Protein 8J44 (pdb70)

Sequence (585 aa):
TNAAQAPVSVIGLGLMGQALAAAFLKAGHPTTVWNRTAAKADQLVSEGATRAGSVADAIAASPLVVLCVTDYGAVRELLDPLAGSLKGKVVVNLTTGTSTQARETAEWAAGVETTYLDGAIMAIPPDIATDAAVLLYSGPKAAFEEHEATLRALGAAGTTYLDTDHGLSALYDMSLLGIMWGVLNGFLQGAALLGTAKVKATTFAPLANTMINVITEYVTAYAPQIDEGKYPAGDATMTVHQDAMEHLAEESETLGISAEMPRFFKALADRAVADGHADSGYAAMIEQFRKPSNAAQAPVSVIGLGLMGQALAAAFLKAGHPTTVWNRTAAKADQLVSEGATRAGSVADAIAASPLVVLCVTDYGAVRELLDPLAGSLKGKVVVNLTTGTSTQARETAEWAAGVETTYLDGAIMAIPPDIATDAAVLLYSGPKAAFEEHEATLRALGAAGTTYLDTDHGLSALYDMSLLGIMWGVLNGFLQGAALLGTAKVKATTFAPLANTMINVITEYVTAYAPQIDEGKYPAGDATMTVHQDAMEHLAEESETLGISAEMPRFFKALADRAVADGHADSGYAAMIEQFRKPS

Secondary structure (DSSP, 8-state):
--GGG--EEEE--SHHHHHHHHHHHHTT--EEEE-SSGGGGHHHHHTT-EE-SSHHHHHHH-SEEEE--S-HHHHHHHHGGGGGGGTT-EEEE-----HHHHHHHHHHHHHTT-EEEEEEEES-GGGTTSTT-EEEEES-HHHHHHTHHHHGGG-TTEEEE--S-TTHHHHHHHHHHHHHHHHHHHHHHHHHHHHTTT--HHHHHHHHHHHHHHHHHHHHHHHHHHHHT--B-TT--HHHHHHHHHHHHHHHHHTTS--HHHHHHHHHHHHHIIIIITTB-GGGGHHHHHS--/-GGG--EEEE--SHHHHHHHHHHHHTT--EEEE-SSGGGGHHHHHTT-EE-SSHHHHHHH-SEEEE--S-HHHHHHHHGGGGGGGTT-EEEE-----HHHHHHHHHHHHHTT-EEEEEEEES-GGGTTSTT-EEEEES-HHHHHHTHHHHGGG-TTTEEE--S-TTHHHHHHHHHHHHHHHHHHHHHHHHHHHHTTT--HHHHHHHHHHHHHHHHHHHHHHHHHHHHT----TT--HHHHHHHHHHHHHHHHHTTS--HHHHHHHHHHHHHIIIIITTS-GGGGHHHHHS--

Nearest PDB structures (foldseek):
  8j44-assembly1_B  TM=1.001E+00  e=6.170E-58  Streptomyces viridochromogenes DSM 40736
  8whg-assembly2_D  TM=9.013E-01  e=7.594E-51  Streptomyces viridochromogenes
  7osn-assembly2_D  TM=9.150E-01  e=5.410E-47  Micr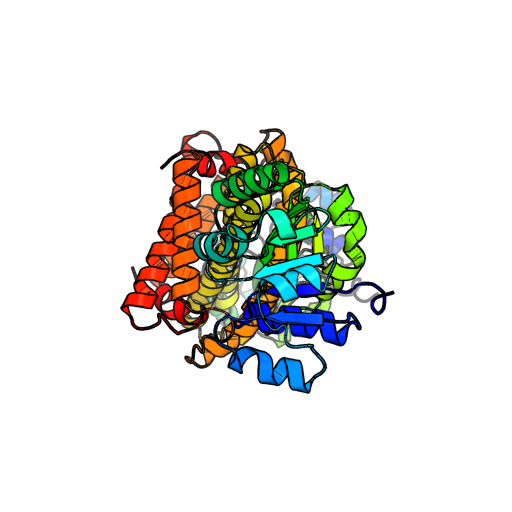omonospora sp. Rc5
  7xe8-assembly2_B-2  TM=9.669E-01  e=1.813E-45  Streptomyces albidoflavus
  6eoi-assembly1_B  TM=8.711E-01  e=7.825E-31  Aspergillus terreus

Structure (mmCIF, N/CA/C/O backbone):
data_8J44
#
_entry.id   8J44
#
_cell.length_a   69.732
_cell.length_b   55.772
_cell.length_c   86.053
_cell.angle_alpha   90.00
_cell.angle_beta   106.05
_cell.angle_gamma   90.00
#
_symmetry.space_group_name_H-M   'P 1 21 1'
#
loop_
_entity.id
_entity.type
_entity.pdbx_description
1 polymer '6-phosphogluconate dehydrogenase NAD-binding protein'
2 non-polymer 'NADP NICOTINAMIDE-ADENINE-DINUCLEOTIDE PHOSPHATE'
3 water water
#
loop_
_atom_site.group_PDB
_atom_site.id
_atom_site.type_symbol
_atom_site.label_atom_id
_atom_site.label_alt_id
_atom_site.label_comp_id
_atom_site.label_asym_id
_atom_site.label_entity_id
_atom_site.label_seq_id
_atom_site.pdbx_PDB_ins_code
_atom_site.Cartn_x
_atom_site.Cartn_y
_atom_site.Cartn_z
_atom_site.occupancy
_atom_site.B_iso_or_equiv
_atom_site.auth_seq_id
_atom_site.auth_comp_id
_atom_site.auth_asym_id
_atom_site.auth_atom_id
_atom_site.pdbx_PDB_model_num
ATOM 1 N N . THR A 1 4 ? 13.969 -24.990 20.044 1.00 95.60 4 THR A N 1
ATOM 2 C CA . THR A 1 4 ? 13.436 -25.881 18.956 1.00 95.58 4 THR A CA 1
ATOM 3 C C . THR A 1 4 ? 12.253 -25.227 18.207 1.00 84.17 4 THR A C 1
ATOM 4 O O . THR A 1 4 ? 12.102 -25.423 16.992 1.00 68.70 4 THR A O 1
ATOM 8 N N . ASN A 1 5 ? 11.436 -24.467 18.952 1.00 77.96 5 ASN A N 1
ATOM 9 C CA . ASN A 1 5 ? 10.298 -23.693 18.406 1.00 73.55 5 ASN A CA 1
ATOM 10 C C . ASN A 1 5 ? 10.787 -22.508 17.563 1.00 67.59 5 ASN A C 1
ATOM 11 O O . ASN A 1 5 ? 10.283 -22.280 16.467 1.00 55.50 5 ASN A O 1
ATOM 16 N N . ALA A 1 6 ? 11.769 -21.772 18.091 1.00 63.87 6 ALA A N 1
ATOM 17 C CA . ALA A 1 6 ? 12.260 -20.537 17.477 1.00 57.67 6 ALA A CA 1
ATOM 18 C C . ALA A 1 6 ? 12.945 -20.788 16.154 1.00 53.93 6 ALA A C 1
ATOM 19 O O . ALA A 1 6 ? 12.847 -19.974 15.237 1.00 50.55 6 ALA A O 1
ATOM 21 N N . ALA A 1 7 ? 13.630 -21.922 16.048 1.00 53.62 7 ALA A N 1
ATOM 22 C CA . ALA A 1 7 ? 14.285 -22.308 14.803 1.00 50.64 7 ALA A CA 1
ATOM 23 C C . ALA A 1 7 ? 13.254 -22.476 13.686 1.00 49.77 7 ALA A C 1
ATOM 24 O O . ALA A 1 7 ? 13.564 -22.249 12.521 1.00 47.38 7 ALA A O 1
ATOM 26 N N . GLN A 1 8 ? 12.029 -22.851 14.055 1.00 54.14 8 GLN A N 1
ATOM 27 C CA . GLN A 1 8 ? 10.908 -23.008 13.109 1.00 60.48 8 GLN A CA 1
ATOM 28 C C . GLN A 1 8 ? 10.049 -21.740 12.893 1.00 57.02 8 GLN A C 1
ATOM 29 O O . GLN A 1 8 ? 9.010 -21.809 12.227 1.00 53.82 8 GLN A O 1
ATOM 35 N N . ALA A 1 9 ? 10.467 -20.600 13.448 1.00 49.19 9 ALA A N 1
ATOM 36 C CA . ALA A 1 9 ? 9.682 -19.364 13.364 1.00 43.00 9 ALA A CA 1
ATOM 37 C C . ALA A 1 9 ? 10.575 -18.227 12.858 1.00 41.39 9 ALA A C 1
ATOM 38 O O . ALA A 1 9 ? 11.204 -17.533 13.652 1.00 39.86 9 ALA A O 1
ATOM 40 N N . PRO A 1 10 ? 10.671 -18.077 11.521 1.00 41.41 10 PRO A N 1
ATOM 41 C CA . PRO A 1 10 ? 11.426 -16.988 10.940 1.00 37.27 10 PRO A CA 1
ATOM 42 C C . PRO A 1 10 ? 10.733 -15.646 11.089 1.00 34.55 10 PRO A C 1
ATOM 43 O O . PRO A 1 10 ? 9.495 -15.573 11.127 1.00 31.05 10 PRO A O 1
ATOM 47 N N . VAL A 1 11 ? 11.535 -14.589 11.118 1.00 30.80 11 VAL A N 1
ATOM 48 C CA . VAL A 1 11 ? 10.996 -13.255 11.234 1.00 29.00 11 VAL A CA 1
ATOM 49 C C . VAL A 1 11 ? 11.906 -12.332 10.490 1.00 24.89 11 VAL A C 1
ATOM 50 O O . VAL A 1 11 ? 13.115 -12.527 10.480 1.00 25.01 11 VAL A O 1
ATOM 54 N N . SER A 1 12 ? 11.297 -11.354 9.826 1.00 21.99 12 SER A N 1
ATOM 55 C CA . SER A 1 12 ? 12.031 -10.318 9.123 1.00 21.47 12 SER A CA 1
ATOM 56 C C . SER A 1 12 ? 11.864 -9.035 9.899 1.00 20.44 12 SER A C 1
ATOM 57 O O . SER A 1 12 ? 10.823 -8.797 10.485 1.00 19.27 12 SER A O 1
ATOM 60 N N . VAL A 1 13 ? 12.913 -8.229 9.926 1.00 20.89 13 VAL A N 1
ATOM 61 C CA . VAL A 1 13 ? 12.888 -6.927 10.541 1.00 20.71 13 VAL A CA 1
ATOM 62 C C . VAL A 1 13 ? 13.287 -5.928 9.482 1.00 20.94 13 VAL A C 1
ATOM 63 O O . VAL A 1 13 ? 14.360 -6.004 8.919 1.00 23.53 13 VAL A O 1
ATOM 67 N N . ILE A 1 14 ? 12.406 -4.979 9.232 1.00 22.27 14 ILE A N 1
ATOM 68 C CA . ILE A 1 14 ? 12.613 -3.912 8.269 1.00 21.35 14 ILE A CA 1
ATOM 69 C C . ILE A 1 14 ? 12.759 -2.614 9.037 1.00 19.95 14 ILE A C 1
ATOM 70 O O . ILE A 1 14 ? 11.826 -2.188 9.680 1.00 18.41 14 ILE A O 1
ATOM 75 N N . GLY A 1 15 ? 13.943 -2.009 8.973 1.00 20.25 15 GLY A N 1
ATOM 76 C CA . GLY A 1 15 ? 14.319 -0.838 9.765 1.00 20.97 15 GLY A CA 1
ATOM 77 C C . GLY A 1 15 ? 15.317 -1.207 10.868 1.00 22.72 15 GLY A C 1
ATOM 78 O O . GLY A 1 15 ? 14.947 -1.791 11.902 1.00 23.69 15 GLY A O 1
ATOM 79 N N . LEU A 1 16 ? 16.576 -0.830 10.679 1.00 23.32 16 LEU A N 1
ATOM 80 C CA . LEU A 1 16 ? 17.612 -1.134 11.661 1.00 23.94 16 LEU A CA 1
ATOM 81 C C . LEU A 1 16 ? 18.238 0.100 12.283 1.00 23.78 16 LEU A C 1
ATOM 82 O O . LEU A 1 16 ? 19.462 0.212 12.324 1.00 26.56 16 LEU A O 1
ATOM 87 N N . GLY A 1 17 ? 17.413 1.018 12.773 1.00 23.80 17 GLY A N 1
ATOM 88 C CA . GLY A 1 17 ? 17.906 2.164 13.544 1.00 24.10 17 GLY A CA 1
ATOM 89 C C . GLY A 1 17 ? 18.286 1.708 14.928 1.00 25.88 17 GLY A C 1
ATOM 90 O O . GLY A 1 17 ? 18.393 0.495 15.193 1.00 27.80 17 GLY A O 1
ATOM 91 N N . LEU A 1 18 ? 18.448 2.641 15.845 1.00 25.27 18 LEU A N 1
ATOM 92 C CA . LEU A 1 18 ? 18.807 2.251 17.208 1.00 27.51 18 LEU A CA 1
ATOM 93 C C . LEU A 1 18 ? 17.842 1.212 17.804 1.00 26.08 18 LEU A C 1
ATOM 94 O O . LEU A 1 18 ? 18.276 0.245 18.427 1.00 26.94 18 LEU A O 1
ATOM 99 N N . MET A 1 19 ? 16.548 1.401 17.598 1.00 24.31 19 MET A N 1
ATOM 100 C CA . MET A 1 19 ? 15.563 0.484 18.164 1.00 24.42 19 MET A CA 1
ATOM 101 C C . MET A 1 19 ? 15.450 -0.806 17.327 1.00 23.57 19 MET A C 1
ATOM 102 O O . MET A 1 19 ? 15.482 -1.903 17.873 1.00 22.78 19 MET A O 1
ATOM 107 N N . GLY A 1 20 ? 15.346 -0.661 16.009 1.00 24.09 20 GLY A N 1
ATOM 108 C CA . GLY A 1 20 ? 15.286 -1.808 15.103 1.00 25.93 20 GLY A CA 1
ATOM 109 C C . GLY A 1 20 ? 16.436 -2.796 15.299 1.00 26.76 20 GLY A C 1
ATOM 110 O O . GLY A 1 20 ? 16.232 -4.026 15.237 1.00 22.24 20 GLY A O 1
ATOM 111 N N . GLN A 1 21 ? 17.644 -2.260 15.506 1.00 27.57 21 GLN A N 1
ATOM 112 C CA . GLN A 1 21 ? 18.827 -3.118 15.724 1.00 29.67 21 GLN A CA 1
ATOM 113 C C . GLN A 1 21 ? 18.642 -3.979 16.969 1.00 25.93 21 GLN A C 1
ATOM 114 O O . GLN A 1 21 ? 18.958 -5.151 16.942 1.00 24.58 21 GLN A O 1
ATOM 120 N N . ALA A 1 22 ? 18.122 -3.396 18.043 1.00 24.16 22 ALA A N 1
ATOM 121 C CA . ALA A 1 22 ? 17.892 -4.145 19.288 1.00 23.21 22 ALA A CA 1
ATOM 122 C C . ALA A 1 22 ? 16.798 -5.191 19.139 1.00 22.56 22 ALA A C 1
ATOM 123 O O . ALA A 1 22 ? 16.886 -6.240 19.772 1.00 25.18 22 ALA A O 1
ATOM 125 N N . LEU A 1 23 ? 15.787 -4.926 18.301 1.00 21.91 23 LEU A N 1
ATOM 126 C CA . LEU A 1 23 ? 14.727 -5.910 18.048 1.00 21.14 23 LEU A CA 1
ATOM 127 C C . LEU A 1 23 ? 15.280 -7.108 17.281 1.00 20.95 23 LEU A C 1
ATOM 128 O O . LEU A 1 23 ? 15.021 -8.243 17.652 1.00 20.72 23 LEU A O 1
ATOM 133 N N . ALA A 1 24 ? 16.014 -6.844 16.201 1.00 20.07 24 ALA A N 1
ATOM 134 C CA . ALA A 1 24 ? 16.621 -7.899 15.409 1.00 21.15 24 ALA A CA 1
ATOM 135 C C . ALA A 1 24 ? 17.588 -8.701 16.273 1.00 22.70 24 ALA A C 1
ATOM 136 O O . ALA A 1 24 ? 17.582 -9.931 16.231 1.00 23.22 24 ALA A O 1
ATOM 138 N N . ALA A 1 25 ? 18.381 -8.010 17.094 1.00 23.71 25 ALA A N 1
ATOM 139 C CA . ALA A 1 25 ? 19.314 -8.689 18.021 1.00 24.70 25 ALA A CA 1
ATOM 140 C C . ALA A 1 25 ? 18.562 -9.622 18.945 1.00 25.16 25 ALA A C 1
ATOM 141 O O . ALA A 1 25 ? 19.011 -10.743 19.159 1.00 25.92 25 ALA A O 1
ATOM 143 N N . ALA A 1 26 ? 17.423 -9.168 19.479 1.00 24.88 26 ALA A N 1
ATOM 144 C CA . ALA A 1 26 ? 16.628 -10.012 20.375 1.00 26.12 26 ALA A CA 1
ATOM 145 C C . ALA A 1 26 ? 16.062 -11.242 19.654 1.00 25.50 26 ALA A C 1
ATOM 146 O O . ALA A 1 26 ? 16.128 -12.336 20.197 1.00 24.72 26 ALA A O 1
ATOM 148 N N . PHE A 1 27 ? 15.522 -11.061 18.441 1.00 24.95 27 PHE A N 1
ATOM 149 C CA . PHE A 1 27 ? 15.027 -12.196 17.656 1.00 24.70 27 PHE A CA 1
ATOM 150 C C . PHE A 1 27 ? 16.135 -13.221 17.403 1.00 26.23 27 PHE A C 1
ATOM 151 O O . PHE A 1 27 ? 15.920 -14.420 17.602 1.00 25.02 27 PHE A O 1
ATOM 159 N N . LEU A 1 28 ? 17.300 -12.729 16.990 1.00 28.82 28 LEU A N 1
ATOM 160 C CA . LEU A 1 28 ? 18.463 -13.573 16.665 1.00 32.92 28 LEU A CA 1
ATOM 161 C C . LEU A 1 28 ? 18.943 -14.403 17.879 1.00 37.53 28 LEU A C 1
ATOM 162 O O . LEU A 1 28 ? 19.103 -15.624 17.781 1.00 37.25 28 LEU A O 1
ATOM 167 N N . LYS A 1 29 ? 19.117 -13.746 19.018 1.00 40.12 29 LYS A N 1
ATOM 168 C CA . LYS A 1 29 ? 19.648 -14.417 20.207 1.00 45.81 29 LYS A CA 1
ATOM 169 C C . LYS A 1 29 ? 18.648 -15.396 20.820 1.00 43.50 29 LYS A C 1
ATOM 170 O O . LYS A 1 29 ? 19.043 -16.310 21.534 1.00 40.97 29 LYS A O 1
ATOM 176 N N . ALA A 1 30 ? 17.363 -15.232 20.521 1.00 42.54 30 ALA A N 1
ATOM 177 C CA . ALA A 1 30 ? 16.350 -16.217 20.930 1.00 40.25 30 ALA A CA 1
ATOM 178 C C . ALA A 1 30 ? 16.212 -17.386 19.938 1.00 37.67 30 ALA A C 1
ATOM 179 O O . ALA A 1 30 ? 15.315 -18.197 20.074 1.00 40.06 30 ALA A O 1
ATOM 181 N N . GLY A 1 31 ? 17.077 -17.454 18.937 1.00 38.43 31 GLY A N 1
ATOM 182 C CA . GLY A 1 31 ? 17.119 -18.588 18.006 1.00 41.00 31 GLY A CA 1
ATOM 183 C C . GLY A 1 31 ? 16.222 -18.538 16.773 1.00 41.58 31 GLY A C 1
ATOM 184 O O . GLY A 1 31 ? 16.076 -19.553 16.084 1.00 44.91 31 GLY A O 1
ATOM 185 N N . HIS A 1 32 ? 15.616 -17.384 16.471 1.00 39.08 32 HIS A N 1
ATOM 186 C CA . HIS A 1 32 ? 14.851 -17.237 15.230 1.00 34.77 32 HIS A CA 1
ATOM 187 C C . HIS A 1 32 ? 15.792 -16.963 14.073 1.00 35.87 32 HIS A C 1
ATOM 188 O O . HIS A 1 32 ? 16.753 -16.198 14.223 1.00 37.52 32 HIS A O 1
ATOM 195 N N . PRO A 1 33 ? 15.551 -17.603 12.919 1.00 35.51 33 PRO A N 1
ATOM 196 C CA . PRO A 1 33 ? 16.259 -17.150 11.734 1.00 35.38 33 PRO A CA 1
ATOM 197 C C . PRO A 1 33 ? 15.719 -15.794 11.324 1.00 33.96 33 PRO A C 1
ATOM 198 O O . PRO A 1 33 ? 14.559 -15.655 10.956 1.00 35.71 33 PRO A O 1
ATOM 202 N N . THR A 1 34 ? 16.597 -14.811 11.347 1.00 31.60 34 THR A N 1
ATOM 203 C CA . THR A 1 34 ? 16.213 -13.428 11.380 1.00 29.00 34 THR A CA 1
ATOM 204 C C . THR A 1 34 ? 16.770 -12.769 10.139 1.00 27.85 34 THR A C 1
ATOM 205 O O . THR A 1 34 ? 17.982 -12.678 9.968 1.00 28.43 34 THR A O 1
ATOM 209 N N . THR A 1 35 ? 15.875 -12.338 9.256 1.00 25.77 35 THR A N 1
ATOM 210 C CA . THR A 1 35 ? 16.270 -11.649 8.030 1.00 26.18 35 THR A CA 1
ATOM 211 C C . THR A 1 35 ? 16.092 -10.170 8.251 1.00 25.44 35 THR A C 1
ATOM 212 O O . THR A 1 35 ? 15.082 -9.741 8.800 1.00 25.93 35 THR A O 1
ATOM 216 N N . VAL A 1 36 ? 17.071 -9.385 7.834 1.00 25.97 36 VAL A N 1
ATOM 217 C CA . VAL A 1 36 ? 17.056 -7.956 8.111 1.00 27.03 36 VAL A CA 1
ATOM 218 C C . VAL A 1 36 ? 17.250 -7.132 6.862 1.00 27.82 36 VAL A C 1
ATOM 219 O O . VAL A 1 36 ? 17.873 -7.568 5.895 1.00 31.19 36 VAL A O 1
ATOM 223 N N . TRP A 1 37 ? 16.723 -5.918 6.893 1.00 29.11 37 TRP A N 1
ATOM 224 C CA . TRP A 1 37 ? 16.864 -4.984 5.785 1.00 28.36 37 TRP A CA 1
ATOM 225 C C . TRP A 1 37 ? 16.845 -3.587 6.351 1.00 27.21 37 TRP A C 1
ATOM 226 O O . TRP A 1 37 ? 16.052 -3.268 7.222 1.00 25.95 37 TRP A O 1
ATOM 237 N N . ASN A 1 38 ? 17.761 -2.767 5.866 1.00 28.37 38 ASN A N 1
ATOM 238 C CA . ASN A 1 38 ? 17.776 -1.344 6.154 1.00 30.13 38 ASN A CA 1
ATOM 239 C C . ASN A 1 38 ? 18.081 -0.550 4.874 1.00 33.04 38 ASN A C 1
ATOM 240 O O . ASN A 1 38 ? 18.813 -1.038 4.006 1.00 34.10 38 ASN A O 1
ATOM 245 N N . ARG A 1 39 ? 17.523 0.653 4.768 1.00 32.67 39 ARG A N 1
ATOM 246 C CA . ARG A 1 39 ? 17.797 1.519 3.630 1.00 34.61 39 ARG A CA 1
ATOM 247 C C . ARG A 1 39 ? 19.325 1.786 3.505 1.00 35.96 39 ARG A C 1
ATOM 248 O O . ARG A 1 39 ? 19.910 1.527 2.466 1.00 32.35 39 ARG A O 1
ATOM 256 N N . THR A 1 40 ? 19.951 2.261 4.584 1.00 38.44 40 THR A N 1
ATOM 257 C CA . THR A 1 40 ? 21.407 2.382 4.646 1.00 39.74 40 THR A CA 1
ATOM 258 C C . THR A 1 40 ? 21.986 0.998 4.984 1.00 44.01 40 THR A C 1
ATOM 259 O O . THR A 1 40 ? 21.918 0.549 6.136 1.00 45.38 40 THR A O 1
ATOM 263 N N . ALA A 1 41 ? 22.534 0.325 3.975 1.00 42.83 41 ALA A N 1
ATOM 264 C CA . ALA A 1 41 ? 22.855 -1.102 4.054 1.00 43.14 41 ALA A CA 1
ATOM 265 C C . ALA A 1 41 ? 23.898 -1.481 5.143 1.00 40.51 41 ALA A C 1
ATOM 266 O O . ALA A 1 41 ? 23.868 -2.581 5.682 1.00 37.70 41 ALA A O 1
ATOM 268 N N . ALA A 1 42 ? 24.810 -0.563 5.446 1.00 37.26 42 ALA A N 1
ATOM 269 C CA . ALA A 1 42 ? 25.895 -0.800 6.388 1.00 37.54 42 ALA A CA 1
ATOM 270 C C . ALA A 1 42 ? 25.426 -0.940 7.845 1.00 36.93 42 ALA A C 1
ATOM 271 O O . ALA A 1 42 ? 26.141 -1.493 8.675 1.00 33.07 42 ALA A O 1
ATOM 273 N N . LYS A 1 43 ? 24.228 -0.458 8.164 1.00 35.92 43 LYS A N 1
ATOM 274 C CA . LYS A 1 43 ? 23.703 -0.606 9.535 1.00 33.09 43 LYS A CA 1
ATOM 275 C C . LYS A 1 43 ? 23.342 -2.058 9.877 1.00 29.32 43 LYS A C 1
ATOM 276 O O . LYS A 1 43 ? 23.240 -2.408 11.047 1.00 27.69 43 LYS A O 1
ATOM 282 N N . ALA A 1 44 ? 23.185 -2.890 8.842 1.00 27.13 44 ALA A N 1
ATOM 283 C CA . ALA A 1 44 ? 22.983 -4.328 8.999 1.00 27.34 44 ALA A CA 1
ATOM 284 C C . ALA A 1 44 ? 24.261 -5.193 9.233 1.00 28.18 44 ALA A C 1
ATOM 285 O O . ALA A 1 44 ? 24.135 -6.396 9.547 1.00 27.22 44 ALA A O 1
ATOM 287 N N . ASP A 1 45 ? 25.452 -4.605 9.050 1.00 28.87 45 ASP A N 1
ATOM 288 C CA . ASP A 1 45 ? 26.714 -5.356 9.121 1.00 30.21 45 ASP A CA 1
ATOM 289 C C . ASP A 1 45 ? 26.878 -6.099 10.440 1.00 29.59 45 ASP A C 1
ATOM 290 O O . ASP A 1 45 ? 27.072 -7.330 10.425 1.00 28.58 45 ASP A O 1
ATOM 295 N N . GLN A 1 46 ? 26.773 -5.380 11.560 1.00 29.78 46 GLN A N 1
ATOM 296 C CA . GLN A 1 46 ? 26.941 -6.013 12.871 1.00 31.76 46 GLN A CA 1
ATOM 297 C C . GLN A 1 46 ? 26.008 -7.218 13.013 1.00 28.50 46 GLN A C 1
ATOM 298 O O . GLN A 1 46 ? 26.447 -8.296 13.429 1.00 27.71 46 GLN A O 1
ATOM 304 N N . LEU A 1 47 ? 24.738 -7.063 12.632 1.00 26.56 47 LEU A N 1
ATOM 305 C CA . LEU A 1 47 ? 23.774 -8.164 12.771 1.00 26.64 47 LEU A CA 1
ATOM 306 C C . LEU A 1 47 ? 24.063 -9.319 11.820 1.00 26.10 47 LEU A C 1
ATOM 307 O O . LEU A 1 47 ? 23.954 -10.490 12.200 1.00 23.05 47 LEU A O 1
ATOM 312 N N . VAL A 1 48 ? 24.412 -8.987 10.578 1.00 27.29 48 VAL A N 1
ATOM 313 C CA . VAL A 1 48 ? 24.820 -10.024 9.612 1.00 28.30 48 VAL A CA 1
ATOM 314 C C . VAL A 1 48 ? 26.050 -10.834 10.113 1.00 26.74 48 VAL A C 1
ATOM 315 O O . VAL A 1 48 ? 26.033 -12.065 10.103 1.00 24.66 48 VAL A O 1
ATOM 319 N N . SER A 1 49 ? 27.075 -10.146 10.605 1.00 26.96 49 SER A N 1
ATOM 320 C CA . SER A 1 49 ? 28.239 -10.839 11.200 1.00 28.09 49 SER A CA 1
ATOM 321 C C . SER A 1 49 ? 27.877 -11.809 12.323 1.00 30.79 49 SER A C 1
ATOM 322 O O . SER A 1 49 ? 28.609 -12.787 12.563 1.00 30.89 49 SER A O 1
ATOM 325 N N . GLU A 1 50 ? 26.735 -11.580 12.986 1.00 29.57 50 GLU A N 1
ATOM 326 C CA . GLU A 1 50 ? 26.326 -12.413 14.105 1.00 28.21 50 GLU A CA 1
ATOM 327 C C . GLU A 1 50 ? 25.409 -13.526 13.710 1.00 28.37 50 GLU A C 1
ATOM 328 O O . GLU A 1 50 ? 25.029 -14.352 14.546 1.00 28.60 50 GLU A O 1
ATOM 334 N N . GLY A 1 51 ? 25.061 -13.596 12.429 1.00 29.61 51 GLY A N 1
ATOM 335 C CA . GLY A 1 51 ? 24.258 -14.719 11.910 1.00 29.26 51 GLY A CA 1
ATOM 336 C C . GLY A 1 51 ? 22.892 -14.338 11.323 1.00 31.90 51 GLY A C 1
ATOM 337 O O . GLY A 1 51 ? 22.127 -15.223 10.934 1.00 31.05 51 GLY A O 1
ATOM 338 N N . ALA A 1 52 ? 22.567 -13.045 11.236 1.00 31.48 52 ALA A N 1
ATOM 339 C CA . ALA A 1 52 ? 21.339 -12.632 10.557 1.00 32.86 52 ALA A CA 1
ATOM 340 C C . ALA A 1 52 ? 21.536 -12.730 9.044 1.00 31.07 52 ALA A C 1
ATOM 341 O O . ALA A 1 52 ? 22.631 -12.530 8.553 1.00 32.41 52 ALA A O 1
ATOM 343 N N . THR A 1 53 ? 20.460 -12.961 8.304 1.00 31.52 53 THR A N 1
ATOM 344 C CA . THR A 1 53 ? 20.522 -12.934 6.851 1.00 33.52 53 THR A CA 1
ATOM 345 C C . THR A 1 53 ? 20.262 -11.532 6.319 1.00 35.56 53 THR A C 1
ATOM 346 O O . THR A 1 53 ? 19.259 -10.935 6.647 1.00 34.13 53 THR A O 1
ATOM 350 N N . ARG A 1 54 ? 21.180 -11.017 5.505 1.00 37.05 54 ARG A N 1
ATOM 351 C CA . ARG A 1 54 ? 20.985 -9.784 4.758 1.00 42.14 54 ARG A CA 1
ATOM 352 C C . ARG A 1 54 ? 19.976 -9.980 3.615 1.00 45.07 54 ARG A C 1
ATOM 353 O O . ARG A 1 54 ? 20.245 -10.708 2.663 1.00 50.90 54 ARG A O 1
ATOM 361 N N . ALA A 1 55 ? 18.803 -9.364 3.715 1.00 44.71 55 ALA A N 1
ATOM 362 C CA . ALA A 1 55 ? 17.871 -9.334 2.570 1.00 44.89 55 ALA A CA 1
ATOM 363 C C . ALA A 1 55 ? 18.369 -8.275 1.608 1.00 45.22 55 ALA A C 1
ATOM 364 O O . ALA A 1 55 ? 18.802 -7.208 2.045 1.00 44.49 55 ALA A O 1
ATOM 366 N N . GLY A 1 56 ? 18.332 -8.557 0.299 1.00 45.27 56 GLY A N 1
ATOM 367 C CA . GLY A 1 56 ? 18.782 -7.565 -0.685 1.00 46.46 56 GLY A CA 1
ATOM 368 C C . GLY A 1 56 ? 17.775 -6.438 -0.839 1.00 45.99 56 GLY A C 1
ATOM 369 O O . GLY A 1 56 ? 18.139 -5.279 -1.059 1.00 46.21 56 GLY A O 1
ATOM 370 N N . SER A 1 57 ? 16.505 -6.786 -0.679 1.00 47.37 57 SER A N 1
ATOM 371 C CA . SER A 1 57 ? 15.418 -5.822 -0.854 1.00 49.70 57 SER A CA 1
ATOM 372 C C . SER A 1 57 ? 14.287 -6.044 0.148 1.00 47.82 57 SER A C 1
ATOM 373 O O . SER A 1 57 ? 14.211 -7.077 0.834 1.00 43.52 57 SER A O 1
ATOM 376 N N . VAL A 1 58 ? 13.387 -5.068 0.178 1.00 45.53 58 VAL A N 1
ATOM 377 C CA . VAL A 1 58 ? 12.179 -5.175 0.976 1.00 42.79 58 VAL A CA 1
ATOM 378 C C . VAL A 1 58 ? 11.404 -6.419 0.559 1.00 42.97 58 VAL A C 1
ATOM 379 O O . VAL A 1 58 ? 10.929 -7.189 1.401 1.00 42.89 58 VAL A O 1
ATOM 383 N N . ALA A 1 59 ? 11.319 -6.649 -0.747 1.00 45.86 59 ALA A N 1
ATOM 384 C CA . ALA A 1 59 ? 10.595 -7.805 -1.267 1.00 45.38 59 ALA A CA 1
ATOM 385 C C . ALA A 1 59 ? 11.181 -9.113 -0.751 1.00 45.75 59 ALA A C 1
ATOM 386 O O . ALA A 1 59 ? 10.448 -10.007 -0.310 1.00 43.82 59 ALA A O 1
ATOM 388 N N . ASP A 1 60 ? 12.509 -9.231 -0.798 1.00 49.17 60 ASP A N 1
ATOM 389 C CA . ASP A 1 60 ? 13.200 -10.412 -0.238 1.00 47.77 60 ASP A CA 1
ATOM 390 C C . ASP A 1 60 ? 12.891 -10.585 1.245 1.00 42.72 60 ASP A C 1
ATOM 391 O O . ASP A 1 60 ? 12.659 -11.709 1.724 1.00 40.04 60 ASP A O 1
ATOM 396 N N . ALA A 1 61 ? 12.907 -9.466 1.969 1.00 39.59 61 ALA A N 1
ATOM 397 C CA . ALA A 1 61 ? 12.649 -9.501 3.400 1.00 38.36 61 ALA A CA 1
ATOM 398 C C . ALA A 1 61 ? 11.220 -10.024 3.661 1.00 37.30 61 ALA A C 1
ATOM 399 O O . ALA A 1 61 ? 10.984 -10.793 4.585 1.00 32.91 61 ALA A O 1
ATOM 401 N N . ILE A 1 62 ? 10.266 -9.635 2.823 1.00 39.02 62 ILE A N 1
ATOM 402 C CA . ILE A 1 62 ? 8.884 -10.109 2.983 1.00 37.64 62 ILE A CA 1
ATOM 403 C C . ILE A 1 62 ? 8.730 -11.575 2.617 1.00 41.22 62 ILE A C 1
ATOM 404 O O . ILE A 1 62 ? 8.045 -12.345 3.321 1.00 41.37 62 ILE A O 1
ATOM 409 N N . ALA A 1 63 ? 9.356 -11.969 1.509 1.00 42.94 63 ALA A N 1
ATOM 410 C CA . ALA A 1 63 ? 9.330 -13.381 1.085 1.00 45.38 63 ALA A CA 1
ATOM 411 C C . ALA A 1 63 ? 10.006 -14.281 2.106 1.00 45.03 63 ALA A C 1
ATOM 412 O O . ALA A 1 63 ? 9.596 -15.422 2.305 1.00 47.65 63 ALA A O 1
ATOM 414 N N . ALA A 1 64 ? 11.031 -13.770 2.783 1.00 45.79 64 ALA A N 1
ATOM 415 C CA . ALA A 1 64 ? 11.824 -14.608 3.703 1.00 42.15 64 ALA A CA 1
ATOM 416 C C . ALA A 1 64 ? 11.049 -15.177 4.866 1.00 39.10 64 ALA A C 1
ATOM 417 O O . ALA A 1 64 ? 11.424 -16.230 5.382 1.00 39.41 64 ALA A O 1
ATOM 419 N N . SER A 1 65 ? 9.992 -14.500 5.314 1.00 37.35 65 SER A N 1
ATOM 420 C CA . SER A 1 65 ? 9.393 -14.840 6.615 1.00 34.06 65 SER A CA 1
ATOM 421 C C . SER A 1 65 ? 7.872 -14.706 6.594 1.00 31.37 65 SER A C 1
ATOM 422 O O . SER A 1 65 ? 7.346 -13.864 5.894 1.00 29.57 65 SER A O 1
ATOM 425 N N . PRO A 1 66 ? 7.164 -15.503 7.395 1.00 31.88 66 PRO A N 1
ATOM 426 C CA . PRO A 1 66 ? 5.730 -15.257 7.613 1.00 34.08 66 PRO A CA 1
ATOM 427 C C . PRO A 1 66 ? 5.392 -14.034 8.518 1.00 35.93 66 PRO A C 1
ATOM 428 O O . PRO A 1 66 ? 4.302 -13.431 8.368 1.00 35.39 66 PRO A O 1
ATOM 432 N N . LEU A 1 67 ? 6.302 -13.681 9.438 1.00 32.88 67 LEU A N 1
ATOM 433 C CA . LEU A 1 67 ? 6.149 -12.510 10.321 1.00 30.34 67 LEU A CA 1
ATOM 434 C C . LEU A 1 67 ? 7.103 -11.423 9.913 1.00 28.96 67 LEU A C 1
ATOM 435 O O . LEU A 1 67 ? 8.314 -11.634 9.877 1.00 30.39 67 LEU A O 1
ATOM 440 N N . VAL A 1 68 ? 6.543 -10.258 9.608 1.00 27.30 68 VAL A N 1
ATOM 441 C CA . VAL A 1 68 ? 7.293 -9.118 9.147 1.00 25.80 68 VAL A CA 1
ATOM 442 C C . VAL A 1 68 ? 7.125 -7.941 10.123 1.00 25.17 68 VAL A C 1
ATOM 443 O O . VAL A 1 68 ? 6.033 -7.367 10.247 1.00 23.09 68 VAL A O 1
ATOM 447 N N . VAL A 1 69 ? 8.222 -7.575 10.786 1.00 23.54 69 VAL A N 1
ATOM 448 C CA . VAL A 1 69 ? 8.245 -6.479 11.754 1.00 22.60 69 VAL A CA 1
ATOM 449 C C . VAL A 1 69 ? 8.859 -5.219 11.154 1.00 22.10 69 VAL A C 1
ATOM 450 O O . VAL A 1 69 ? 9.950 -5.278 10.557 1.00 20.58 69 VAL A O 1
ATOM 454 N N . LEU A 1 70 ? 8.158 -4.094 11.301 1.00 22.03 70 LEU A N 1
ATOM 455 C CA . LEU A 1 70 ? 8.680 -2.787 10.875 1.00 23.33 70 LEU A CA 1
ATOM 456 C C . LEU A 1 70 ? 8.943 -1.888 12.047 1.00 21.98 70 LEU A C 1
ATOM 457 O O . LEU A 1 70 ? 8.160 -1.839 13.001 1.00 20.94 70 LEU A O 1
ATOM 462 N N . CYS A 1 71 ? 10.022 -1.122 11.948 1.00 20.52 71 CYS A N 1
ATOM 463 C CA . CYS A 1 71 ? 10.358 -0.185 12.984 1.00 20.64 71 CYS A CA 1
ATOM 464 C C . CYS A 1 71 ? 11.204 0.877 12.338 1.00 21.57 71 CYS A C 1
ATOM 465 O O . CYS A 1 71 ? 12.432 0.774 12.284 1.00 21.58 71 CYS A O 1
ATOM 468 N N . VAL A 1 72 ? 10.503 1.898 11.828 1.00 24.40 72 VAL A N 1
ATOM 469 C CA . VAL A 1 72 ? 11.103 3.024 11.120 1.00 23.99 72 VAL A CA 1
ATOM 470 C C . VAL A 1 72 ? 10.682 4.382 11.748 1.00 26.05 72 VAL A C 1
ATOM 471 O O . VAL A 1 72 ? 9.950 4.445 12.762 1.00 25.41 72 VAL A O 1
ATOM 475 N N . THR A 1 73 ? 11.156 5.475 11.164 1.00 27.03 73 THR A N 1
ATOM 476 C CA . THR A 1 73 ? 10.939 6.806 11.750 1.00 28.43 73 THR A CA 1
ATOM 477 C C . THR A 1 73 ? 9.462 7.160 11.965 1.00 27.67 73 THR A C 1
ATOM 478 O O . THR A 1 73 ? 9.087 7.546 13.068 1.00 26.80 73 THR A O 1
ATOM 482 N N . ASP A 1 74 ? 8.636 6.993 10.926 1.00 29.86 74 ASP A N 1
ATOM 483 C CA . ASP A 1 74 ? 7.216 7.402 10.976 1.00 31.20 74 ASP A CA 1
ATOM 484 C C . ASP A 1 74 ? 6.365 6.634 9.970 1.00 30.44 74 ASP A C 1
ATOM 485 O O . ASP A 1 74 ? 6.875 5.842 9.185 1.00 32.80 74 ASP A O 1
ATOM 490 N N . TYR A 1 75 ? 5.061 6.878 9.996 1.00 31.00 75 TYR A N 1
ATOM 491 C CA . TYR A 1 75 ? 4.118 6.136 9.149 1.00 31.52 75 TYR A CA 1
ATOM 492 C C . TYR A 1 75 ? 4.205 6.552 7.674 1.00 31.91 75 TYR A C 1
ATOM 493 O O . TYR A 1 75 ? 3.892 5.753 6.787 1.00 34.44 75 TYR A O 1
ATOM 502 N N . GLY A 1 76 ? 4.668 7.769 7.410 1.00 33.45 76 GLY A N 1
ATOM 503 C CA . GLY A 1 76 ? 5.114 8.124 6.046 1.00 33.87 76 GLY A CA 1
ATOM 504 C C . GLY A 1 76 ? 6.126 7.136 5.493 1.00 33.98 76 GLY A C 1
ATOM 505 O O . GLY A 1 76 ? 5.954 6.579 4.381 1.00 32.11 76 GLY A O 1
ATOM 506 N N . ALA A 1 77 ? 7.164 6.861 6.286 1.00 35.60 77 ALA A N 1
ATOM 507 C CA . ALA A 1 77 ? 8.154 5.853 5.887 1.00 34.11 77 ALA A CA 1
ATOM 508 C C . ALA A 1 77 ? 7.519 4.491 5.685 1.00 34.11 77 ALA A C 1
ATOM 509 O O . ALA A 1 77 ? 7.807 3.781 4.691 1.00 34.19 77 ALA A O 1
ATOM 511 N N . VAL A 1 78 ? 6.618 4.127 6.604 1.00 34.70 78 VAL A N 1
ATOM 512 C CA . VAL A 1 78 ? 5.938 2.827 6.506 1.00 33.45 78 VAL A CA 1
ATOM 513 C C . VAL A 1 78 ? 5.183 2.662 5.188 1.00 32.81 78 VAL A C 1
ATOM 514 O O . VAL A 1 78 ? 5.243 1.593 4.542 1.00 31.74 78 VAL A O 1
ATOM 518 N N . ARG A 1 79 ? 4.439 3.694 4.809 1.00 36.70 79 ARG A N 1
ATOM 519 C CA . ARG A 1 79 ? 3.601 3.590 3.590 1.00 44.19 79 ARG A CA 1
ATOM 520 C C . ARG A 1 79 ? 4.440 3.568 2.323 1.00 41.93 79 ARG A C 1
ATOM 521 O O . ARG A 1 79 ? 4.198 2.753 1.405 1.00 40.08 79 ARG A O 1
ATOM 529 N N . GLU A 1 80 ? 5.457 4.420 2.313 1.00 41.96 80 GLU A N 1
ATOM 530 C CA . GLU A 1 80 ? 6.435 4.404 1.233 1.00 44.60 80 GLU A CA 1
ATOM 531 C C . GLU A 1 80 ? 6.987 2.991 0.985 1.00 43.45 80 GLU A C 1
ATOM 532 O O . GLU A 1 80 ? 7.062 2.559 -0.173 1.00 46.20 80 GLU A O 1
ATOM 538 N N . LEU A 1 81 ? 7.318 2.255 2.048 1.00 37.81 81 LEU A N 1
ATOM 539 C CA . LEU A 1 81 ? 7.878 0.922 1.881 1.00 38.62 81 LEU A CA 1
ATOM 540 C C . LEU A 1 81 ? 6.869 -0.167 1.473 1.00 40.78 81 LEU A C 1
ATOM 541 O O . LEU A 1 81 ? 7.177 -1.051 0.659 1.00 38.65 81 LEU A O 1
ATOM 546 N N . LEU A 1 82 ? 5.672 -0.113 2.047 1.00 48.02 82 LEU A N 1
ATOM 547 C CA . LEU A 1 82 ? 4.686 -1.175 1.851 1.00 49.23 82 LEU A CA 1
ATOM 548 C C . LEU A 1 82 ? 3.725 -0.989 0.658 1.00 50.16 82 LEU A C 1
ATOM 549 O O . LEU A 1 82 ? 3.359 -1.997 0.020 1.00 47.56 82 LEU A O 1
ATOM 554 N N . ASP A 1 83 ? 3.305 0.258 0.382 1.00 45.49 83 ASP A N 1
ATOM 555 C CA . ASP A 1 83 ? 2.313 0.498 -0.693 1.00 48.65 83 ASP A CA 1
ATOM 556 C C . ASP A 1 83 ? 2.628 -0.328 -1.964 1.00 47.09 83 ASP A C 1
ATOM 557 O O . ASP A 1 83 ? 1.822 -1.168 -2.376 1.00 45.95 83 ASP A O 1
ATOM 562 N N . PRO A 1 84 ? 3.833 -0.166 -2.534 1.00 48.00 84 PRO A N 1
ATOM 563 C CA . PRO A 1 84 ? 4.180 -0.936 -3.725 1.00 49.09 84 PRO A CA 1
ATOM 564 C C . PRO A 1 84 ? 4.089 -2.453 -3.635 1.00 53.74 84 PRO A C 1
ATOM 565 O O . PRO A 1 84 ? 4.199 -3.103 -4.675 1.00 53.62 84 PRO A O 1
ATOM 569 N N . LEU A 1 85 ? 3.897 -3.034 -2.451 1.00 60.10 85 LEU A N 1
ATOM 570 C CA . LEU A 1 85 ? 3.955 -4.493 -2.337 1.00 65.09 85 LEU A CA 1
ATOM 571 C C . LEU A 1 85 ? 2.644 -5.174 -1.934 1.00 63.66 85 LEU A C 1
ATOM 572 O O . LEU A 1 85 ? 2.652 -6.320 -1.481 1.00 59.41 85 LEU A O 1
ATOM 577 N N . ALA A 1 86 ? 1.531 -4.474 -2.118 1.00 58.03 86 ALA A N 1
ATOM 578 C CA . ALA A 1 86 ? 0.206 -5.046 -1.852 1.00 56.82 86 ALA A CA 1
ATOM 579 C C . ALA A 1 86 ? 0.079 -6.570 -2.104 1.00 52.09 86 ALA A C 1
ATOM 580 O O . ALA A 1 86 ? -0.198 -7.354 -1.185 1.00 49.73 86 ALA A O 1
ATOM 582 N N . GLY A 1 87 ? 0.280 -6.985 -3.346 1.00 49.83 87 GLY A N 1
ATOM 583 C CA . GLY A 1 87 ? 0.053 -8.387 -3.739 1.00 49.65 87 GLY A CA 1
ATOM 584 C C . GLY A 1 87 ? 0.929 -9.368 -2.986 1.00 52.99 87 GLY A C 1
ATOM 585 O O . GLY A 1 87 ? 0.490 -10.457 -2.612 1.00 53.25 87 GLY A O 1
ATOM 586 N N . SER A 1 88 ? 2.169 -8.951 -2.753 1.00 53.38 88 SER A N 1
ATOM 587 C CA . SER A 1 88 ? 3.176 -9.709 -2.005 1.00 52.44 88 SER A CA 1
ATOM 588 C C . SER A 1 88 ? 2.802 -10.058 -0.530 1.00 51.32 88 SER A C 1
ATOM 589 O O . SER A 1 88 ? 3.461 -10.895 0.096 1.00 44.77 88 SER A O 1
ATOM 592 N N . LEU A 1 89 ? 1.756 -9.432 0.027 1.00 49.01 89 LEU A N 1
ATOM 593 C CA . LEU A 1 89 ? 1.516 -9.486 1.474 1.00 45.81 89 LEU A CA 1
ATOM 594 C C . LEU A 1 89 ? 0.448 -10.475 1.900 1.00 45.90 89 LEU A C 1
ATOM 595 O O . LEU A 1 89 ? 0.280 -10.742 3.092 1.00 39.58 89 LEU A O 1
ATOM 600 N N . LYS A 1 90 ? -0.255 -11.049 0.933 1.00 49.80 90 LYS A N 1
ATOM 601 C CA . LYS A 1 90 ? -1.284 -12.043 1.217 1.00 52.83 90 LYS A CA 1
ATOM 602 C C . LYS A 1 90 ? -0.679 -13.182 2.051 1.00 46.87 90 LYS A C 1
ATOM 603 O O . LYS A 1 90 ? 0.420 -13.655 1.752 1.00 43.85 90 LYS A O 1
ATOM 609 N N . GLY A 1 91 ? -1.374 -13.588 3.112 1.00 42.95 91 GLY A N 1
ATOM 610 C CA . GLY A 1 91 ? -0.879 -14.619 4.021 1.00 41.95 91 GLY A CA 1
ATOM 611 C C . GLY A 1 91 ? 0.225 -14.208 5.008 1.00 41.73 91 GLY A C 1
ATOM 612 O O . GLY A 1 91 ? 0.628 -15.010 5.827 1.00 43.24 91 GLY A O 1
ATOM 613 N N . LYS A 1 92 ? 0.744 -12.983 4.923 1.00 37.97 92 LYS A N 1
ATOM 614 C CA . LYS A 1 92 ? 1.745 -12.507 5.891 1.00 36.82 92 LYS A CA 1
ATOM 615 C C . LYS A 1 92 ? 1.097 -11.807 7.072 1.00 36.59 92 LYS A C 1
ATOM 616 O O . LYS A 1 92 ? -0.005 -11.240 6.947 1.00 37.57 92 LYS A O 1
ATOM 622 N N . VAL A 1 93 ? 1.798 -11.817 8.213 1.00 35.02 93 VAL A N 1
ATOM 623 C CA . VAL A 1 93 ? 1.470 -10.928 9.337 1.00 31.35 93 VAL A CA 1
ATOM 624 C C . VAL A 1 93 ? 2.477 -9.790 9.445 1.00 29.28 93 VAL A C 1
ATOM 625 O O . VAL A 1 93 ? 3.683 -10.019 9.661 1.00 26.69 93 VAL A O 1
ATOM 629 N N . VAL A 1 94 ? 1.965 -8.567 9.300 1.00 28.93 94 VAL A N 1
ATOM 630 C CA . VAL A 1 94 ? 2.765 -7.357 9.406 1.00 23.87 94 VAL A CA 1
ATOM 631 C C . VAL A 1 94 ? 2.561 -6.781 10.801 1.00 23.52 94 VAL A C 1
ATOM 632 O O . VAL A 1 94 ? 1.428 -6.587 11.232 1.00 23.06 94 VAL A O 1
ATOM 636 N N . VAL A 1 95 ? 3.664 -6.529 11.503 1.00 20.91 95 VAL A N 1
ATOM 637 C CA . VAL A 1 95 ? 3.651 -6.015 12.859 1.00 19.44 95 VAL A CA 1
ATOM 638 C C . VAL A 1 95 ? 4.419 -4.701 12.817 1.00 18.14 95 VAL A C 1
ATOM 639 O O . VAL A 1 95 ? 5.639 -4.684 12.630 1.00 15.86 95 VAL A O 1
ATOM 643 N N . ASN A 1 96 ? 3.700 -3.601 12.977 1.00 17.26 96 ASN A N 1
ATOM 644 C CA . ASN A 1 96 ? 4.288 -2.288 12.795 1.00 17.34 96 ASN A CA 1
ATOM 645 C C . ASN A 1 96 ? 4.524 -1.649 14.145 1.00 17.80 96 ASN A C 1
ATOM 646 O O . ASN A 1 96 ? 3.576 -1.174 14.769 1.00 17.10 96 ASN A O 1
ATOM 651 N N . LEU A 1 97 ? 5.790 -1.634 14.575 1.00 18.85 97 LEU A N 1
ATOM 652 C CA . LEU A 1 97 ? 6.187 -1.041 15.860 1.00 18.54 97 LEU A CA 1
ATOM 653 C C . LEU A 1 97 ? 6.742 0.349 15.711 1.00 19.04 97 LEU A C 1
ATOM 654 O O . LEU A 1 97 ? 7.349 0.868 16.636 1.00 18.67 97 LEU A O 1
ATOM 659 N N . THR A 1 98 ? 6.493 0.971 14.575 1.00 19.40 98 THR A N 1
ATOM 660 C CA . THR A 1 98 ? 6.727 2.408 14.435 1.00 20.96 98 THR A CA 1
ATOM 661 C C . THR A 1 98 ? 5.783 3.177 15.385 1.00 22.89 98 THR A C 1
ATOM 662 O O . THR A 1 98 ? 4.616 2.801 15.559 1.00 24.75 98 THR A O 1
ATOM 666 N N . THR A 1 99 ? 6.289 4.240 15.991 1.00 24.12 99 THR A N 1
ATOM 667 C CA . THR A 1 99 ? 5.488 5.153 16.815 1.00 25.40 99 THR A CA 1
ATOM 668 C C . THR A 1 99 ? 4.728 6.156 15.931 1.00 26.92 99 THR A C 1
ATOM 669 O O . THR A 1 99 ? 5.270 6.680 14.953 1.00 27.52 99 THR A O 1
ATOM 673 N N . GLY A 1 100 ? 3.462 6.391 16.272 1.00 27.72 100 GLY A N 1
ATOM 674 C CA . GLY A 1 100 ? 2.589 7.272 15.490 1.00 27.20 100 GLY A CA 1
ATOM 675 C C . GLY A 1 100 ? 1.314 7.659 16.226 1.00 27.14 100 GLY A C 1
ATOM 676 O O . GLY A 1 100 ? 1.204 7.444 17.425 1.00 27.89 100 GLY A O 1
ATOM 677 N N . THR A 1 101 ? 0.369 8.258 15.512 1.00 27.17 101 THR A N 1
ATOM 678 C CA . THR A 1 101 ? -0.934 8.627 16.057 1.00 28.20 101 THR A CA 1
ATOM 679 C C . THR A 1 101 ? -1.946 7.509 15.905 1.00 28.47 101 THR A C 1
ATOM 680 O O . THR A 1 101 ? -1.775 6.560 15.103 1.00 27.31 101 THR A O 1
ATOM 684 N N . SER A 1 102 ? -3.034 7.668 16.646 1.00 28.65 102 SER A N 1
ATOM 685 C CA . SER A 1 102 ? -4.187 6.790 16.552 1.00 29.45 102 SER A CA 1
ATOM 686 C C . SER A 1 102 ? -4.757 6.642 15.157 1.00 29.08 102 SER A C 1
ATOM 687 O O . SER A 1 102 ? -5.025 5.546 14.686 1.00 29.42 102 SER A O 1
ATOM 690 N N . THR A 1 103 ? -4.927 7.769 14.493 1.00 30.47 103 THR A N 1
ATOM 691 C CA . THR A 1 103 ? -5.513 7.801 13.162 1.00 30.10 103 THR A CA 1
ATOM 692 C C . THR A 1 103 ? -4.589 7.126 12.156 1.00 28.61 103 THR A C 1
ATOM 693 O O . THR A 1 103 ? -5.049 6.416 11.273 1.00 29.13 103 THR A O 1
ATOM 697 N N . GLN A 1 104 ? -3.287 7.310 12.294 1.00 29.44 104 GLN A N 1
ATOM 698 C CA . GLN A 1 104 ? -2.347 6.609 11.395 1.00 29.80 104 GLN A CA 1
ATOM 699 C C . GLN A 1 104 ? -2.453 5.097 11.513 1.00 29.83 104 GLN A C 1
ATOM 700 O O . GLN A 1 104 ? -2.473 4.368 10.489 1.00 28.30 104 GLN A O 1
ATOM 706 N N . ALA A 1 105 ? -2.511 4.618 12.759 1.00 26.96 105 ALA A N 1
ATOM 707 C CA . ALA A 1 105 ? -2.734 3.192 13.003 1.00 27.43 105 ALA A CA 1
ATOM 708 C C . ALA A 1 105 ? -3.988 2.690 12.297 1.00 29.02 105 ALA A C 1
ATOM 709 O O . ALA A 1 105 ? -3.931 1.720 11.540 1.00 27.44 105 ALA A O 1
ATOM 711 N N . ARG A 1 106 ? -5.107 3.376 12.526 1.00 29.83 106 ARG A N 1
ATOM 712 C CA . ARG A 1 106 ? -6.400 2.967 11.945 1.00 32.00 106 ARG A CA 1
ATOM 713 C C . ARG A 1 106 ? -6.423 3.056 10.417 1.00 31.36 106 ARG A C 1
ATOM 714 O O . ARG A 1 106 ? -6.960 2.156 9.780 1.00 28.92 106 ARG A O 1
ATOM 722 N N . GLU A 1 107 ? -5.814 4.090 9.827 1.00 32.79 107 GLU A N 1
ATOM 723 C CA . GLU A 1 107 ? -5.770 4.221 8.356 1.00 35.96 107 GLU A CA 1
ATOM 724 C C . GLU A 1 107 ? -4.926 3.132 7.707 1.00 35.65 107 GLU A C 1
ATOM 725 O O . GLU A 1 107 ? -5.320 2.519 6.687 1.00 34.04 107 GLU A O 1
ATOM 731 N N . THR A 1 108 ? -3.761 2.884 8.306 1.00 33.13 108 THR A N 1
ATOM 732 C CA . THR A 1 108 ? -2.879 1.801 7.859 1.00 31.31 108 THR A CA 1
ATOM 733 C C . THR A 1 108 ? -3.556 0.429 7.986 1.00 29.61 108 THR A C 1
ATOM 734 O O . THR A 1 108 ? -3.415 -0.443 7.129 1.00 32.25 108 THR A O 1
ATOM 738 N N . ALA A 1 109 ? -4.315 0.221 9.043 1.00 29.84 109 ALA A N 1
ATOM 739 C CA . ALA A 1 109 ? -5.070 -1.043 9.176 1.00 33.03 109 ALA A CA 1
ATOM 740 C C . ALA A 1 109 ? -6.134 -1.209 8.062 1.00 34.44 109 ALA A C 1
ATOM 741 O O . ALA A 1 109 ? -6.369 -2.318 7.573 1.00 30.01 109 ALA A O 1
ATOM 743 N N . GLU A 1 110 ? -6.770 -0.101 7.694 1.00 37.87 110 GLU A N 1
ATOM 744 C CA . GLU A 1 110 ? -7.745 -0.053 6.602 1.00 41.51 110 GLU A CA 1
ATOM 745 C C . GLU A 1 110 ? -7.073 -0.395 5.265 1.00 40.77 110 GLU A C 1
ATOM 746 O O . GLU A 1 110 ? -7.567 -1.222 4.511 1.00 38.98 110 GLU A O 1
ATOM 752 N N . TRP A 1 111 ? -5.925 0.221 4.985 1.00 42.10 111 TRP A N 1
ATOM 753 C CA . TRP A 1 111 ? -5.121 -0.156 3.814 1.00 42.14 111 TRP A CA 1
ATOM 754 C C . TRP A 1 111 ? -4.771 -1.658 3.786 1.00 41.75 111 TRP A C 1
ATOM 755 O O . TRP A 1 111 ? -4.829 -2.315 2.730 1.00 40.89 111 TRP A O 1
ATOM 766 N N . ALA A 1 112 ? -4.423 -2.197 4.949 1.00 39.04 112 ALA A N 1
ATOM 767 C CA . ALA A 1 112 ? -4.057 -3.607 5.050 1.00 37.22 112 ALA A CA 1
ATOM 768 C C . ALA A 1 112 ? -5.199 -4.572 4.719 1.00 36.72 112 ALA A C 1
ATOM 769 O O . ALA A 1 112 ? -4.972 -5.573 4.042 1.00 34.78 112 ALA A O 1
ATOM 771 N N . ALA A 1 113 ? -6.408 -4.303 5.230 1.00 37.46 113 ALA A N 1
ATOM 772 C CA . ALA A 1 113 ? -7.557 -5.165 4.909 1.00 39.48 113 ALA A CA 1
ATOM 773 C C . ALA A 1 113 ? -7.835 -5.079 3.402 1.00 39.48 113 ALA A C 1
ATOM 774 O O . ALA A 1 113 ? -8.103 -6.088 2.770 1.00 39.85 113 ALA A O 1
ATOM 776 N N . GLY A 1 114 ? -7.736 -3.870 2.849 1.00 42.83 11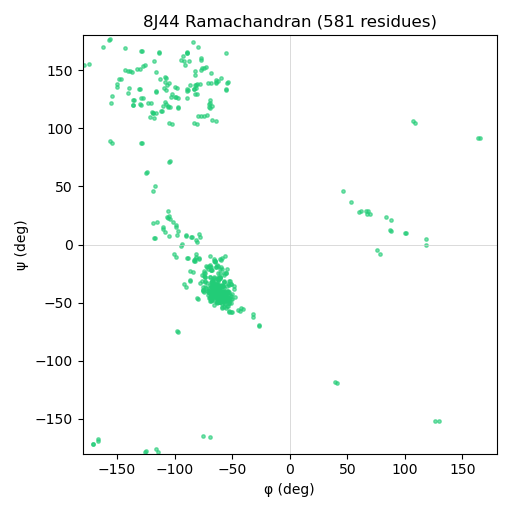4 GLY A N 1
ATOM 777 C CA . GLY A 1 114 ? -7.859 -3.613 1.406 1.00 47.15 114 GLY A CA 1
ATOM 778 C C . GLY A 1 114 ? -7.024 -4.532 0.516 1.00 50.81 114 GLY A C 1
ATOM 779 O O . GLY A 1 114 ? -7.488 -4.958 -0.545 1.00 54.32 114 GLY A O 1
ATOM 780 N N . VAL A 1 115 ? -5.803 -4.855 0.961 1.00 49.96 115 VAL A N 1
ATOM 781 C CA . VAL A 1 115 ? -4.907 -5.752 0.227 1.00 44.87 115 VAL A CA 1
ATOM 782 C C . VAL A 1 115 ? -4.821 -7.128 0.873 1.00 44.76 115 VAL A C 1
ATOM 783 O O . VAL A 1 115 ? -3.857 -7.856 0.649 1.00 48.64 115 VAL A O 1
ATOM 787 N N . GLU A 1 116 ? -5.844 -7.475 1.643 1.00 46.51 116 GLU A N 1
ATOM 788 C CA . GLU A 1 116 ? -5.982 -8.772 2.308 1.00 52.79 116 GLU A CA 1
ATOM 789 C C . GLU A 1 116 ? -4.751 -9.312 3.055 1.00 47.88 116 GLU A C 1
ATOM 790 O O . GLU A 1 116 ? -4.391 -10.494 2.944 1.00 44.76 116 GLU A O 1
ATOM 796 N N . THR A 1 117 ? -4.128 -8.441 3.841 1.00 44.75 117 THR A N 1
ATOM 797 C CA . THR A 1 117 ? -3.057 -8.890 4.746 1.00 42.29 117 THR A CA 1
ATOM 798 C C . THR A 1 117 ? -3.430 -8.650 6.201 1.00 40.92 117 THR A C 1
ATOM 799 O O . THR A 1 117 ? -4.260 -7.803 6.508 1.00 41.89 117 THR A O 1
ATOM 803 N N . THR A 1 118 ? -2.787 -9.395 7.094 1.00 37.61 118 THR A N 1
ATOM 804 C CA . THR A 1 118 ? -2.999 -9.236 8.518 1.00 34.94 118 THR A CA 1
ATOM 805 C C . THR A 1 118 ? -2.046 -8.179 9.104 1.00 34.75 118 THR A C 1
ATOM 806 O O . THR A 1 118 ? -0.836 -8.183 8.822 1.00 39.44 118 THR A O 1
ATOM 810 N N . TYR A 1 119 ? -2.595 -7.275 9.917 1.00 28.56 119 TYR A N 1
ATOM 811 C CA . TYR A 1 119 ? -1.885 -6.109 10.405 1.00 24.27 119 TYR A CA 1
ATOM 812 C C . TYR A 1 119 ? -2.156 -5.917 11.903 1.00 25.18 119 TYR A C 1
ATOM 813 O O . TYR A 1 119 ? -3.330 -5.760 12.322 1.00 23.63 119 TYR A O 1
ATOM 822 N N . LEU A 1 120 ? -1.056 -5.955 12.677 1.00 22.76 120 LEU A N 1
ATOM 823 C CA . LEU A 1 120 ? -0.999 -5.501 14.067 1.00 21.45 120 LEU A CA 1
ATOM 824 C C . LEU A 1 120 ? -0.225 -4.183 14.218 1.00 20.95 120 LEU A C 1
ATOM 825 O O . LEU A 1 120 ? 0.878 -4.040 13.696 1.00 19.54 120 LEU A O 1
ATOM 830 N N . ASP A 1 121 ? -0.787 -3.240 14.965 1.00 20.68 121 ASP A N 1
ATOM 831 C CA . ASP A 1 121 ? -0.083 -1.990 15.260 1.00 20.45 121 ASP A CA 1
ATOM 832 C C . ASP A 1 121 ? 0.415 -1.968 16.709 1.00 19.60 121 ASP A C 1
ATOM 833 O O . ASP A 1 121 ? -0.371 -2.081 17.644 1.00 18.23 121 ASP A O 1
ATOM 838 N N . GLY A 1 122 ? 1.732 -1.867 16.865 1.00 18.43 122 GLY A N 1
ATOM 839 C CA . GLY A 1 122 ? 2.364 -1.906 18.159 1.00 18.55 122 GLY A CA 1
ATOM 840 C C . GLY A 1 122 ? 3.021 -0.599 18.569 1.00 19.25 122 GLY A C 1
ATOM 841 O O . GLY A 1 122 ? 3.220 0.292 17.760 1.00 18.87 122 GLY A O 1
ATOM 842 N N . ALA A 1 123 ? 3.326 -0.489 19.858 1.00 20.78 123 ALA A N 1
ATOM 843 C CA . ALA A 1 123 ? 4.099 0.632 20.410 1.00 20.76 123 ALA A CA 1
ATOM 844 C C . ALA A 1 123 ? 5.093 0.142 21.449 1.00 20.09 123 ALA A C 1
ATOM 845 O O . ALA A 1 123 ? 4.773 -0.705 22.283 1.00 19.62 123 ALA A O 1
ATOM 847 N N . ILE A 1 124 ? 6.322 0.644 21.367 1.00 21.05 124 ILE A N 1
ATOM 848 C CA . ILE A 1 124 ? 7.405 0.177 22.251 1.00 21.33 124 ILE A CA 1
ATOM 849 C C . ILE A 1 124 ? 7.569 1.139 23.452 1.00 22.40 124 ILE A C 1
ATOM 850 O O . ILE A 1 124 ? 7.867 2.307 23.274 1.00 21.94 124 ILE A O 1
ATOM 855 N N . MET A 1 125 ? 7.359 0.622 24.654 1.00 25.06 125 MET A N 1
ATOM 856 C CA . MET A 1 125 ? 7.516 1.375 25.913 1.00 27.11 125 MET A CA 1
ATOM 857 C C . MET A 1 125 ? 8.811 0.920 26.591 1.00 25.64 125 MET A C 1
ATOM 858 O O . MET A 1 125 ? 8.807 0.208 27.578 1.00 26.91 125 MET A O 1
ATOM 863 N N . ALA A 1 126 ? 9.929 1.299 25.998 1.00 26.56 126 ALA A N 1
ATOM 864 C CA . ALA A 1 126 ? 11.238 0.801 26.415 1.00 24.93 126 ALA A CA 1
ATOM 865 C C . ALA A 1 126 ? 12.299 1.534 25.626 1.00 24.33 126 ALA A C 1
ATOM 866 O O . ALA A 1 126 ? 12.009 2.021 24.543 1.00 22.43 126 ALA A O 1
ATOM 868 N N . ILE A 1 127 ? 13.505 1.609 26.193 1.00 25.46 127 ILE A N 1
ATOM 869 C CA . ILE A 1 127 ? 14.726 2.019 25.445 1.00 27.35 127 ILE A CA 1
ATOM 870 C C . ILE A 1 127 ? 15.448 0.792 24.859 1.00 26.05 127 ILE A C 1
ATOM 871 O O . ILE A 1 127 ? 15.260 -0.309 25.361 1.00 26.59 127 ILE A O 1
ATOM 876 N N . PRO A 1 128 ? 16.272 0.976 23.818 1.00 25.51 128 PRO A N 1
ATOM 877 C CA . PRO A 1 128 ? 16.877 -0.186 23.153 1.00 25.98 128 PRO A CA 1
ATOM 878 C C . PRO A 1 128 ? 17.615 -1.161 24.085 1.00 26.74 128 PRO A C 1
ATOM 879 O O . PRO A 1 128 ? 17.379 -2.370 23.999 1.00 24.69 128 PRO A O 1
ATOM 883 N N . PRO A 1 129 ? 18.462 -0.656 25.015 1.00 28.20 129 PRO A N 1
ATOM 884 C CA . PRO A 1 129 ? 19.098 -1.614 25.945 1.00 27.16 129 PRO A CA 1
ATOM 885 C C . PRO A 1 129 ? 18.143 -2.443 26.797 1.00 26.02 129 PRO A C 1
ATOM 886 O O . PRO A 1 129 ? 18.540 -3.508 27.262 1.00 28.85 129 PRO A O 1
ATOM 890 N N . ASP A 1 130 ? 16.905 -1.993 26.987 1.00 24.64 130 ASP A N 1
ATOM 891 C CA . ASP A 1 130 ? 15.948 -2.738 27.814 1.00 25.13 130 ASP A CA 1
ATOM 892 C C . ASP A 1 130 ? 15.116 -3.776 27.058 1.00 25.36 130 ASP A C 1
ATOM 893 O O . ASP A 1 130 ? 14.469 -4.621 27.689 1.00 23.89 130 ASP A O 1
ATOM 898 N N . ILE A 1 131 ? 15.156 -3.741 25.718 1.00 24.25 131 ILE A N 1
ATOM 899 C CA . ILE A 1 131 ? 14.577 -4.808 24.916 1.00 22.24 131 ILE A CA 1
ATOM 900 C C . ILE A 1 131 ? 15.157 -6.149 25.375 1.00 22.64 131 ILE A C 1
ATOM 901 O O . ILE A 1 131 ? 16.334 -6.245 25.654 1.00 21.06 131 ILE A O 1
ATOM 906 N N . ALA A 1 132 ? 14.313 -7.173 25.435 1.00 24.63 132 ALA A N 1
ATOM 907 C CA . ALA A 1 132 ? 14.704 -8.533 25.855 1.00 27.04 132 ALA A CA 1
ATOM 908 C C . ALA A 1 132 ? 15.120 -8.618 27.338 1.00 29.82 132 ALA A C 1
ATOM 909 O O . ALA A 1 132 ? 15.958 -9.450 27.685 1.00 28.59 132 ALA A O 1
ATOM 911 N N . THR A 1 133 ? 14.564 -7.741 28.175 1.00 33.34 133 THR A N 1
ATOM 912 C CA . THR A 1 133 ? 14.721 -7.804 29.632 1.00 35.65 133 THR A CA 1
ATOM 913 C C . THR A 1 133 ? 13.327 -7.737 30.230 1.00 38.94 133 THR A C 1
ATOM 914 O O . THR A 1 133 ? 12.368 -7.382 29.547 1.00 40.54 133 THR A O 1
ATOM 918 N N . ASP A 1 134 ? 13.221 -8.055 31.511 1.00 41.94 134 ASP A N 1
ATOM 919 C CA . ASP A 1 134 ? 11.941 -7.965 32.231 1.00 42.94 134 ASP A CA 1
ATOM 920 C C . ASP A 1 134 ? 11.435 -6.521 32.345 1.00 39.56 134 ASP A C 1
ATOM 921 O O . ASP A 1 134 ? 10.280 -6.302 32.659 1.00 38.83 134 ASP A O 1
ATOM 926 N N . ALA A 1 135 ? 12.281 -5.533 32.073 1.00 36.94 135 ALA A N 1
ATOM 927 C CA . ALA A 1 135 ? 11.847 -4.127 32.090 1.00 35.52 135 ALA A CA 1
ATOM 928 C C . ALA A 1 135 ? 11.065 -3.680 30.828 1.00 37.64 135 ALA A C 1
ATOM 929 O O . ALA A 1 135 ? 10.473 -2.591 30.820 1.00 41.80 135 ALA A O 1
ATOM 931 N N . ALA A 1 136 ? 11.078 -4.490 29.764 1.00 35.13 136 ALA A N 1
ATOM 932 C CA . ALA A 1 136 ? 10.491 -4.056 28.477 1.00 33.77 136 ALA A CA 1
ATOM 933 C C . ALA A 1 136 ? 8.980 -4.246 28.453 1.00 31.10 136 ALA A C 1
ATOM 934 O O . ALA A 1 136 ? 8.489 -5.323 28.774 1.00 29.24 136 ALA A O 1
ATOM 936 N N . VAL A 1 137 ? 8.269 -3.187 28.066 1.00 31.25 137 VAL A N 1
ATOM 937 C CA . VAL A 1 137 ? 6.852 -3.262 27.759 1.00 30.56 137 VAL A CA 1
ATOM 938 C C . VAL A 1 137 ? 6.611 -2.939 26.271 1.00 28.30 137 VAL A C 1
ATOM 939 O O . VAL A 1 137 ? 7.120 -1.951 25.744 1.00 26.86 137 VAL A O 1
ATOM 943 N N . LEU A 1 138 ? 5.834 -3.801 25.614 1.00 27.87 138 LEU A N 1
ATOM 944 C CA . LEU A 1 138 ? 5.507 -3.671 24.190 1.00 26.34 138 LEU A CA 1
ATOM 945 C C . LEU A 1 138 ? 4.019 -3.925 23.986 1.00 25.50 138 LEU A C 1
ATOM 946 O O . LEU A 1 138 ? 3.514 -4.972 24.376 1.00 24.39 138 LEU A O 1
ATOM 951 N N . LEU A 1 139 ? 3.333 -2.964 23.373 1.00 23.60 139 LEU A N 1
ATOM 952 C CA . LEU A 1 139 ? 1.883 -3.007 23.222 1.00 25.37 139 LEU A CA 1
ATOM 953 C C . LEU A 1 139 ? 1.432 -3.317 21.789 1.00 25.01 139 LEU A C 1
ATOM 954 O O . LEU A 1 139 ? 2.008 -2.763 20.838 1.00 22.66 139 LEU A O 1
ATOM 959 N N . TYR A 1 140 ? 0.411 -4.182 21.653 1.00 21.69 140 TYR A N 1
ATOM 960 C CA . TYR A 1 140 ? -0.126 -4.602 20.363 1.00 21.78 140 TYR A CA 1
ATOM 961 C C . TYR A 1 140 ? -1.666 -4.501 20.259 1.00 22.62 140 TYR A C 1
ATOM 962 O O . TYR A 1 140 ? -2.384 -4.932 21.151 1.00 21.47 140 TYR A O 1
ATOM 971 N N . SER A 1 141 ? -2.159 -3.948 19.156 1.00 22.00 141 SER A N 1
ATOM 972 C CA . SER A 1 141 ? -3.579 -3.846 18.909 1.00 22.73 141 SER A CA 1
ATOM 973 C C . SER A 1 141 ? -3.879 -4.322 17.499 1.00 23.72 141 SER A C 1
ATOM 974 O O . SER A 1 141 ? -3.035 -4.177 16.591 1.00 23.88 141 SER A O 1
ATOM 977 N N . GLY A 1 142 ? -5.092 -4.855 17.318 1.00 23.12 142 GLY A N 1
ATOM 978 C CA . GLY A 1 142 ? -5.527 -5.472 16.068 1.00 24.21 142 GLY A CA 1
ATOM 979 C C . GLY A 1 142 ? -6.059 -6.888 16.279 1.00 26.28 142 GLY A C 1
ATOM 980 O O . GLY A 1 142 ? -6.571 -7.217 17.360 1.00 28.54 142 GLY A O 1
ATOM 981 N N . PRO A 1 143 ? -5.942 -7.750 15.253 1.00 27.99 143 PRO A N 1
ATOM 982 C CA . PRO A 1 143 ? -6.605 -9.068 15.393 1.00 29.06 143 PRO A CA 1
ATOM 983 C C . PRO A 1 143 ? -5.960 -9.967 16.428 1.00 30.77 143 PRO A C 1
ATOM 984 O O . PRO A 1 143 ? -4.752 -10.249 16.354 1.00 29.01 143 PRO A O 1
ATOM 988 N N . LYS A 1 144 ? -6.771 -10.409 17.387 1.00 32.37 144 LYS A N 1
ATOM 989 C CA . LYS A 1 144 ? -6.310 -11.289 18.478 1.00 34.48 144 LYS A CA 1
ATOM 990 C C . LYS A 1 144 ? -5.647 -12.563 17.987 1.00 35.69 144 LYS A C 1
ATOM 991 O O . LYS A 1 144 ? -4.615 -12.964 18.523 1.00 35.95 144 LYS A O 1
ATOM 997 N N . ALA A 1 145 ? -6.247 -13.211 16.985 1.00 34.23 145 ALA A N 1
ATOM 998 C CA . ALA A 1 145 ? -5.723 -14.492 16.472 1.00 35.39 145 ALA A CA 1
ATOM 999 C C . ALA A 1 145 ? -4.293 -14.339 15.960 1.00 33.89 145 ALA A C 1
ATOM 1000 O O . ALA A 1 145 ? -3.447 -15.162 16.287 1.00 38.03 145 ALA A O 1
ATOM 1002 N N . ALA A 1 146 ? -4.018 -13.285 15.191 1.00 30.41 146 ALA A N 1
ATOM 1003 C CA . ALA A 1 146 ? -2.679 -13.050 14.699 1.00 31.97 146 ALA A CA 1
ATOM 1004 C C . ALA A 1 146 ? -1.680 -12.826 15.837 1.00 34.89 146 ALA A C 1
ATOM 1005 O O . ALA A 1 146 ? -0.548 -13.325 15.770 1.00 35.37 146 ALA A O 1
ATOM 1007 N N . PHE A 1 147 ? -2.101 -12.124 16.898 1.00 34.79 147 PHE A N 1
ATOM 1008 C CA . PHE A 1 147 ? -1.236 -11.944 18.062 1.00 34.68 147 PHE A CA 1
ATOM 1009 C C . PHE A 1 147 ? -0.980 -13.269 18.757 1.00 35.23 147 PHE A C 1
ATOM 1010 O O . PHE A 1 147 ? 0.148 -13.541 19.151 1.00 38.20 147 PHE A O 1
ATOM 1018 N N . GLU A 1 148 ? -2.012 -14.089 18.917 1.00 37.73 148 GLU A N 1
ATOM 1019 C CA . GLU A 1 148 ? -1.846 -15.401 19.580 1.00 39.64 148 GLU A CA 1
ATOM 1020 C C . GLU A 1 148 ? -0.948 -16.339 18.781 1.00 37.27 148 GLU A C 1
ATOM 1021 O O . GLU A 1 148 ? -0.069 -16.972 19.348 1.00 33.90 148 GLU A O 1
ATOM 1027 N N . GLU A 1 149 ? -1.129 -16.393 17.462 1.00 39.31 149 GLU A N 1
ATOM 1028 C CA . GLU A 1 149 ? -0.256 -17.211 16.627 1.00 43.73 149 GLU A CA 1
ATOM 1029 C C . GLU A 1 149 ? 1.233 -16.888 16.847 1.00 43.11 149 GLU A C 1
ATOM 1030 O O . GLU A 1 149 ? 2.069 -17.783 16.898 1.00 42.13 149 GLU A O 1
ATOM 1036 N N . HIS A 1 150 ? 1.559 -15.609 16.990 1.00 39.89 150 HIS A N 1
ATOM 1037 C CA . HIS A 1 150 ? 2.944 -15.183 17.018 1.00 36.01 150 HIS A CA 1
ATOM 1038 C C . HIS A 1 150 ? 3.409 -14.689 18.385 1.00 33.45 150 HIS A C 1
ATOM 1039 O O . HIS A 1 150 ? 4.471 -14.075 18.490 1.00 33.07 150 HIS A O 1
ATOM 1046 N N . GLU A 1 151 ? 2.625 -14.954 19.424 1.00 33.44 151 GLU A N 1
ATOM 1047 C CA . GLU A 1 151 ? 2.923 -14.453 20.759 1.00 34.96 151 GLU A CA 1
ATOM 1048 C C . GLU A 1 151 ? 4.304 -14.896 21.232 1.00 35.89 151 GLU A C 1
ATOM 1049 O O . GLU A 1 151 ? 5.076 -14.086 21.756 1.00 35.67 151 GLU A O 1
ATOM 1055 N N . ALA A 1 152 ? 4.605 -16.178 21.050 1.00 37.52 152 ALA A N 1
ATOM 1056 C CA . ALA A 1 152 ? 5.859 -16.774 21.540 1.00 36.40 152 ALA A CA 1
ATOM 1057 C C . ALA A 1 152 ? 7.069 -16.107 20.907 1.00 34.44 152 ALA A C 1
ATOM 1058 O O . ALA A 1 152 ? 8.060 -15.819 21.572 1.00 30.32 152 ALA A O 1
ATOM 1060 N N . THR A 1 153 ? 6.989 -15.904 19.594 1.00 32.35 153 THR A N 1
ATOM 1061 C CA . THR A 1 153 ? 8.033 -15.212 18.862 1.00 30.48 153 THR A CA 1
ATOM 1062 C C . THR A 1 153 ? 8.187 -13.758 19.359 1.00 28.26 153 THR A C 1
ATOM 1063 O O . THR A 1 153 ? 9.300 -13.321 19.655 1.00 24.33 153 THR A O 1
ATOM 1067 N N . LEU A 1 154 ? 7.075 -13.033 19.477 1.00 26.29 154 LEU A N 1
ATOM 1068 C CA . LEU A 1 154 ? 7.127 -11.634 19.889 1.00 27.52 154 LEU A CA 1
ATOM 1069 C C . LEU A 1 154 ? 7.697 -11.444 21.271 1.00 29.80 154 LEU A C 1
ATOM 1070 O O . LEU A 1 154 ? 8.321 -10.404 21.551 1.00 29.67 154 LEU A O 1
ATOM 1075 N N . ARG A 1 155 ? 7.499 -12.438 22.134 1.00 31.72 155 ARG A N 1
ATOM 1076 C CA . ARG A 1 155 ? 8.001 -12.372 23.505 1.00 32.40 155 ARG A CA 1
ATOM 1077 C C . ARG A 1 155 ? 9.522 -12.366 23.559 1.00 29.25 155 ARG A C 1
ATOM 1078 O O . ARG A 1 155 ? 10.076 -12.023 24.596 1.00 31.69 155 ARG A O 1
ATOM 1086 N N . ALA A 1 156 ? 10.199 -12.711 22.463 1.00 25.26 156 ALA A N 1
ATOM 1087 C CA . ALA A 1 156 ? 11.647 -12.511 22.376 1.00 25.00 156 ALA A CA 1
ATOM 1088 C C . ALA A 1 156 ? 12.068 -11.053 22.634 1.00 25.91 156 ALA A C 1
ATOM 1089 O O . ALA A 1 156 ? 13.212 -10.812 23.047 1.00 24.76 156 ALA A O 1
ATOM 1091 N N . LEU A 1 157 ? 11.155 -10.097 22.403 1.00 24.68 157 LEU A N 1
ATOM 1092 C CA . LEU A 1 157 ? 11.441 -8.671 22.610 1.00 25.74 157 LEU A CA 1
ATOM 1093 C C . LEU A 1 157 ? 11.280 -8.189 24.061 1.00 26.60 157 LEU A C 1
ATOM 1094 O O . LEU A 1 157 ? 11.710 -7.071 24.407 1.00 26.38 157 LEU A O 1
ATOM 1099 N N . GLY A 1 158 ? 10.649 -9.012 24.889 1.00 26.45 158 GLY A N 1
ATOM 1100 C CA . GLY A 1 158 ? 10.392 -8.690 26.280 1.00 28.76 158 GLY A CA 1
ATOM 1101 C C . GLY A 1 158 ? 9.354 -9.650 26.840 1.00 32.73 158 GLY A C 1
ATOM 1102 O O . GLY A 1 158 ? 8.133 -9.415 26.732 1.00 33.77 158 GLY A O 1
ATOM 1103 N N . ALA A 1 159 ? 9.845 -10.740 27.417 1.00 35.26 159 ALA A N 1
ATOM 1104 C CA . ALA A 1 159 ? 9.002 -11.873 27.831 1.00 40.89 159 ALA A CA 1
ATOM 1105 C C . ALA A 1 159 ? 7.902 -11.521 28.840 1.00 40.71 159 ALA A C 1
ATOM 1106 O O . ALA A 1 159 ? 6.795 -12.075 28.798 1.00 44.50 159 ALA A O 1
ATOM 1108 N N . ALA A 1 160 ? 8.203 -10.593 29.731 1.00 42.77 160 ALA A N 1
ATOM 1109 C CA . ALA A 1 160 ? 7.267 -10.228 30.783 1.00 42.72 160 ALA A CA 1
ATOM 1110 C C . ALA A 1 160 ? 6.258 -9.145 30.349 1.00 44.76 160 ALA A C 1
ATOM 1111 O O . ALA A 1 160 ? 5.132 -9.136 30.826 1.00 45.35 160 ALA A O 1
ATOM 1113 N N . GLY A 1 161 ? 6.661 -8.241 29.452 1.00 42.75 161 GLY A N 1
ATOM 1114 C CA . GLY A 1 161 ? 5.858 -7.046 29.138 1.00 41.28 161 GLY A CA 1
ATOM 1115 C C . GLY A 1 161 ? 5.163 -7.011 27.771 1.00 38.76 161 GLY A C 1
ATOM 1116 O O . GLY A 1 161 ? 4.628 -5.972 27.357 1.00 35.93 161 GLY A O 1
ATOM 1117 N N . THR A 1 162 ? 5.164 -8.139 27.079 1.00 35.96 162 THR A N 1
ATOM 1118 C CA . THR A 1 162 ? 4.501 -8.262 25.787 1.00 34.98 162 THR A CA 1
ATOM 1119 C C . THR A 1 162 ? 3.000 -8.391 26.013 1.00 36.38 162 THR A C 1
ATOM 1120 O O . THR A 1 162 ? 2.522 -9.438 26.454 1.00 37.11 162 THR A O 1
ATOM 1124 N N . THR A 1 163 ? 2.268 -7.343 25.634 1.00 34.87 163 THR A N 1
ATOM 1125 C CA . THR A 1 163 ? 0.905 -7.137 26.049 1.00 32.87 163 THR A CA 1
ATOM 1126 C C . THR A 1 163 ? -0.037 -6.860 24.877 1.00 31.52 163 THR A C 1
ATOM 1127 O O . THR A 1 163 ? 0.125 -5.858 24.184 1.00 31.64 163 THR A O 1
ATOM 1131 N N . TYR A 1 164 ? -1.048 -7.723 24.702 1.00 31.40 164 TYR A N 1
ATOM 1132 C CA . TYR A 1 164 ? -2.149 -7.482 23.745 1.00 29.64 164 TYR A CA 1
ATOM 1133 C C . TYR A 1 164 ? -3.216 -6.586 24.374 1.00 28.88 164 TYR A C 1
ATOM 1134 O O . TYR A 1 164 ? -3.608 -6.805 25.512 1.00 26.54 164 TYR A O 1
ATOM 1143 N N . LEU A 1 165 ? -3.671 -5.579 23.633 1.00 28.71 165 LEU A N 1
ATOM 1144 C CA . LEU A 1 165 ? -4.701 -4.648 24.128 1.00 28.78 165 LEU A CA 1
ATOM 1145 C C . LEU A 1 165 ? -6.128 -5.004 23.643 1.00 29.55 165 LEU A C 1
ATOM 1146 O O . LEU A 1 165 ? -6.920 -5.524 24.413 1.00 31.87 165 LEU A O 1
ATOM 1151 N N . ASP A 1 166 ? -6.448 -4.748 22.369 1.00 29.29 166 ASP A N 1
ATOM 1152 C CA . ASP A 1 166 ? -7.783 -5.016 21.810 1.00 27.78 166 ASP A CA 1
ATOM 1153 C C . ASP A 1 166 ? -7.786 -4.826 20.276 1.00 27.97 166 ASP A C 1
ATOM 1154 O O . ASP A 1 166 ? -6.737 -4.617 19.660 1.00 28.36 166 ASP A O 1
ATOM 1159 N N . THR A 1 167 ? -8.967 -4.876 19.669 1.00 26.11 167 THR A N 1
ATOM 1160 C CA . THR A 1 167 ? -9.083 -4.914 18.222 1.00 25.67 167 THR A CA 1
ATOM 1161 C C . THR A 1 167 ? -8.848 -3.555 17.549 1.00 25.47 167 THR A C 1
ATOM 1162 O O . THR A 1 167 ? -8.377 -3.493 16.425 1.00 27.27 167 THR A O 1
ATOM 1166 N N . ASP A 1 168 ? -9.196 -2.468 18.208 1.00 25.47 168 ASP A N 1
ATOM 1167 C CA . ASP A 1 168 ? -8.984 -1.152 17.635 1.00 26.27 168 ASP A CA 1
ATOM 1168 C C . ASP A 1 168 ? -7.480 -0.868 17.552 1.00 24.90 168 ASP A C 1
ATOM 1169 O O . ASP A 1 168 ? -6.838 -0.613 18.570 1.00 25.79 168 ASP A O 1
ATOM 1174 N N . HIS A 1 169 ? -6.941 -0.898 16.337 1.00 24.92 169 HIS A N 1
ATOM 1175 C CA . HIS A 1 169 ? -5.507 -0.643 16.081 1.00 25.65 169 HIS A CA 1
ATOM 1176 C C . HIS A 1 169 ? -4.993 0.674 16.700 1.00 25.44 169 HIS A C 1
ATOM 1177 O O . HIS A 1 169 ? -3.834 0.779 17.085 1.00 23.11 169 HIS A O 1
ATOM 1184 N N . GLY A 1 170 ? -5.871 1.672 16.784 1.00 26.12 170 GLY A N 1
ATOM 1185 C CA . GLY A 1 170 ? -5.540 2.976 17.360 1.00 26.56 170 GLY A CA 1
ATOM 1186 C C . GLY A 1 170 ? -5.231 2.985 18.852 1.00 25.79 170 GLY A C 1
ATOM 1187 O O . GLY A 1 170 ? -4.712 3.988 19.362 1.00 25.93 170 GLY A O 1
ATOM 1188 N N . LEU A 1 171 ? -5.531 1.898 19.558 1.00 24.99 171 LEU A N 1
ATOM 1189 C CA . LEU A 1 171 ? -5.318 1.887 21.008 1.00 24.57 171 LEU A CA 1
ATOM 1190 C C . LEU A 1 171 ? -3.829 1.945 21.393 1.00 24.87 171 LEU A C 1
ATOM 1191 O O . LEU A 1 171 ? -3.464 2.474 22.432 1.00 24.16 171 LEU A O 1
ATOM 1196 N N . SER A 1 172 ? -2.967 1.385 20.555 1.00 25.83 172 SER A N 1
ATOM 1197 C CA . SER A 1 172 ? -1.539 1.323 20.885 1.00 25.06 172 SER A CA 1
ATOM 1198 C C . SER A 1 172 ? -0.953 2.729 21.110 1.00 24.12 172 SER A C 1
ATOM 1199 O O . SER A 1 172 ? -0.281 2.970 22.110 1.00 22.59 172 SER A O 1
ATOM 1202 N N . ALA A 1 173 ? -1.235 3.658 20.197 1.00 23.99 173 ALA A N 1
ATOM 1203 C CA . ALA A 1 173 ? -0.762 5.026 20.332 1.00 24.79 173 ALA A CA 1
ATOM 1204 C C . ALA A 1 173 ? -1.375 5.761 21.543 1.00 25.20 173 ALA A C 1
ATOM 1205 O O . ALA A 1 173 ? -0.705 6.553 22.193 1.00 28.52 173 ALA A O 1
ATOM 1207 N N . LEU A 1 174 ? -2.635 5.495 21.854 1.00 25.68 174 LEU A N 1
ATOM 1208 C CA . LEU A 1 174 ? -3.260 6.118 23.021 1.00 25.29 174 LEU A CA 1
ATOM 1209 C C . LEU A 1 174 ? -2.668 5.641 24.338 1.00 25.05 174 LEU A C 1
ATOM 1210 O O . LEU A 1 174 ? -2.415 6.435 25.227 1.00 25.81 174 LEU A O 1
ATOM 1215 N N . TYR A 1 175 ? -2.484 4.338 24.470 1.00 25.13 175 TYR A N 1
ATOM 1216 C CA . TYR A 1 175 ? -1.850 3.765 25.647 1.00 25.80 175 TYR A CA 1
ATOM 1217 C C . TYR A 1 175 ? -0.402 4.292 25.805 1.00 25.79 175 TYR A C 1
ATOM 1218 O O . TYR A 1 175 ? 0.026 4.605 26.911 1.00 24.23 175 TYR A O 1
ATOM 1227 N N . ASP A 1 176 ? 0.334 4.370 24.692 1.00 26.03 176 ASP A N 1
ATOM 1228 C CA . ASP A 1 176 ? 1.688 4.937 24.667 1.00 26.55 176 ASP A CA 1
ATOM 1229 C C . ASP A 1 176 ? 1.754 6.332 25.344 1.00 25.61 176 ASP A C 1
ATOM 1230 O O . ASP A 1 176 ? 2.485 6.512 26.307 1.00 22.53 176 ASP A O 1
ATOM 1235 N N . MET A 1 177 ? 0.972 7.285 24.848 1.00 26.56 177 MET A N 1
ATOM 1236 C CA . MET A 1 177 ? 0.870 8.620 25.437 1.00 26.89 177 MET A CA 1
ATOM 1237 C C . MET A 1 177 ? 0.492 8.567 26.913 1.00 25.88 177 MET A C 1
ATOM 1238 O O . MET A 1 177 ? 1.062 9.301 27.740 1.00 26.00 177 MET A O 1
ATOM 1243 N N . SER A 1 178 ? -0.473 7.710 27.244 1.00 23.12 178 SER A N 1
ATOM 1244 C CA . SER A 1 178 ? -0.998 7.649 28.607 1.00 23.51 178 SER A CA 1
ATOM 1245 C C . SER A 1 178 ? 0.072 7.222 29.585 1.00 23.00 178 SER A C 1
ATOM 1246 O O . SER A 1 178 ? 0.175 7.779 30.686 1.00 23.27 178 SER A O 1
ATOM 1249 N N . LEU A 1 179 ? 0.882 6.254 29.169 1.00 21.86 179 LEU A N 1
ATOM 1250 C CA . LEU A 1 179 ? 1.968 5.771 29.997 1.00 22.95 179 LEU A CA 1
ATOM 1251 C C . LEU A 1 179 ? 3.136 6.751 30.091 1.00 22.27 179 LEU A C 1
ATOM 1252 O O . LEU A 1 179 ? 3.827 6.815 31.119 1.00 21.75 179 LEU A O 1
ATOM 1257 N N . LEU A 1 180 ? 3.365 7.523 29.040 1.00 22.53 180 LEU A N 1
ATOM 1258 C CA . LEU A 1 180 ? 4.422 8.526 29.110 1.00 23.23 180 LEU A CA 1
ATOM 1259 C C . LEU A 1 180 ? 4.016 9.638 30.076 1.00 22.53 180 LEU A C 1
ATOM 1260 O O . LEU A 1 180 ? 4.875 10.189 30.778 1.00 24.18 180 LEU A O 1
ATOM 1265 N N . GLY A 1 181 ? 2.720 9.961 30.108 1.00 20.68 181 GLY A N 1
ATOM 1266 C CA . GLY A 1 181 ? 2.209 10.947 31.040 1.00 19.87 181 GLY A CA 1
ATOM 1267 C C . GLY A 1 181 ? 2.513 10.500 32.457 1.00 19.41 181 GLY A C 1
ATOM 1268 O O . GLY A 1 181 ? 2.907 11.298 33.288 1.00 21.46 181 GLY A O 1
ATOM 1269 N N . ILE A 1 182 ? 2.349 9.212 32.716 1.00 18.58 182 ILE A N 1
ATOM 1270 C CA . ILE A 1 182 ? 2.653 8.662 34.011 1.00 19.06 182 ILE A CA 1
ATOM 1271 C C . ILE A 1 182 ? 4.140 8.777 34.330 1.00 19.49 182 ILE A C 1
ATOM 1272 O O . ILE A 1 182 ? 4.524 9.202 35.437 1.00 17.30 182 ILE A O 1
ATOM 1277 N N . MET A 1 183 ? 4.961 8.438 33.350 1.00 19.57 183 MET A N 1
ATOM 1278 C CA . MET A 1 183 ? 6.404 8.616 33.518 1.00 21.04 183 MET A CA 1
ATOM 1279 C C . MET A 1 183 ? 6.828 10.051 33.959 1.00 19.38 183 MET A C 1
ATOM 1280 O O . MET A 1 183 ? 7.598 10.213 34.893 1.00 17.78 183 MET A O 1
ATOM 1285 N N . TRP A 1 184 ? 6.344 11.054 33.259 1.00 19.08 184 TRP A N 1
ATOM 1286 C CA . TRP A 1 184 ? 6.666 12.440 33.583 1.00 20.17 184 TRP A CA 1
ATOM 1287 C C . TRP A 1 184 ? 6.114 12.841 34.949 1.00 19.08 184 TRP A C 1
ATOM 1288 O O . TRP A 1 184 ? 6.786 13.530 35.685 1.00 18.08 184 TRP A O 1
ATOM 1299 N N . GLY A 1 185 ? 4.915 12.381 35.294 1.00 19.31 185 GLY A N 1
ATOM 1300 C CA . GLY A 1 185 ? 4.369 12.644 36.624 1.00 19.06 185 GLY A CA 1
ATOM 1301 C C . GLY A 1 185 ? 5.242 12.073 37.740 1.00 19.30 185 GLY A C 1
ATOM 1302 O O . GLY A 1 185 ? 5.547 12.750 38.739 1.00 18.79 185 GLY A O 1
ATOM 1303 N N . VAL A 1 186 ? 5.683 10.835 37.571 1.00 18.82 186 VAL A N 1
ATOM 1304 C CA . VAL A 1 186 ? 6.559 10.208 38.570 1.00 19.90 186 VAL A CA 1
ATOM 1305 C C . VAL A 1 186 ? 7.895 10.938 38.691 1.00 19.63 186 VAL A C 1
ATOM 1306 O O . VAL A 1 186 ? 8.364 11.259 39.792 1.00 17.93 186 VAL A O 1
ATOM 1310 N N . LEU A 1 187 ? 8.515 11.184 37.543 1.00 18.53 187 LEU A N 1
ATOM 1311 C CA . LEU A 1 187 ? 9.829 11.796 37.527 1.00 18.46 187 LEU A CA 1
ATOM 1312 C C . LEU A 1 187 ? 9.786 13.238 38.026 1.00 19.10 187 LEU A C 1
ATOM 1313 O O . LEU A 1 187 ? 10.663 13.647 38.785 1.00 18.92 187 LEU A O 1
ATOM 1318 N N . ASN A 1 188 ? 8.763 13.993 37.644 1.00 18.36 188 ASN A N 1
ATOM 1319 C CA . ASN A 1 188 ? 8.657 15.362 38.134 1.00 18.30 188 ASN A CA 1
ATOM 1320 C C . ASN A 1 188 ? 8.393 15.361 39.633 1.00 18.87 188 ASN A C 1
ATOM 1321 O O . ASN A 1 188 ? 8.896 16.228 40.359 1.00 18.05 188 ASN A O 1
ATOM 1326 N N . GLY A 1 189 ? 7.599 14.412 40.112 1.00 17.85 189 GLY A N 1
ATOM 1327 C CA . GLY A 1 189 ? 7.412 14.266 41.558 1.00 16.78 189 GLY A CA 1
ATOM 1328 C C . GLY A 1 189 ? 8.743 14.024 42.273 1.00 16.14 189 GLY A C 1
ATOM 1329 O O . GLY A 1 189 ? 9.030 14.616 43.322 1.00 15.04 189 GLY A O 1
ATOM 1330 N N . PHE A 1 190 ? 9.546 13.132 41.721 1.00 15.94 190 PHE A N 1
ATOM 1331 C CA . PHE A 1 190 ? 10.841 12.818 42.301 1.00 15.77 190 PHE A CA 1
ATOM 1332 C C . PHE A 1 190 ? 11.749 14.045 42.314 1.00 16.44 190 PHE A C 1
ATOM 1333 O O . PHE A 1 190 ? 12.390 14.338 43.326 1.00 14.35 190 PHE A O 1
ATOM 1341 N N . LEU A 1 191 ? 11.814 14.748 41.184 1.00 17.86 191 LEU A N 1
ATOM 1342 C CA . LEU A 1 191 ? 12.676 15.927 41.063 1.00 18.64 191 LEU A CA 1
ATOM 1343 C C . LEU A 1 191 ? 12.253 17.053 42.017 1.00 19.56 191 LEU A C 1
ATOM 1344 O O . LEU A 1 191 ? 13.103 17.659 42.653 1.00 18.74 191 LEU A O 1
ATOM 1349 N N . GLN A 1 192 ? 10.949 17.330 42.116 1.00 19.96 192 GLN A N 1
ATOM 1350 C CA . GLN A 1 192 ? 10.437 18.272 43.115 1.00 20.71 192 GLN A CA 1
ATOM 1351 C C . GLN A 1 192 ? 10.974 17.942 44.513 1.00 20.73 192 GLN A C 1
ATOM 1352 O O . GLN A 1 192 ? 11.436 18.833 45.233 1.00 19.64 192 GLN A O 1
ATOM 1358 N N . GLY A 1 193 ? 10.907 16.662 44.890 1.00 20.28 193 GLY A N 1
ATOM 1359 C CA . GLY A 1 193 ? 11.331 16.219 46.209 1.00 19.71 193 GLY A CA 1
ATOM 1360 C C . GLY A 1 193 ? 12.830 16.294 46.425 1.00 21.50 193 GLY A C 1
ATOM 1361 O O . GLY A 1 193 ? 13.297 16.640 47.531 1.00 20.58 193 GLY A O 1
ATOM 1362 N N . ALA A 1 194 ? 13.604 15.962 45.389 1.00 20.66 194 ALA A N 1
ATOM 1363 C CA . ALA A 1 194 ? 15.037 16.034 45.496 1.00 21.46 194 ALA A CA 1
ATOM 1364 C C . ALA A 1 194 ? 15.510 17.498 45.678 1.00 22.21 194 ALA A C 1
ATOM 1365 O O . ALA A 1 194 ? 16.446 17.763 46.447 1.00 21.21 194 ALA A O 1
ATOM 1367 N N . ALA A 1 195 ? 14.885 18.420 44.958 1.00 21.92 195 ALA A N 1
ATOM 1368 C CA . ALA A 1 195 ? 15.172 19.840 45.099 1.00 23.72 195 ALA A CA 1
ATOM 1369 C C . ALA A 1 195 ? 14.830 20.353 46.502 1.00 25.42 195 ALA A C 1
ATOM 1370 O O . ALA A 1 195 ? 15.610 21.107 47.113 1.00 26.37 195 ALA A O 1
ATOM 1372 N N . LEU A 1 196 ? 13.668 19.952 47.017 1.00 26.63 196 LEU A N 1
ATOM 1373 C CA . LEU A 1 196 ? 13.285 20.314 48.377 1.00 26.77 196 LEU A CA 1
ATOM 1374 C C . LEU A 1 196 ? 14.257 19.768 49.450 1.00 26.03 196 LEU A C 1
ATOM 1375 O O . LEU A 1 196 ? 14.724 20.501 50.341 1.00 26.30 196 LEU A O 1
ATOM 1380 N N . LEU A 1 197 ? 14.567 18.484 49.360 1.00 24.50 197 LEU A N 1
ATOM 1381 C CA . LEU A 1 197 ? 15.481 17.868 50.317 1.00 25.42 197 LEU A CA 1
ATOM 1382 C C . LEU A 1 197 ? 16.920 18.371 50.150 1.00 25.17 197 LEU A C 1
ATOM 1383 O O . LEU A 1 197 ? 17.693 18.406 51.100 1.00 25.75 197 LEU A O 1
ATOM 1388 N N . GLY A 1 198 ? 17.264 18.775 48.932 1.00 28.04 198 GLY A N 1
ATOM 1389 C CA . GLY A 1 198 ? 18.582 19.349 48.633 1.00 28.05 198 GLY A CA 1
ATOM 1390 C C . GLY A 1 198 ? 18.883 20.622 49.425 1.00 28.79 198 GLY A C 1
ATOM 1391 O O . GLY A 1 198 ? 20.042 20.906 49.696 1.00 31.41 198 GLY A O 1
ATOM 1392 N N . THR A 1 199 ? 17.851 21.379 49.810 1.00 27.63 199 THR A N 1
ATOM 1393 C CA . THR A 1 199 ? 18.056 22.570 50.641 1.00 28.93 199 THR A CA 1
ATOM 1394 C C . THR A 1 199 ? 18.514 22.225 52.050 1.00 29.36 199 THR A C 1
ATOM 1395 O O . THR A 1 199 ? 19.086 23.070 52.710 1.00 31.21 199 THR A O 1
ATOM 1399 N N . ALA A 1 200 ? 18.254 20.996 52.498 1.00 28.93 200 ALA A N 1
ATOM 1400 C CA . ALA A 1 200 ? 18.745 20.482 53.783 1.00 29.47 200 ALA A CA 1
ATOM 1401 C C . ALA A 1 200 ? 19.959 19.554 53.614 1.00 31.16 200 ALA A C 1
ATOM 1402 O O . ALA A 1 200 ? 20.279 18.740 54.495 1.00 29.62 200 ALA A O 1
ATOM 1404 N N . LYS A 1 201 ? 20.613 19.674 52.466 1.00 35.04 201 LYS A N 1
ATOM 1405 C CA . LYS A 1 201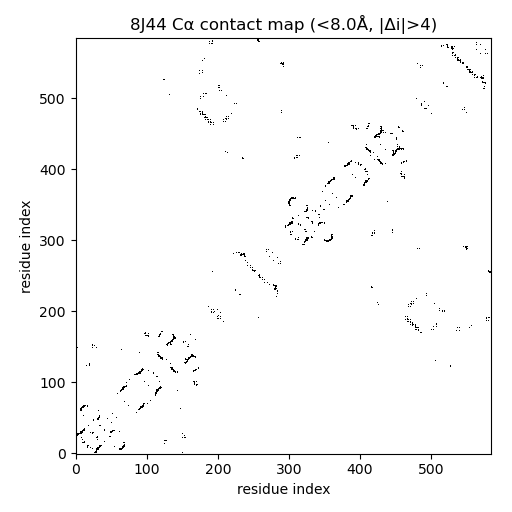 ? 21.817 18.912 52.141 1.00 39.65 201 LYS A CA 1
ATOM 1406 C C . LYS A 1 201 ? 21.593 17.406 52.111 1.00 37.94 201 LYS A C 1
ATOM 1407 O O . LYS A 1 201 ? 22.531 16.648 52.329 1.00 32.99 201 LYS A O 1
ATOM 1413 N N . VAL A 1 202 ? 20.372 16.981 51.794 1.00 34.25 202 VAL A N 1
ATOM 1414 C CA . VAL A 1 202 ? 20.110 15.576 51.561 1.00 32.55 202 VAL A CA 1
ATOM 1415 C C . VAL A 1 202 ? 20.352 15.279 50.084 1.00 31.88 202 VAL A C 1
ATOM 1416 O O . VAL A 1 202 ? 19.867 16.001 49.197 1.00 31.10 202 VAL A O 1
ATOM 1420 N N . LYS A 1 203 ? 21.091 14.209 49.834 1.00 31.29 203 LYS A N 1
ATOM 1421 C CA . LYS A 1 203 ? 21.470 13.843 48.475 1.00 34.51 203 LYS A CA 1
ATOM 1422 C C . LYS A 1 203 ? 20.357 13.075 47.782 1.00 32.11 203 LYS A C 1
ATOM 1423 O O . LYS A 1 203 ? 19.568 12.363 48.432 1.00 32.56 203 LYS A O 1
ATOM 1429 N N . ALA A 1 204 ? 20.278 13.227 46.468 1.00 30.51 204 ALA A N 1
ATOM 1430 C CA . ALA A 1 204 ? 19.280 12.502 45.689 1.00 29.84 204 ALA A CA 1
ATOM 1431 C C . ALA A 1 204 ? 19.382 10.987 45.870 1.00 28.33 204 ALA A C 1
ATOM 1432 O O . ALA A 1 204 ? 18.358 10.310 45.944 1.00 25.96 204 ALA A O 1
ATOM 1434 N N . THR A 1 205 ? 20.609 10.486 45.981 1.00 28.19 205 THR A N 1
ATOM 1435 C CA . THR A 1 205 ? 20.862 9.056 46.218 1.00 29.34 205 THR A CA 1
ATOM 1436 C C . THR A 1 205 ? 20.398 8.595 47.597 1.00 27.51 205 THR A C 1
ATOM 1437 O O . THR A 1 205 ? 19.958 7.464 47.771 1.00 29.15 205 THR A O 1
ATOM 1441 N N . THR A 1 206 ? 20.475 9.455 48.590 1.00 25.80 206 THR A N 1
ATOM 1442 C CA . THR A 1 206 ? 19.845 9.136 49.881 1.00 26.17 206 THR A CA 1
ATOM 1443 C C . THR A 1 206 ? 18.309 9.106 49.777 1.00 26.23 206 THR A C 1
ATOM 1444 O O . THR A 1 206 ? 17.655 8.272 50.411 1.00 25.40 206 THR A O 1
ATOM 1448 N N . PHE A 1 207 ? 17.738 10.006 48.979 1.00 24.76 207 PHE A N 1
ATOM 1449 C CA . PHE A 1 207 ? 16.279 10.090 48.832 1.00 24.52 207 PHE A CA 1
ATOM 1450 C C . PHE A 1 207 ? 15.700 8.952 47.972 1.00 24.72 207 PHE A C 1
ATOM 1451 O O . PHE A 1 207 ? 14.652 8.398 48.302 1.00 24.36 207 PHE A O 1
ATOM 1459 N N . ALA A 1 208 ? 16.389 8.600 46.888 1.00 24.90 208 ALA A N 1
ATOM 1460 C CA . ALA A 1 208 ? 15.867 7.619 45.909 1.00 26.04 208 ALA A CA 1
ATOM 1461 C C . ALA A 1 208 ? 15.176 6.367 46.494 1.00 24.20 208 ALA A C 1
ATOM 1462 O O . ALA A 1 208 ? 14.038 6.087 46.132 1.00 24.03 208 ALA A O 1
ATOM 1464 N N . PRO A 1 209 ? 15.852 5.614 47.388 1.00 23.99 209 PRO A N 1
ATOM 1465 C CA . PRO A 1 209 ? 15.243 4.360 47.876 1.00 24.55 209 PRO A CA 1
ATOM 1466 C C . PRO A 1 209 ? 13.920 4.563 48.591 1.00 23.85 209 PRO A C 1
ATOM 1467 O O . PRO A 1 209 ? 13.010 3.738 48.495 1.00 24.47 209 PRO A O 1
ATOM 1471 N N . LEU A 1 210 ? 13.804 5.667 49.316 1.00 24.53 210 LEU A N 1
ATOM 1472 C CA . LEU A 1 210 ? 12.595 5.961 50.046 1.00 23.63 210 LEU A CA 1
ATOM 1473 C C . LEU A 1 210 ? 11.511 6.436 49.077 1.00 22.32 210 LEU A C 1
ATOM 1474 O O . LEU A 1 210 ? 10.330 6.115 49.231 1.00 20.24 210 LEU A O 1
ATOM 1479 N N . ALA A 1 211 ? 11.920 7.184 48.055 1.00 21.74 211 ALA A N 1
ATOM 1480 C CA . ALA A 1 211 ? 10.993 7.587 46.995 1.00 20.98 211 ALA A CA 1
ATOM 1481 C C . ALA A 1 211 ? 10.393 6.325 46.319 1.00 20.84 211 ALA A C 1
ATOM 1482 O O . ALA A 1 211 ? 9.173 6.215 46.169 1.00 19.65 211 ALA A O 1
ATOM 1484 N N . ASN A 1 212 ? 11.242 5.357 45.991 1.00 20.54 212 ASN A N 1
ATOM 1485 C CA . ASN A 1 212 ? 10.774 4.115 45.362 1.00 22.22 212 ASN A CA 1
ATOM 1486 C C . ASN A 1 212 ? 9.876 3.264 46.247 1.00 22.53 212 ASN A C 1
ATOM 1487 O O . ASN A 1 212 ? 8.881 2.708 45.776 1.00 21.39 212 ASN A O 1
ATOM 1492 N N . THR A 1 213 ? 10.189 3.204 47.531 1.00 23.73 213 THR A N 1
ATOM 1493 C CA . THR A 1 213 ? 9.330 2.507 48.469 1.00 25.45 213 THR A CA 1
ATOM 1494 C C . THR A 1 213 ? 7.943 3.108 48.474 1.00 26.68 213 THR A C 1
ATOM 1495 O O . THR A 1 213 ? 6.937 2.392 48.461 1.00 25.06 213 THR A O 1
ATOM 1499 N N . MET A 1 214 ? 7.895 4.433 48.497 1.00 26.57 214 MET A N 1
ATOM 1500 C CA . MET A 1 214 ? 6.633 5.164 48.426 1.00 26.19 214 MET A CA 1
ATOM 1501 C C . MET A 1 214 ? 5.899 4.977 47.091 1.00 24.18 214 MET A C 1
ATOM 1502 O O . MET A 1 214 ? 4.679 4.859 47.071 1.00 21.84 214 MET A O 1
ATOM 1507 N N . ILE A 1 215 ? 6.631 4.961 45.983 1.00 22.86 215 ILE A N 1
ATOM 1508 C CA . ILE A 1 215 ? 5.990 4.769 44.669 1.00 24.86 215 ILE A CA 1
ATOM 1509 C C . ILE A 1 215 ? 5.268 3.438 44.630 1.00 26.16 215 ILE A C 1
ATOM 1510 O O . ILE A 1 215 ? 4.141 3.360 44.127 1.00 22.63 215 ILE A O 1
ATOM 1515 N N . ASN A 1 216 ? 5.885 2.413 45.223 1.00 29.18 216 ASN A N 1
ATOM 1516 C CA . ASN A 1 216 ? 5.294 1.069 45.303 1.00 31.07 216 ASN A CA 1
ATOM 1517 C C . ASN A 1 216 ? 3.979 1.063 46.089 1.00 30.15 216 ASN A C 1
ATOM 1518 O O . ASN A 1 216 ? 3.011 0.430 45.691 1.00 28.19 216 ASN A O 1
ATOM 1523 N N . VAL A 1 217 ? 3.944 1.807 47.184 1.00 30.39 217 VAL A N 1
ATOM 1524 C CA . VAL A 1 217 ? 2.725 1.995 47.954 1.00 29.69 217 VAL A CA 1
ATOM 1525 C C . VAL A 1 217 ? 1.631 2.685 47.128 1.00 26.55 217 VAL A C 1
ATOM 1526 O O . VAL A 1 217 ? 0.475 2.314 47.191 1.00 25.42 217 VAL A O 1
ATOM 1530 N N . ILE A 1 218 ? 2.011 3.674 46.340 1.00 23.05 218 ILE A N 1
ATOM 1531 C CA . ILE A 1 218 ? 1.042 4.436 45.556 1.00 22.14 218 ILE A CA 1
ATOM 1532 C C . ILE A 1 218 ? 0.338 3.617 44.470 1.00 20.84 218 ILE A C 1
ATOM 1533 O O . ILE A 1 218 ? -0.842 3.884 44.142 1.00 18.24 218 ILE A O 1
ATOM 1538 N N . THR A 1 219 ? 1.011 2.581 43.957 1.00 20.19 219 THR A N 1
ATOM 1539 C CA . THR A 1 219 ? 0.359 1.661 43.025 1.00 20.00 219 THR A CA 1
ATOM 1540 C C . THR A 1 219 ? -0.913 1.084 43.619 1.00 19.71 219 THR A C 1
ATOM 1541 O O . THR A 1 219 ? -1.888 0.901 42.910 1.00 19.58 219 THR A O 1
ATOM 1545 N N . GLU A 1 220 ? -0.922 0.825 44.920 1.00 20.80 220 GLU A N 1
ATOM 1546 C CA . GLU A 1 220 ? -2.127 0.303 45.578 1.00 24.13 220 GLU A CA 1
ATOM 1547 C C . GLU A 1 220 ? -3.246 1.328 45.587 1.00 21.98 220 GLU A C 1
ATOM 1548 O O . GLU A 1 220 ? -4.421 0.960 45.534 1.00 23.39 220 GLU A O 1
ATOM 1554 N N . TYR A 1 221 ? -2.903 2.610 45.654 1.00 20.84 221 TYR A N 1
ATOM 1555 C CA . TYR A 1 221 ? -3.918 3.684 45.544 1.00 21.08 221 TYR A CA 1
ATOM 1556 C C . TYR A 1 221 ? -4.504 3.751 44.129 1.00 18.47 221 TYR A C 1
ATOM 1557 O O . TYR A 1 221 ? -5.700 3.910 43.963 1.00 17.73 221 TYR A O 1
ATOM 1566 N N . VAL A 1 222 ? -3.663 3.617 43.117 1.00 17.06 222 VAL A N 1
ATOM 1567 C CA . VAL A 1 222 ? -4.143 3.544 41.728 1.00 18.97 222 VAL A CA 1
ATOM 1568 C C . VAL A 1 222 ? -5.199 2.414 41.594 1.00 18.61 222 VAL A C 1
ATOM 1569 O O . VAL A 1 222 ? -6.264 2.623 41.046 1.00 18.35 222 VAL A O 1
ATOM 1573 N N . THR A 1 223 ? -4.883 1.244 42.129 1.00 18.66 223 THR A N 1
ATOM 1574 C CA . THR A 1 223 ? -5.763 0.075 42.078 1.00 18.53 223 THR A CA 1
ATOM 1575 C C . THR A 1 223 ? -7.092 0.334 42.766 1.00 19.18 223 THR A C 1
ATOM 1576 O O . THR A 1 223 ? -8.145 0.051 42.192 1.00 20.97 223 THR A O 1
ATOM 1580 N N . ALA A 1 224 ? -7.062 0.890 43.979 1.00 19.65 224 ALA A N 1
ATOM 1581 C CA . ALA A 1 224 ? -8.296 1.276 44.697 1.00 19.09 224 ALA A CA 1
ATOM 1582 C C . ALA A 1 224 ? -9.086 2.406 44.006 1.00 18.87 224 ALA A C 1
ATOM 1583 O O . ALA A 1 224 ? -10.316 2.412 44.016 1.00 17.48 224 ALA A O 1
ATOM 1585 N N . TYR A 1 225 ? -8.403 3.368 43.395 1.00 20.12 225 TYR A N 1
ATOM 1586 C CA . TYR A 1 225 ? -9.142 4.475 42.760 1.00 21.67 225 TYR A CA 1
ATOM 1587 C C . TYR A 1 225 ? -9.796 4.084 41.430 1.00 20.30 225 TYR A C 1
ATOM 1588 O O . TYR A 1 225 ? -10.813 4.661 41.039 1.00 20.13 225 TYR A O 1
ATOM 1597 N N . ALA A 1 226 ? -9.244 3.097 40.749 1.00 19.42 226 ALA A N 1
ATOM 1598 C CA . ALA A 1 226 ? -9.734 2.779 39.398 1.00 20.05 226 ALA A CA 1
ATOM 1599 C C . ALA A 1 226 ? -11.227 2.408 39.291 1.00 20.26 226 ALA A C 1
ATOM 1600 O O . ALA A 1 226 ? -11.924 2.885 38.378 1.00 22.90 226 ALA A O 1
ATOM 1602 N N . PRO A 1 227 ? -11.733 1.554 40.187 1.00 20.77 227 PRO A N 1
ATOM 1603 C CA . PRO A 1 227 ? -13.189 1.250 40.105 1.00 21.15 227 PRO A CA 1
ATOM 1604 C C . PRO A 1 227 ? -14.084 2.428 40.418 1.00 21.70 227 PRO A C 1
ATOM 1605 O O . PRO A 1 227 ? -15.177 2.494 39.878 1.00 22.71 227 PRO A O 1
ATOM 1609 N N . GLN A 1 228 ? -13.621 3.325 41.293 1.00 21.79 228 GLN A N 1
ATOM 1610 C CA . GLN A 1 228 ? -14.366 4.511 41.661 1.00 22.53 228 GLN A CA 1
ATOM 1611 C C . GLN A 1 228 ? -14.550 5.417 40.443 1.00 25.10 228 GLN A C 1
ATOM 1612 O O . GLN A 1 228 ? -15.636 5.971 40.190 1.00 26.29 228 GLN A O 1
ATOM 1618 N N . ILE A 1 229 ? -13.494 5.523 39.655 1.00 27.06 229 ILE A N 1
ATOM 1619 C CA . ILE A 1 229 ? -13.569 6.228 38.389 1.00 25.63 229 ILE A CA 1
ATOM 1620 C C . ILE A 1 229 ? -14.565 5.605 37.427 1.00 26.56 229 ILE A C 1
ATOM 1621 O O . ILE A 1 229 ? -15.352 6.294 36.797 1.00 25.55 229 ILE A O 1
ATOM 1626 N N . ASP A 1 230 ? -14.515 4.299 37.272 1.00 28.89 230 ASP A N 1
ATOM 1627 C CA . ASP A 1 230 ? -15.440 3.655 36.351 1.00 30.80 230 ASP A CA 1
ATOM 1628 C C . ASP A 1 230 ? -16.887 3.752 36.861 1.00 31.01 230 ASP A C 1
ATOM 1629 O O . ASP A 1 230 ? -17.801 3.906 36.066 1.00 31.01 230 ASP A O 1
ATOM 1634 N N . GLU A 1 231 ? -17.087 3.680 38.175 1.00 29.78 231 GLU A N 1
ATOM 1635 C CA . GLU A 1 231 ? -18.438 3.762 38.762 1.00 30.11 231 GLU A CA 1
ATOM 1636 C C . GLU A 1 231 ? -18.979 5.196 38.952 1.00 28.85 231 GLU A C 1
ATOM 1637 O O . GLU A 1 231 ? -20.162 5.377 39.194 1.00 26.12 231 GLU A O 1
ATOM 1643 N N . GLY A 1 232 ? -18.124 6.209 38.866 1.00 31.31 232 GLY A N 1
ATOM 1644 C CA . GLY A 1 232 ? -18.570 7.593 39.094 1.00 31.35 232 GLY A CA 1
ATOM 1645 C C . GLY A 1 232 ? -18.992 7.891 40.530 1.00 31.62 232 GLY A C 1
ATOM 1646 O O . GLY A 1 232 ? -19.782 8.785 40.763 1.00 31.58 232 GLY A O 1
ATOM 1647 N N . LYS A 1 233 ? -18.452 7.144 41.493 1.00 32.60 233 LYS A N 1
ATOM 1648 C CA . LYS A 1 233 ? -18.759 7.313 42.902 1.00 36.57 233 LYS A CA 1
ATOM 1649 C C . LYS A 1 233 ? -17.433 7.412 43.641 1.00 32.67 233 LYS A C 1
ATOM 1650 O O . LYS A 1 233 ? -16.589 6.503 43.525 1.00 27.12 233 LYS A O 1
ATOM 1656 N N . TYR A 1 234 ? -17.264 8.480 44.423 1.00 29.39 234 TYR A N 1
ATOM 1657 C CA . TYR A 1 234 ? -15.939 8.883 44.920 1.00 29.34 234 TYR A CA 1
ATOM 1658 C C . TYR A 1 234 ? -15.885 9.006 46.450 1.00 32.68 234 TYR A C 1
ATOM 1659 O O . TYR A 1 234 ? -15.592 10.073 46.995 1.00 32.69 234 TYR A O 1
ATOM 1668 N N . PRO A 1 235 ? -16.136 7.896 47.151 1.00 38.09 235 PRO A N 1
ATOM 1669 C CA . PRO A 1 235 ? -16.179 7.943 48.614 1.00 40.79 235 PRO A CA 1
ATOM 1670 C C . PRO A 1 235 ? -14.814 8.311 49.203 1.00 41.83 235 PRO A C 1
ATOM 1671 O O . PRO A 1 235 ? -13.791 7.832 48.733 1.00 41.28 235 PRO A O 1
ATOM 1675 N N . ALA A 1 236 ? -14.831 9.157 50.230 1.00 46.01 236 ALA A N 1
ATOM 1676 C CA . ALA A 1 236 ? -13.622 9.738 50.809 1.00 47.36 236 ALA A CA 1
ATOM 1677 C C . ALA A 1 236 ? -12.689 8.679 51.308 1.00 52.18 236 ALA A C 1
ATOM 1678 O O . ALA A 1 236 ? -11.478 8.755 51.073 1.00 50.34 236 ALA A O 1
ATOM 1680 N N . GLY A 1 237 ? -13.272 7.700 51.999 1.00 56.56 237 GLY A N 1
ATOM 1681 C CA . GLY A 1 237 ? -12.522 6.690 52.708 1.00 61.32 237 GLY A CA 1
ATOM 1682 C C . GLY A 1 237 ? -11.337 7.341 53.388 1.00 64.29 237 GLY A C 1
ATOM 1683 O O . GLY A 1 237 ? -11.492 8.236 54.232 1.00 67.82 237 GLY A O 1
ATOM 1684 N N . ASP A 1 238 ? -10.155 6.876 52.991 1.00 63.04 238 ASP A N 1
ATOM 1685 C CA . ASP A 1 238 ? -8.861 7.453 53.353 1.00 61.47 238 ASP A CA 1
ATOM 1686 C C . ASP A 1 238 ? -8.791 8.981 53.706 1.00 58.73 238 ASP A C 1
ATOM 1687 O O . ASP A 1 238 ? -8.572 9.381 54.879 1.00 58.43 238 ASP A O 1
ATOM 1692 N N . ALA A 1 239 ? -8.971 9.812 52.677 1.00 44.31 239 ALA A N 1
ATOM 1693 C CA . ALA A 1 239 ? -8.482 11.176 52.685 1.00 38.01 239 ALA A CA 1
ATOM 1694 C C . ALA A 1 239 ? -9.317 12.028 51.735 1.00 31.81 239 ALA A C 1
ATOM 1695 O O . ALA A 1 239 ? -9.413 11.723 50.547 1.00 26.84 239 ALA A O 1
ATOM 1697 N N . THR A 1 240 ? -9.927 13.078 52.284 1.00 27.14 240 THR A N 1
ATOM 1698 C CA . THR A 1 240 ? -10.827 13.941 51.546 1.00 25.54 240 THR A CA 1
ATOM 1699 C C . THR A 1 240 ? -10.035 14.894 50.658 1.00 23.56 240 THR A C 1
ATOM 1700 O O . THR A 1 240 ? -8.868 15.152 50.901 1.00 22.89 240 THR A O 1
ATOM 1704 N N . MET A 1 241 ? -10.680 15.426 49.639 1.00 22.49 241 MET A N 1
ATOM 1705 C CA . MET A 1 241 ? -10.054 16.455 48.826 1.00 22.85 241 MET A CA 1
ATOM 1706 C C . MET A 1 241 ? -9.602 17.686 49.636 1.00 25.17 241 MET A C 1
ATOM 1707 O O . MET A 1 241 ? -8.628 18.349 49.262 1.00 26.80 241 MET A O 1
ATOM 1712 N N . THR A 1 242 ? -10.316 18.004 50.706 1.00 25.02 242 THR A N 1
ATOM 1713 C CA . THR A 1 242 ? -9.916 19.079 51.624 1.00 26.37 242 THR A CA 1
ATOM 1714 C C . THR A 1 242 ? -8.543 18.805 52.250 1.00 26.63 242 THR A C 1
ATOM 1715 O O . THR A 1 242 ? -7.697 19.716 52.358 1.00 24.42 242 THR A O 1
ATOM 1719 N N . VAL A 1 243 ? -8.327 17.560 52.661 1.00 27.25 243 VAL A N 1
ATOM 1720 C CA . VAL A 1 243 ? -7.026 17.138 53.207 1.00 28.82 243 VAL A CA 1
ATOM 1721 C C . VAL A 1 243 ? -5.930 17.204 52.131 1.00 27.77 243 VAL A C 1
ATOM 1722 O O . VAL A 1 243 ? -4.852 17.734 52.393 1.00 29.34 243 VAL A O 1
ATOM 1726 N N . HIS A 1 244 ? -6.217 16.713 50.929 1.00 23.84 244 HIS A N 1
ATOM 1727 C CA . HIS A 1 244 ? -5.260 16.836 49.814 1.00 22.48 244 HIS A CA 1
ATOM 1728 C C . HIS A 1 244 ? -4.926 18.305 49.494 1.00 22.94 244 HIS A C 1
ATOM 1729 O O . HIS A 1 244 ? -3.747 18.690 49.339 1.00 23.73 244 HIS A O 1
ATOM 1736 N N . GLN A 1 245 ? -5.968 19.113 49.391 1.00 22.61 245 GLN A N 1
ATOM 1737 C CA . GLN A 1 245 ? -5.856 20.544 49.141 1.00 23.67 245 GLN A CA 1
ATOM 1738 C C . GLN A 1 245 ? -4.979 21.252 50.163 1.00 24.39 245 GLN A C 1
ATOM 1739 O O . GLN A 1 245 ? -4.135 22.073 49.771 1.00 24.75 245 GLN A O 1
ATOM 1745 N N . ASP A 1 246 ? -5.165 20.946 51.451 1.00 26.18 246 ASP A N 1
ATOM 1746 C CA . ASP A 1 246 ? -4.369 21.582 52.520 1.00 30.31 246 ASP A CA 1
ATOM 1747 C C . ASP A 1 246 ? -2.932 21.137 52.449 1.00 30.07 246 ASP A C 1
ATOM 1748 O O . ASP A 1 246 ? -2.031 21.950 52.622 1.00 34.40 246 ASP A O 1
ATOM 1753 N N . ALA A 1 247 ? -2.711 19.843 52.250 1.00 27.36 247 ALA A N 1
ATOM 1754 C CA . ALA A 1 247 ? -1.349 19.349 52.150 1.00 25.90 247 ALA A CA 1
ATOM 1755 C C . ALA A 1 247 ? -0.624 19.927 50.925 1.00 23.84 247 ALA A C 1
ATOM 1756 O O . ALA A 1 247 ? 0.540 20.197 51.007 1.00 24.58 247 ALA A O 1
ATOM 1758 N N . MET A 1 248 ? -1.315 20.158 49.810 1.00 25.32 248 MET A N 1
ATOM 1759 C CA . MET A 1 248 ? -0.714 20.811 48.620 1.00 24.92 248 MET A CA 1
ATOM 1760 C C . MET A 1 248 ? -0.325 22.261 48.890 1.00 26.19 248 MET A C 1
ATOM 1761 O O . MET A 1 248 ? 0.643 22.777 48.331 1.00 24.87 248 MET A O 1
ATOM 1766 N N . GLU A 1 249 ? -1.135 22.914 49.700 1.00 28.91 249 GLU A N 1
ATOM 1767 C CA . GLU A 1 249 ? -0.871 24.239 50.247 1.00 33.68 249 GLU A CA 1
ATOM 1768 C C . GLU A 1 249 ? 0.492 24.271 50.928 1.00 31.76 249 GLU A C 1
ATOM 1769 O O . GLU A 1 249 ? 1.349 25.055 50.560 1.00 30.95 249 GLU A O 1
ATOM 1775 N N . HIS A 1 250 ? 0.682 23.392 51.898 1.00 33.71 250 HIS A N 1
ATOM 1776 C CA . HIS A 1 250 ? 1.916 23.342 52.699 1.00 37.99 250 HIS A CA 1
ATOM 1777 C C . HIS A 1 250 ? 3.143 23.056 51.809 1.00 36.88 250 HIS A C 1
ATOM 1778 O O . HIS A 1 250 ? 4.160 23.777 51.902 1.00 34.30 250 HIS A O 1
ATOM 1785 N N . LEU A 1 251 ? 3.045 22.043 50.927 1.00 31.39 251 LEU A N 1
ATOM 1786 C CA . LEU A 1 251 ? 4.116 21.795 49.945 1.00 30.52 251 LEU A CA 1
ATOM 1787 C C . LEU A 1 251 ? 4.468 23.046 49.131 1.00 27.44 251 LEU A C 1
ATOM 1788 O O . LEU A 1 251 ? 5.631 23.356 48.959 1.00 26.27 251 LEU A O 1
ATOM 1793 N N . ALA A 1 252 ? 3.472 23.743 48.617 1.00 28.97 252 ALA A N 1
ATOM 1794 C CA . ALA A 1 252 ? 3.737 24.960 47.836 1.00 32.47 252 ALA A CA 1
ATOM 1795 C C . ALA A 1 252 ? 4.443 26.037 48.683 1.00 34.99 252 ALA A C 1
ATOM 1796 O O . ALA A 1 252 ? 5.464 26.573 48.269 1.00 35.09 252 ALA A O 1
ATOM 1798 N N . GLU A 1 253 ? 3.910 26.314 49.866 1.00 38.33 253 GLU A N 1
ATOM 1799 C CA . GLU A 1 253 ? 4.485 27.327 50.781 1.00 41.80 253 GLU A CA 1
ATOM 1800 C C . GLU A 1 253 ? 5.939 27.035 51.177 1.00 41.37 253 GLU A C 1
ATOM 1801 O O . GLU A 1 253 ? 6.813 27.886 50.995 1.00 41.71 253 GLU A O 1
ATOM 1807 N N . GLU A 1 254 ? 6.181 25.838 51.707 1.00 39.75 254 GLU A N 1
ATOM 1808 C CA . GLU A 1 254 ? 7.527 25.416 52.086 1.00 39.78 254 GLU A CA 1
ATOM 1809 C C . GLU A 1 254 ? 8.506 25.472 50.894 1.00 38.28 254 GLU A C 1
ATOM 1810 O O . GLU A 1 254 ? 9.686 25.770 51.078 1.00 34.98 254 GLU A O 1
ATOM 1816 N N . SER A 1 255 ? 8.005 25.222 49.677 1.00 35.98 255 SER A N 1
ATOM 1817 C CA . SER A 1 255 ? 8.824 25.330 48.477 1.00 39.11 255 SER A CA 1
ATOM 1818 C C . SER A 1 255 ? 9.214 26.780 48.161 1.00 39.60 255 SER A C 1
ATOM 1819 O O . SER A 1 255 ? 10.354 27.036 47.762 1.00 40.70 255 SER A O 1
ATOM 1822 N N . GLU A 1 256 ? 8.274 27.717 48.309 1.00 41.30 256 GLU A N 1
ATOM 1823 C CA . GLU A 1 256 ? 8.556 29.127 48.002 1.00 41.07 256 GLU A CA 1
ATOM 1824 C C . GLU A 1 256 ? 9.542 29.651 49.039 1.00 36.88 256 GLU A C 1
ATOM 1825 O O . GLU A 1 256 ? 10.509 30.297 48.692 1.00 34.88 256 GLU A O 1
ATOM 1831 N N . THR A 1 257 ? 9.303 29.310 50.297 1.00 35.68 257 THR A N 1
ATOM 1832 C CA . THR A 1 257 ? 10.136 29.742 51.413 1.00 36.61 257 THR A CA 1
ATOM 1833 C C . THR A 1 257 ? 11.594 29.295 51.257 1.00 39.08 257 THR A C 1
ATOM 1834 O O . THR A 1 257 ? 12.522 30.104 51.404 1.00 41.40 257 THR A O 1
ATOM 1838 N N . LEU A 1 258 ? 11.799 28.023 50.926 1.00 36.97 258 LEU A N 1
ATOM 1839 C CA . LEU A 1 258 ? 13.147 27.471 50.857 1.00 35.00 258 LEU A CA 1
ATOM 1840 C C . LEU A 1 258 ? 13.891 27.791 49.565 1.00 32.45 258 LEU A C 1
ATOM 1841 O O . LEU A 1 258 ? 15.014 27.375 49.395 1.00 34.43 258 LEU A O 1
ATOM 1846 N N . GLY A 1 259 ? 13.279 28.548 48.668 1.00 31.97 259 GLY A N 1
ATOM 1847 C CA . GLY A 1 259 ? 13.979 29.044 47.480 1.00 32.55 259 GLY A CA 1
ATOM 1848 C C . GLY A 1 259 ? 13.984 28.144 46.257 1.00 32.65 259 GLY A C 1
ATOM 1849 O O . GLY A 1 259 ? 14.832 28.300 45.383 1.00 31.03 259 GLY A O 1
ATOM 1850 N N . ILE A 1 260 ? 13.036 27.210 46.171 1.00 31.91 260 ILE A N 1
ATOM 1851 C CA . ILE A 1 260 ? 12.936 26.342 44.987 1.00 31.69 260 ILE A CA 1
ATOM 1852 C C . ILE A 1 260 ? 11.625 26.619 44.231 1.00 30.55 260 ILE A C 1
ATOM 1853 O O . ILE A 1 260 ? 10.869 27.511 44.612 1.00 28.71 260 ILE A O 1
ATOM 1858 N N . SER A 1 261 ? 11.379 25.875 43.149 1.00 29.34 261 SER A N 1
ATOM 1859 C CA . SER A 1 261 ? 10.169 26.063 42.363 1.00 27.28 261 SER A CA 1
ATOM 1860 C C . SER A 1 261 ? 8.954 25.629 43.150 1.00 28.12 261 SER A C 1
ATOM 1861 O O . SER A 1 261 ? 8.976 24.611 43.859 1.00 29.49 261 SER A O 1
ATOM 1864 N N . ALA A 1 262 ? 7.900 26.420 43.036 1.00 26.37 262 ALA A N 1
ATOM 1865 C CA . ALA A 1 262 ? 6.608 26.055 43.558 1.00 26.05 262 ALA A CA 1
ATOM 1866 C C . ALA A 1 262 ? 5.564 25.941 42.453 1.00 26.04 262 ALA A C 1
ATOM 1867 O O . ALA A 1 262 ? 4.400 25.727 42.748 1.00 27.39 262 ALA A O 1
ATOM 1869 N N . GLU A 1 263 ? 5.956 26.065 41.189 1.00 27.32 263 GLU A N 1
ATOM 1870 C CA . GLU A 1 263 ? 4.986 25.986 40.094 1.00 30.22 263 GLU A CA 1
ATOM 1871 C C . GLU A 1 263 ? 4.191 24.668 40.047 1.00 26.35 263 GLU A C 1
ATOM 1872 O O . GLU A 1 263 ? 2.981 24.681 39.844 1.00 25.56 263 GLU A O 1
ATOM 1878 N N . MET A 1 264 ? 4.851 23.527 40.209 1.00 26.21 264 MET A N 1
ATOM 1879 C CA . MET A 1 264 ? 4.094 22.257 40.118 1.00 24.19 264 MET A CA 1
ATOM 1880 C C . MET A 1 264 ? 3.136 22.094 41.298 1.00 22.17 264 MET A C 1
ATOM 1881 O O . MET A 1 264 ? 1.958 21.777 41.111 1.00 21.42 264 MET A O 1
ATOM 1886 N N . PRO A 1 265 ? 3.617 22.322 42.516 1.00 20.87 265 PRO A N 1
ATOM 1887 C CA . PRO A 1 265 ? 2.664 22.235 43.627 1.00 21.92 265 PRO A CA 1
ATOM 1888 C C . PRO A 1 265 ? 1.473 23.180 43.496 1.00 23.69 265 PRO A C 1
ATOM 1889 O O . PRO A 1 265 ? 0.358 22.814 43.882 1.00 21.38 265 PRO A O 1
ATOM 1893 N N . ARG A 1 266 ? 1.705 24.376 42.939 1.00 24.59 266 ARG A N 1
ATOM 1894 C CA . ARG A 1 266 ? 0.622 25.345 42.777 1.00 26.04 266 ARG A CA 1
ATOM 1895 C C . ARG A 1 266 ? -0.326 24.873 41.681 1.00 24.83 266 ARG A C 1
ATOM 1896 O O . ARG A 1 266 ? -1.530 25.052 41.795 1.00 22.37 266 ARG A O 1
ATOM 1904 N N . PHE A 1 267 ? 0.223 24.315 40.599 1.00 24.62 267 PHE A N 1
ATOM 1905 C CA . PHE A 1 267 ? -0.585 23.748 39.535 1.00 25.36 267 PHE A CA 1
ATOM 1906 C C . PHE A 1 267 ? -1.450 22.594 40.085 1.00 24.68 267 PHE A C 1
ATOM 1907 O O . PHE A 1 267 ? -2.658 22.510 39.797 1.00 21.99 267 PHE A O 1
ATOM 1915 N N . PHE A 1 268 ? -0.863 21.751 40.931 1.00 23.47 268 PHE A N 1
ATOM 1916 C CA . PHE A 1 268 ? -1.620 20.626 41.507 1.00 24.42 268 PHE A CA 1
ATOM 1917 C C . PHE A 1 268 ? -2.773 21.168 42.386 1.00 24.25 268 PHE A C 1
ATOM 1918 O O . PHE A 1 268 ? -3.906 20.664 42.344 1.00 22.15 268 PHE A O 1
ATOM 1926 N N . LYS A 1 269 ? -2.461 22.176 43.185 1.00 22.82 269 LYS A N 1
ATOM 1927 C CA . LYS A 1 269 ? -3.429 22.837 44.056 1.00 23.56 269 LYS A CA 1
ATOM 1928 C C . LYS A 1 269 ? -4.583 23.412 43.263 1.00 21.36 269 LYS A C 1
ATOM 1929 O O . LYS A 1 269 ? -5.746 23.254 43.635 1.00 20.50 269 LYS A O 1
ATOM 1935 N N . ALA A 1 270 ? -4.281 24.057 42.151 1.00 20.08 270 ALA A N 1
ATOM 1936 C CA . ALA A 1 270 ? -5.312 24.616 41.288 1.00 20.18 270 ALA A CA 1
ATOM 1937 C C . ALA A 1 270 ? -6.313 23.578 40.841 1.00 21.13 270 ALA A C 1
ATOM 1938 O O . ALA A 1 270 ? -7.529 23.816 40.923 1.00 21.46 270 ALA A O 1
ATOM 1940 N N . LEU A 1 271 ? -5.825 22.421 40.370 1.00 20.63 271 LEU A N 1
ATOM 1941 C CA . LEU A 1 271 ? -6.748 21.339 39.998 1.00 19.52 271 LEU A CA 1
ATOM 1942 C C . LEU A 1 271 ? -7.615 20.908 41.174 1.00 18.76 271 LEU A C 1
ATOM 1943 O O . LEU A 1 271 ? -8.807 20.719 41.018 1.00 18.24 271 LEU A O 1
ATOM 1948 N N . ALA A 1 272 ? -7.027 20.797 42.355 1.00 18.77 272 ALA A N 1
ATOM 1949 C CA . ALA A 1 272 ? -7.773 20.402 43.542 1.00 19.16 272 ALA A CA 1
ATOM 1950 C C . ALA A 1 272 ? -8.799 21.463 43.946 1.00 20.82 272 ALA A C 1
ATOM 1951 O O . ALA A 1 272 ? -9.901 21.147 44.383 1.00 19.60 272 ALA A O 1
ATOM 1953 N N . ASP A 1 273 ? -8.411 22.725 43.836 1.00 22.64 273 ASP A N 1
ATOM 1954 C CA . ASP A 1 273 ? -9.306 23.841 44.110 1.00 22.68 273 ASP A CA 1
ATOM 1955 C C . ASP A 1 273 ? -10.552 23.736 43.259 1.00 21.62 273 ASP A C 1
ATOM 1956 O O . ASP A 1 273 ? -11.649 23.944 43.757 1.00 21.43 273 ASP A O 1
ATOM 1961 N N . ARG A 1 274 ? -10.404 23.375 41.993 1.00 22.70 274 ARG A N 1
ATOM 1962 C CA . ARG A 1 274 ? -11.577 23.205 41.114 1.00 23.32 274 ARG A CA 1
ATOM 1963 C C . ARG A 1 274 ? -12.475 22.038 41.514 1.00 22.20 274 ARG A C 1
ATOM 1964 O O . ARG A 1 274 ? -13.684 22.110 41.355 1.00 21.14 274 ARG A O 1
ATOM 1972 N N . ALA A 1 275 ? -11.893 20.950 42.011 1.00 21.90 275 ALA A N 1
ATOM 1973 C CA . ALA A 1 275 ? -12.707 19.810 42.467 1.00 20.65 275 ALA A CA 1
ATOM 1974 C C . ALA A 1 275 ? -13.498 20.220 43.687 1.00 20.59 275 ALA A C 1
ATOM 1975 O O . ALA A 1 275 ? -14.645 19.806 43.842 1.00 19.07 275 ALA A O 1
ATOM 1977 N N . VAL A 1 276 ? -12.893 21.036 44.557 1.00 21.77 276 VAL A N 1
ATOM 1978 C CA . VAL A 1 276 ? -13.575 21.478 45.793 1.00 22.61 276 VAL A CA 1
ATOM 1979 C C . VAL A 1 276 ? -14.752 22.391 45.403 1.00 23.99 276 VAL A C 1
ATOM 1980 O O . VAL A 1 276 ? -15.883 22.209 45.856 1.00 24.48 276 VAL A O 1
ATOM 1984 N N . ALA A 1 277 ? -14.487 23.322 44.496 1.00 24.91 277 ALA A N 1
ATOM 1985 C CA . ALA A 1 277 ? -15.503 24.242 43.997 1.00 23.81 277 ALA A CA 1
ATOM 1986 C C . ALA A 1 277 ? -16.656 23.502 43.360 1.00 24.12 277 ALA A C 1
ATOM 1987 O O . ALA A 1 277 ? -17.789 23.954 43.486 1.00 22.96 277 ALA A O 1
ATOM 1989 N N . ASP A 1 278 ? -16.389 22.375 42.684 1.00 23.60 278 ASP A N 1
ATOM 1990 C CA . ASP A 1 278 ? -17.469 21.561 42.095 1.00 23.56 278 ASP A CA 1
ATOM 1991 C C . ASP A 1 278 ? -18.207 20.703 43.124 1.00 23.74 278 ASP A C 1
ATOM 1992 O O . ASP A 1 278 ? -19.002 19.880 42.743 1.00 24.89 278 ASP A O 1
ATOM 1997 N N . GLY A 1 279 ? -17.921 20.862 44.413 1.00 24.56 279 GLY A N 1
ATOM 1998 C CA . GLY A 1 279 ? -18.650 20.130 45.450 1.00 25.17 279 GLY A CA 1
ATOM 1999 C C . GLY A 1 279 ? -17.962 18.905 46.034 1.00 25.73 279 GLY A C 1
ATOM 2000 O O . GLY A 1 279 ? -18.600 18.183 46.788 1.00 28.93 279 GLY A O 1
ATOM 2001 N N . HIS A 1 280 ? -16.676 18.673 45.738 1.00 23.63 280 HIS A N 1
ATOM 2002 C CA . HIS A 1 280 ? -16.032 17.412 46.113 1.00 22.40 280 HIS A CA 1
ATOM 2003 C C . HIS A 1 280 ? -15.071 17.495 47.311 1.00 23.44 280 HIS A C 1
ATOM 2004 O O . HIS A 1 280 ? -14.194 16.639 47.467 1.00 22.16 280 HIS A O 1
ATOM 2011 N N . ALA A 1 281 ? -15.271 18.485 48.180 1.00 23.56 281 ALA A N 1
ATOM 2012 C CA . ALA A 1 281 ? -14.506 18.634 49.419 1.00 24.18 281 ALA A CA 1
ATOM 2013 C C . ALA A 1 281 ? -14.408 17.338 50.209 1.00 23.39 281 ALA A C 1
ATOM 2014 O O . ALA A 1 281 ? -13.329 17.008 50.692 1.00 21.44 281 ALA A O 1
ATOM 2016 N N . ASP A 1 282 ? -15.534 16.634 50.347 1.00 23.92 282 ASP A N 1
ATOM 2017 C CA . ASP A 1 282 ? -15.586 15.401 51.113 1.00 25.03 282 ASP A CA 1
ATOM 2018 C C . ASP A 1 282 ? -15.461 14.141 50.251 1.00 24.22 282 ASP A C 1
ATOM 2019 O O . ASP A 1 282 ? -15.707 13.052 50.734 1.00 26.22 282 ASP A O 1
ATOM 2024 N N . SER A 1 283 ? -15.096 14.277 48.984 1.00 22.68 283 SER A N 1
ATOM 2025 C CA . SER A 1 283 ? -14.882 13.118 48.126 1.00 22.70 283 SER A CA 1
ATOM 2026 C C . SER A 1 283 ? -13.416 12.730 48.181 1.00 22.95 283 SER A C 1
ATOM 2027 O O . SER A 1 283 ? -12.584 13.550 48.596 1.00 26.42 283 SER A O 1
ATOM 2030 N N . GLY A 1 284 ? -13.092 11.491 47.769 1.00 20.33 284 GLY A N 1
ATOM 2031 C CA . GLY A 1 284 ? -11.691 11.048 47.624 1.00 17.51 284 GLY A CA 1
ATOM 2032 C C . GLY A 1 284 ? -11.056 11.530 46.324 1.00 16.99 284 GLY A C 1
ATOM 2033 O O . GLY A 1 284 ? -11.737 12.059 45.466 1.00 15.68 284 GLY A O 1
ATOM 2034 N N . TYR A 1 285 ? -9.740 11.355 46.183 1.00 17.42 285 TYR A N 1
ATOM 2035 C CA . TYR A 1 285 ? -8.999 11.809 45.004 1.00 17.69 285 TYR A CA 1
ATOM 2036 C C . TYR A 1 285 ? -9.526 11.305 43.661 1.00 18.10 285 TYR A C 1
ATOM 2037 O O . TYR A 1 285 ? -9.260 11.923 42.646 1.00 18.31 285 TYR A O 1
ATOM 2046 N N . ALA A 1 286 ? -10.291 10.220 43.627 1.00 18.15 286 ALA A N 1
ATOM 2047 C CA . ALA A 1 286 ? -10.794 9.727 42.328 1.00 18.06 286 ALA A CA 1
ATOM 2048 C C . ALA A 1 286 ? -11.708 10.733 41.621 1.00 18.47 286 ALA A C 1
ATOM 2049 O O . ALA A 1 286 ? -11.861 10.704 40.388 1.00 17.53 286 ALA A O 1
ATOM 2051 N N . ALA A 1 287 ? -12.329 11.612 42.409 1.00 17.30 287 ALA A N 1
ATOM 2052 C CA . ALA A 1 287 ? -13.203 12.632 41.898 1.00 16.70 287 ALA A CA 1
ATOM 2053 C C . ALA A 1 287 ? -12.431 13.585 40.976 1.00 16.07 287 ALA A C 1
ATOM 2054 O O . ALA A 1 287 ? -13.033 14.264 40.155 1.00 16.79 287 ALA A O 1
ATOM 2056 N N . MET A 1 288 ? -11.106 13.598 41.079 1.00 16.57 288 MET A N 1
ATOM 2057 C CA . MET A 1 288 ? -10.274 14.416 40.225 1.00 17.09 288 MET A CA 1
ATOM 2058 C C . MET A 1 288 ? -10.347 14.038 38.756 1.00 18.85 288 MET A C 1
ATOM 2059 O O . MET A 1 288 ? -9.951 14.852 37.892 1.00 18.02 288 MET A O 1
ATOM 2064 N N . ILE A 1 289 ? -10.811 12.820 38.444 1.00 18.91 289 ILE A N 1
ATOM 2065 C CA . ILE A 1 289 ? -11.023 12.444 37.040 1.00 19.00 289 ILE A CA 1
ATOM 2066 C C . ILE A 1 289 ? -11.856 13.500 36.286 1.00 19.91 289 ILE A C 1
ATOM 2067 O O . ILE A 1 289 ? -11.631 13.726 35.075 1.00 18.51 289 ILE A O 1
ATOM 2072 N N . GLU A 1 290 ? -12.802 14.143 36.978 1.00 20.66 290 GLU A N 1
ATOM 2073 C CA . GLU A 1 290 ? -13.664 15.124 36.328 1.00 22.12 290 GLU A CA 1
ATOM 2074 C C . GLU A 1 290 ? -12.873 16.319 35.791 1.00 22.31 290 GLU A C 1
ATOM 2075 O O . GLU A 1 290 ? -13.185 16.824 34.738 1.00 24.25 290 GLU A O 1
ATOM 2081 N N . GLN A 1 291 ? -11.820 16.715 36.478 1.00 21.15 291 GLN A N 1
ATOM 2082 C CA . GLN A 1 291 ? -10.996 17.833 36.039 1.00 23.03 291 GLN A CA 1
ATOM 2083 C C . GLN A 1 291 ? -10.147 17.457 34.825 1.00 23.09 291 GLN A C 1
ATOM 2084 O O . GLN A 1 291 ? -9.961 18.288 33.921 1.00 22.86 291 GLN A O 1
ATOM 2090 N N . PHE A 1 292 ? -9.651 16.213 34.787 1.00 21.04 292 PHE A N 1
ATOM 2091 C CA . PHE A 1 292 ? -8.864 15.741 33.646 1.00 19.61 292 PHE A CA 1
ATOM 2092 C C . PHE A 1 292 ? -9.704 15.520 32.395 1.00 21.13 292 PHE A C 1
ATOM 2093 O O . PHE A 1 292 ? -9.167 15.503 31.286 1.00 20.30 292 PHE A O 1
ATOM 2101 N N . ARG A 1 293 ? -11.017 15.385 32.547 1.00 23.96 293 ARG A N 1
ATOM 2102 C CA . ARG A 1 293 ? -11.891 15.258 31.379 1.00 26.87 293 ARG A CA 1
ATOM 2103 C C . ARG A 1 293 ? -12.340 16.581 30.783 1.00 29.31 293 ARG A C 1
ATOM 2104 O O . ARG A 1 293 ? -12.726 16.600 29.631 1.00 30.39 293 ARG A O 1
ATOM 2112 N N . LYS A 1 294 ? -12.321 17.665 31.558 1.00 32.58 294 LYS A N 1
ATOM 2113 C CA . LYS A 1 294 ? -12.695 18.998 31.061 1.00 37.49 294 LYS A CA 1
ATOM 2114 C C . LYS A 1 294 ? -11.701 19.560 30.023 1.00 37.89 294 LYS A C 1
ATOM 2115 O O . LYS A 1 294 ? -10.524 19.773 30.355 1.00 38.04 294 LYS A O 1
ATOM 2121 N N . PRO A 1 295 ? -12.178 19.838 28.787 1.00 40.54 295 PRO A N 1
ATOM 2122 C CA . PRO A 1 295 ? -11.371 20.562 27.778 1.00 46.70 295 PRO A CA 1
ATOM 2123 C C . PRO A 1 295 ? -10.969 21.958 28.304 1.00 49.20 295 PRO A C 1
ATOM 2124 O O . PRO A 1 295 ? -11.747 22.574 29.041 1.00 46.26 295 PRO A O 1
ATOM 2128 N N . SER A 1 296 ? -9.758 22.410 27.967 1.00 58.14 296 SER A N 1
ATOM 2129 C CA . SER A 1 296 ? -9.118 23.606 28.590 1.00 59.14 296 SER A CA 1
ATOM 2130 C C . SER A 1 296 ? -8.890 24.783 27.617 1.00 60.81 296 SER A C 1
ATOM 2131 O O . SER A 1 296 ? -9.043 24.651 26.395 1.00 61.42 296 SER A O 1
ATOM 2134 N N . ASN B 1 5 ? 10.476 -8.173 74.848 1.00 57.56 5 ASN B N 1
ATOM 2135 C CA . ASN B 1 5 ? 9.021 -8.431 74.713 1.00 61.41 5 ASN B CA 1
ATOM 2136 C C . ASN B 1 5 ? 8.093 -7.231 74.897 1.00 54.55 5 ASN B C 1
ATOM 2137 O O . ASN B 1 5 ? 8.329 -6.306 75.701 1.00 52.78 5 ASN B O 1
ATOM 2142 N N . ALA B 1 6 ? 6.988 -7.315 74.159 1.00 48.37 6 ALA B N 1
ATOM 2143 C CA . ALA B 1 6 ? 5.980 -6.268 74.115 1.00 43.19 6 ALA B CA 1
ATOM 2144 C C . ALA B 1 6 ? 5.280 -6.098 75.450 1.00 41.31 6 ALA B C 1
ATOM 2145 O O . ALA B 1 6 ? 4.904 -4.982 75.809 1.00 37.30 6 ALA B O 1
ATOM 2147 N N . ALA B 1 7 ? 5.109 -7.196 76.185 1.00 39.23 7 ALA B N 1
ATOM 2148 C CA . ALA B 1 7 ? 4.476 -7.132 77.500 1.00 40.70 7 ALA B CA 1
ATOM 2149 C C . ALA B 1 7 ? 5.318 -6.275 78.451 1.00 39.96 7 ALA B C 1
ATOM 2150 O O . ALA B 1 7 ? 4.778 -5.634 79.353 1.00 38.56 7 ALA B O 1
ATOM 2152 N N . GLN B 1 8 ? 6.634 -6.253 78.223 1.00 40.84 8 GLN B N 1
ATOM 2153 C CA . GLN B 1 8 ? 7.565 -5.421 79.009 1.00 43.35 8 GLN B CA 1
ATOM 2154 C C . GLN B 1 8 ? 7.819 -4.003 78.455 1.00 40.46 8 GLN B C 1
ATOM 2155 O O . GLN B 1 8 ? 8.697 -3.295 78.958 1.00 35.63 8 GLN B O 1
ATOM 2161 N N . ALA B 1 9 ? 7.063 -3.591 77.436 1.00 36.12 9 ALA B N 1
ATOM 2162 C CA . ALA B 1 9 ? 7.248 -2.269 76.818 1.00 34.28 9 ALA B CA 1
ATOM 2163 C C . ALA B 1 9 ? 5.900 -1.548 76.763 1.00 31.12 9 ALA B C 1
ATOM 2164 O O . ALA B 1 9 ? 5.158 -1.683 75.782 1.00 29.96 9 ALA B O 1
ATOM 2166 N N . PRO B 1 10 ? 5.545 -0.832 77.842 1.00 29.33 10 PRO B N 1
ATOM 2167 C CA . PRO B 1 10 ? 4.302 -0.081 77.864 1.00 27.67 10 PRO B CA 1
ATOM 2168 C C . PRO B 1 10 ? 4.398 1.172 77.013 1.00 29.32 10 PRO B C 1
ATOM 2169 O O . PRO B 1 10 ? 5.488 1.758 76.877 1.00 28.15 10 PRO B O 1
ATOM 2173 N N . VAL B 1 11 ? 3.263 1.607 76.495 1.00 26.63 11 VAL B N 1
ATOM 2174 C CA . VAL B 1 11 ? 3.236 2.790 75.687 1.00 28.39 11 VAL B CA 1
ATOM 2175 C C . VAL B 1 11 ? 1.914 3.475 75.928 1.00 26.76 11 VAL B C 1
ATOM 2176 O O . VAL B 1 11 ? 0.894 2.817 76.119 1.00 27.10 11 VAL B O 1
ATOM 2180 N N . SER B 1 12 ? 1.966 4.796 75.963 1.00 24.73 12 SER B N 1
ATOM 2181 C CA . SER B 1 12 ? 0.797 5.624 76.091 1.00 23.96 12 SER B CA 1
ATOM 2182 C C . SER B 1 12 ? 0.557 6.291 74.743 1.00 25.56 12 SER B C 1
ATOM 2183 O O . SER B 1 12 ? 1.504 6.637 74.038 1.00 26.63 12 SER B O 1
ATOM 2186 N N . VAL B 1 13 ? -0.710 6.447 74.386 1.00 26.76 13 VAL B N 1
ATOM 2187 C CA . VAL B 1 13 ? -1.110 7.188 73.205 1.00 24.18 13 VAL B CA 1
ATOM 2188 C C . VAL B 1 13 ? -2.012 8.326 73.638 1.00 23.06 13 VAL B C 1
ATOM 2189 O O . VAL B 1 13 ? -3.035 8.105 74.265 1.00 24.01 13 VAL B O 1
ATOM 2193 N N . ILE B 1 14 ? -1.616 9.540 73.310 1.00 22.19 14 ILE B N 1
ATOM 2194 C CA . ILE B 1 14 ? -2.371 10.734 73.638 1.00 21.61 14 ILE B CA 1
ATOM 2195 C C . ILE B 1 14 ? -2.909 11.326 72.319 1.00 23.01 14 ILE B C 1
ATOM 2196 O O . ILE B 1 14 ? -2.120 11.766 71.463 1.00 22.33 14 ILE B O 1
ATOM 2201 N N . GLY B 1 15 ? -4.239 11.323 72.169 1.00 22.10 15 GLY B N 1
ATOM 2202 C CA . GLY B 1 15 ? -4.917 11.704 70.941 1.00 22.15 15 GLY B CA 1
ATOM 2203 C C . GLY B 1 15 ? -5.535 10.505 70.253 1.00 22.01 15 GLY B C 1
ATOM 2204 O O . GLY B 1 15 ? -4.845 9.707 69.642 1.00 23.27 15 GLY B O 1
ATOM 2205 N N . LEU B 1 16 ? -6.843 10.371 70.349 1.00 24.05 16 LEU B N 1
ATOM 2206 C CA . LEU B 1 16 ? -7.533 9.217 69.785 1.00 26.60 16 LEU B CA 1
ATOM 2207 C C . LEU B 1 16 ? -8.545 9.630 68.696 1.00 29.64 16 LEU B C 1
ATOM 2208 O O . LEU B 1 16 ? -9.693 9.153 68.690 1.00 26.41 16 LEU B O 1
ATOM 2213 N N . GLY B 1 17 ? -8.121 10.520 67.783 1.00 27.71 17 GLY B N 1
ATOM 2214 C CA . GLY B 1 17 ? -8.863 10.758 66.560 1.00 27.59 17 GLY B CA 1
ATOM 2215 C C . GLY B 1 17 ? -8.761 9.543 65.660 1.00 28.94 17 GLY B C 1
ATOM 2216 O O . GLY B 1 17 ? -8.329 8.449 66.078 1.00 30.35 17 GLY B O 1
ATOM 2217 N N . LEU B 1 18 ? -9.131 9.712 64.402 1.00 28.52 18 LEU B N 1
ATOM 2218 C CA . LEU B 1 18 ? -9.132 8.556 63.516 1.00 29.54 18 LEU B CA 1
ATOM 2219 C C . LEU B 1 18 ? -7.779 7.882 63.445 1.00 27.34 18 LEU B C 1
ATOM 2220 O O . LEU B 1 18 ? -7.700 6.658 63.432 1.00 28.92 18 LEU B O 1
ATOM 2225 N N . MET B 1 19 ? -6.694 8.657 63.411 1.00 24.54 19 MET B N 1
ATOM 2226 C CA . MET B 1 19 ? -5.371 8.060 63.259 1.00 23.74 19 MET B CA 1
ATOM 2227 C C . MET B 1 19 ? -4.863 7.526 64.612 1.00 22.79 19 MET B C 1
ATOM 2228 O O . MET B 1 19 ? -4.361 6.409 64.686 1.00 20.15 19 MET B O 1
ATOM 2233 N N . GLY B 1 20 ? -5.005 8.323 65.667 1.00 22.68 20 GLY B N 1
ATOM 2234 C CA . GLY B 1 20 ? -4.623 7.901 67.002 1.00 24.19 20 GLY B CA 1
ATOM 2235 C C . GLY B 1 20 ? -5.275 6.596 67.440 1.00 25.07 20 GLY B C 1
ATOM 2236 O O . GLY B 1 20 ? -4.616 5.758 68.074 1.00 25.22 20 GLY B O 1
ATOM 2237 N N . GLN B 1 21 ? -6.555 6.421 67.108 1.00 24.63 21 GLN B N 1
ATOM 2238 C CA . GLN B 1 21 ? -7.258 5.173 67.430 1.00 27.29 21 GLN B CA 1
ATOM 2239 C C . GLN B 1 21 ? -6.569 3.965 66.785 1.00 27.33 21 GLN B C 1
ATOM 2240 O O . GLN B 1 21 ? -6.395 2.931 67.424 1.00 27.24 21 GLN B O 1
ATOM 2246 N N . ALA B 1 22 ? -6.178 4.100 65.521 1.00 27.04 22 ALA B N 1
ATOM 2247 C CA . ALA B 1 22 ? -5.500 3.016 64.820 1.00 27.43 22 ALA B CA 1
ATOM 2248 C C . ALA B 1 22 ? -4.105 2.728 65.366 1.00 28.17 22 ALA B C 1
ATOM 2249 O O . ALA B 1 22 ? -3.653 1.569 65.332 1.00 31.80 22 ALA B O 1
ATOM 2251 N N . LEU B 1 23 ? -3.414 3.760 65.864 1.00 27.17 23 LEU B N 1
ATOM 2252 C CA . LEU B 1 23 ? -2.076 3.555 66.453 1.00 25.62 23 LEU B CA 1
ATOM 2253 C C . LEU B 1 23 ? -2.214 2.782 67.766 1.00 24.29 23 LEU B C 1
ATOM 2254 O O . LEU B 1 23 ? -1.481 1.840 68.002 1.00 25.09 23 LEU B O 1
ATOM 2259 N N . ALA B 1 24 ? -3.123 3.225 68.631 1.00 25.60 24 ALA B N 1
ATOM 2260 C CA . ALA B 1 24 ? -3.385 2.536 69.896 1.00 26.74 24 ALA B CA 1
ATOM 2261 C C . ALA B 1 24 ? -3.795 1.084 69.621 1.00 29.93 24 ALA B C 1
ATOM 2262 O O . ALA B 1 24 ? -3.267 0.165 70.262 1.00 28.88 24 ALA B O 1
ATOM 2264 N N . ALA B 1 25 ? -4.673 0.883 68.636 1.00 29.53 25 ALA B N 1
ATOM 2265 C CA . ALA B 1 25 ? -5.095 -0.481 68.256 1.00 33.65 25 ALA B CA 1
ATOM 2266 C C . ALA B 1 25 ? -3.911 -1.338 67.862 1.00 34.16 25 ALA B C 1
ATOM 2267 O O . ALA B 1 25 ? -3.840 -2.496 68.277 1.00 32.44 25 ALA B O 1
ATO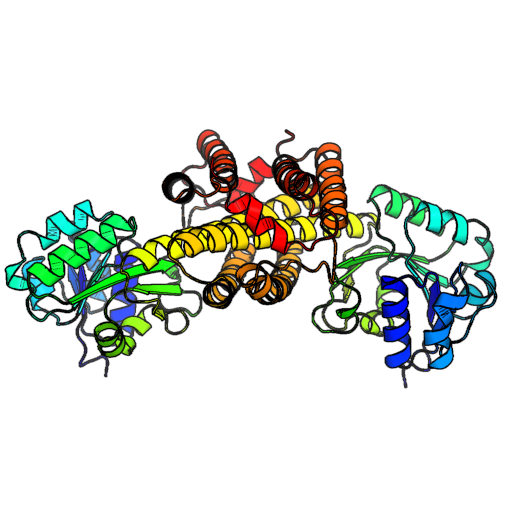M 2269 N N . ALA B 1 26 ? -2.988 -0.777 67.074 1.00 33.64 26 ALA B N 1
ATOM 2270 C CA . ALA B 1 26 ? -1.792 -1.528 66.668 1.00 31.31 26 ALA B CA 1
ATOM 2271 C C . ALA B 1 26 ? -0.897 -1.879 67.850 1.00 31.14 26 ALA B C 1
ATOM 2272 O O . ALA B 1 26 ? -0.422 -3.004 67.945 1.00 26.93 26 ALA B O 1
ATOM 2274 N N . PHE B 1 27 ? -0.650 -0.916 68.742 1.00 32.05 27 PHE B N 1
ATOM 2275 C CA . PHE B 1 27 ? 0.159 -1.198 69.948 1.00 33.56 27 PHE B CA 1
ATOM 2276 C C . PHE B 1 27 ? -0.466 -2.324 70.782 1.00 36.15 27 PHE B C 1
ATOM 2277 O O . PHE B 1 27 ? 0.229 -3.245 71.215 1.00 33.07 27 PHE B O 1
ATOM 2285 N N . LEU B 1 28 ? -1.778 -2.235 70.976 1.00 37.57 28 LEU B N 1
ATOM 2286 C CA . LEU B 1 28 ? -2.521 -3.204 71.780 1.00 42.31 28 LEU B CA 1
ATOM 2287 C C . LEU B 1 28 ? -2.471 -4.632 71.217 1.00 46.52 28 LEU B C 1
ATOM 2288 O O . LEU B 1 28 ? -2.155 -5.584 71.935 1.00 48.48 28 LEU B O 1
ATOM 2293 N N . LYS B 1 29 ? -2.733 -4.770 69.925 1.00 50.06 29 LYS B N 1
ATOM 2294 C CA . LYS B 1 29 ? -2.756 -6.077 69.276 1.00 53.68 29 LYS B CA 1
ATOM 2295 C C . LYS B 1 29 ? -1.362 -6.712 69.197 1.00 54.08 29 LYS B C 1
ATOM 2296 O O . LYS B 1 29 ? -1.247 -7.933 69.079 1.00 57.12 29 LYS B O 1
ATOM 2302 N N . ALA B 1 30 ? -0.311 -5.899 69.269 1.00 49.03 30 ALA B N 1
ATOM 2303 C CA . ALA B 1 30 ? 1.056 -6.422 69.325 1.00 46.51 30 ALA B CA 1
ATOM 2304 C C . ALA B 1 30 ? 1.504 -6.763 70.756 1.00 43.82 30 ALA B C 1
ATOM 2305 O O . ALA B 1 30 ? 2.665 -7.084 70.971 1.00 44.21 30 ALA B O 1
ATOM 2307 N N . GLY B 1 31 ? 0.596 -6.684 71.724 1.00 42.35 31 GLY B N 1
ATOM 2308 C CA . GLY B 1 31 ? 0.881 -7.114 73.097 1.00 42.40 31 GLY B CA 1
ATOM 2309 C C . GLY B 1 31 ? 1.505 -6.098 74.056 1.00 41.45 31 GLY B C 1
ATOM 2310 O O . GLY B 1 31 ? 1.959 -6.473 75.147 1.00 42.93 31 GLY B O 1
ATOM 2311 N N . HIS B 1 32 ? 1.527 -4.815 73.682 1.00 37.12 32 HIS B N 1
ATOM 2312 C CA . HIS B 1 32 ? 1.970 -3.772 74.608 1.00 32.43 32 HIS B CA 1
ATOM 2313 C C . HIS B 1 32 ? 0.820 -3.395 75.528 1.00 31.18 32 HIS B C 1
ATOM 2314 O O . HIS B 1 32 ? -0.314 -3.277 75.082 1.00 27.27 32 HIS B O 1
ATOM 2321 N N . PRO B 1 33 ? 1.105 -3.227 76.835 1.00 31.79 33 PRO B N 1
ATOM 2322 C CA . PRO B 1 33 ? 0.090 -2.601 77.681 1.00 30.38 33 PRO B CA 1
ATOM 2323 C C . PRO B 1 33 ? -0.040 -1.130 77.302 1.00 29.28 33 PRO B C 1
ATOM 2324 O O . PRO B 1 33 ? 0.902 -0.350 77.464 1.00 29.10 33 PRO B O 1
ATOM 2328 N N . THR B 1 34 ? -1.227 -0.776 76.832 1.00 28.01 34 THR B N 1
ATOM 2329 C CA . THR B 1 34 ? -1.443 0.427 76.090 1.00 26.64 34 THR B CA 1
ATOM 2330 C C . THR B 1 34 ? -2.382 1.317 76.879 1.00 26.34 34 THR B C 1
ATOM 2331 O O . THR B 1 34 ? -3.543 0.969 77.098 1.00 29.20 34 THR B O 1
ATOM 2335 N N . THR B 1 35 ? -1.859 2.444 77.348 1.00 24.30 35 THR B N 1
ATOM 2336 C CA . THR B 1 35 ? -2.649 3.428 78.076 1.00 25.35 35 THR B CA 1
ATOM 2337 C C . THR B 1 35 ? -3.052 4.509 77.101 1.00 25.19 35 THR B C 1
ATOM 2338 O O . THR B 1 35 ? -2.224 4.987 76.327 1.00 28.27 35 THR B O 1
ATOM 2342 N N . VAL B 1 36 ? -4.312 4.916 77.141 1.00 25.04 36 VAL B N 1
ATOM 2343 C CA . VAL B 1 36 ? -4.813 5.915 76.193 1.00 24.47 36 VAL B CA 1
ATOM 2344 C C . VAL B 1 36 ? -5.458 7.099 76.884 1.00 25.99 36 VAL B C 1
ATOM 2345 O O . VAL B 1 36 ? -5.937 6.981 77.994 1.00 28.82 36 VAL B O 1
ATOM 2349 N N . TRP B 1 37 ? -5.469 8.246 76.212 1.00 26.77 37 TRP B N 1
ATOM 2350 C CA . TRP B 1 37 ? -6.197 9.401 76.682 1.00 26.54 37 TRP B CA 1
ATOM 2351 C C . TRP B 1 37 ? -6.654 10.220 75.499 1.00 28.17 37 TRP B C 1
ATOM 2352 O O . TRP B 1 37 ? -5.892 10.404 74.534 1.00 29.40 37 TRP B O 1
ATOM 2363 N N . ASN B 1 38 ? -7.893 10.698 75.560 1.00 27.55 38 ASN B N 1
ATOM 2364 C CA . ASN B 1 38 ? -8.411 11.674 74.600 1.00 27.61 38 ASN B CA 1
ATOM 2365 C C . ASN B 1 38 ? -9.251 12.737 75.314 1.00 28.45 38 ASN B C 1
ATOM 2366 O O . ASN B 1 38 ? -9.890 12.456 76.338 1.00 29.94 38 ASN B O 1
ATOM 2371 N N . ARG B 1 39 ? -9.252 13.955 74.779 1.00 28.20 39 ARG B N 1
ATOM 2372 C CA . ARG B 1 39 ? -10.054 15.037 75.335 1.00 29.09 39 ARG B CA 1
ATOM 2373 C C . ARG B 1 39 ? -11.553 14.648 75.331 1.00 28.12 39 ARG B C 1
ATOM 2374 O O . ARG B 1 39 ? -12.226 14.747 76.337 1.00 27.44 39 ARG B O 1
ATOM 2382 N N . THR B 1 40 ? -12.069 14.201 74.196 1.00 30.46 40 THR B N 1
ATOM 2383 C CA . THR B 1 40 ? -13.417 13.631 74.118 1.00 29.65 40 THR B CA 1
ATOM 2384 C C . THR B 1 40 ? -13.353 12.165 74.533 1.00 29.16 40 THR B C 1
ATOM 2385 O O . THR B 1 40 ? -12.915 11.304 73.754 1.00 26.37 40 THR B O 1
ATOM 2389 N N . ALA B 1 41 ? -13.812 11.893 75.752 1.00 30.39 41 ALA B N 1
ATOM 2390 C CA . ALA B 1 41 ? -13.714 10.561 76.396 1.00 31.30 41 ALA B CA 1
ATOM 2391 C C . ALA B 1 41 ? -14.265 9.363 75.624 1.00 31.59 41 ALA B C 1
ATOM 2392 O O . ALA B 1 41 ? -13.718 8.266 75.726 1.00 33.25 41 ALA B O 1
ATOM 2394 N N . ALA B 1 42 ? -15.334 9.558 74.855 1.00 34.93 42 ALA B N 1
ATOM 2395 C CA . ALA B 1 42 ? -16.025 8.428 74.162 1.00 33.68 42 ALA B CA 1
ATOM 2396 C C . ALA B 1 42 ? -15.216 7.774 73.050 1.00 32.83 42 ALA B C 1
ATOM 2397 O O . ALA B 1 42 ? -15.490 6.620 72.649 1.00 30.62 42 ALA B O 1
ATOM 2399 N N . LYS B 1 43 ? -14.208 8.497 72.546 1.00 30.80 43 LYS B N 1
ATOM 2400 C CA . LYS B 1 43 ? -13.347 7.955 71.503 1.00 30.10 43 LYS B CA 1
ATOM 2401 C C . LYS B 1 43 ? -12.444 6.822 72.006 1.00 31.54 43 LYS B C 1
ATOM 2402 O O . LYS B 1 43 ? -11.913 6.044 71.216 1.00 30.80 43 LYS B O 1
ATOM 2408 N N . ALA B 1 44 ? -12.280 6.719 73.327 1.00 32.93 44 ALA B N 1
ATOM 2409 C CA . ALA B 1 44 ? -11.579 5.576 73.947 1.00 32.65 44 ALA B CA 1
ATOM 2410 C C . ALA B 1 44 ? -12.409 4.268 74.150 1.00 32.06 44 ALA B C 1
ATOM 2411 O O . ALA B 1 44 ? -11.854 3.244 74.541 1.00 28.86 44 ALA B O 1
ATOM 2413 N N . ASP B 1 45 ? -13.715 4.292 73.911 1.00 33.11 45 ASP B N 1
ATOM 2414 C CA . ASP B 1 45 ? -14.598 3.190 74.396 1.00 33.95 45 ASP B CA 1
ATOM 2415 C C . ASP B 1 45 ? -14.260 1.866 73.691 1.00 34.56 45 ASP B C 1
ATOM 2416 O O . ASP B 1 45 ? -13.985 0.832 74.326 1.00 31.55 45 ASP B O 1
ATOM 2421 N N . GLN B 1 46 ? -14.225 1.925 72.367 1.00 35.90 46 GLN B N 1
ATOM 2422 C CA . GLN B 1 46 ? -13.912 0.755 71.579 1.00 39.92 46 GLN B CA 1
ATOM 2423 C C . GLN B 1 46 ? -12.543 0.190 71.999 1.00 40.69 46 GLN B C 1
ATOM 2424 O O . GLN B 1 46 ? -12.397 -1.009 72.156 1.00 40.91 46 GLN B O 1
ATOM 2430 N N . LEU B 1 47 ? -11.554 1.049 72.208 1.00 37.68 47 LEU B N 1
ATOM 2431 C CA . LEU B 1 47 ? -10.219 0.597 72.588 1.00 36.08 47 LEU B CA 1
ATOM 2432 C C . LEU B 1 47 ? -10.181 0.039 74.009 1.00 36.00 47 LEU B C 1
ATOM 2433 O O . LEU B 1 47 ? -9.513 -0.949 74.249 1.00 32.11 47 LEU B O 1
ATOM 2438 N N . VAL B 1 48 ? -10.885 0.673 74.941 1.00 37.87 48 VAL B N 1
ATOM 2439 C CA . VAL B 1 48 ? -11.036 0.127 76.302 1.00 41.31 48 VAL B CA 1
ATOM 2440 C C . VAL B 1 48 ? -11.669 -1.275 76.283 1.00 44.15 48 VAL B C 1
ATOM 2441 O O . VAL B 1 48 ? -11.121 -2.214 76.883 1.00 43.36 48 VAL B O 1
ATOM 2445 N N . SER B 1 49 ? -12.765 -1.443 75.545 1.00 46.51 49 SER B N 1
ATOM 2446 C CA . SER B 1 49 ? -13.382 -2.772 75.417 1.00 47.22 49 SER B CA 1
ATOM 2447 C C . SER B 1 49 ? -12.422 -3.837 74.859 1.00 45.80 49 SER B C 1
ATOM 2448 O O . SER B 1 49 ? -12.614 -5.021 75.111 1.00 52.56 49 SER B O 1
ATOM 2451 N N . GLU B 1 50 ? -11.396 -3.427 74.119 1.00 42.50 50 GLU B N 1
ATOM 2452 C CA . GLU B 1 50 ? -10.440 -4.365 73.538 1.00 42.95 50 GLU B CA 1
ATOM 2453 C C . GLU B 1 50 ? -9.208 -4.586 74.401 1.00 41.32 50 GLU B C 1
ATOM 2454 O O . GLU B 1 50 ? -8.312 -5.334 74.004 1.00 38.11 50 GLU B O 1
ATOM 2460 N N . GLY B 1 51 ? -9.145 -3.919 75.554 1.00 39.20 51 GLY B N 1
ATOM 2461 C CA . GLY B 1 51 ? -8.040 -4.139 76.492 1.00 42.77 51 GLY B CA 1
ATOM 2462 C C . GLY B 1 51 ? -7.126 -2.961 76.825 1.00 43.23 51 GLY B C 1
ATOM 2463 O O . GLY B 1 51 ? -6.196 -3.110 77.612 1.00 45.02 51 GLY B O 1
ATOM 2464 N N . ALA B 1 52 ? -7.371 -1.794 76.238 1.00 40.00 52 ALA B N 1
ATOM 2465 C CA . ALA B 1 52 ? -6.573 -0.593 76.565 1.00 37.53 52 ALA B CA 1
ATOM 2466 C C . ALA B 1 52 ? -7.024 -0.020 77.905 1.00 33.64 52 ALA B C 1
ATOM 2467 O O . ALA B 1 52 ? -8.190 -0.131 78.259 1.00 35.39 52 ALA B O 1
ATOM 2469 N N . THR B 1 53 ? -6.107 0.608 78.627 1.00 29.98 53 THR B N 1
ATOM 2470 C CA . THR B 1 53 ? -6.431 1.231 79.895 1.00 30.84 53 THR B CA 1
ATOM 2471 C C . THR B 1 53 ? -6.692 2.710 79.710 1.00 31.19 53 THR B C 1
ATOM 2472 O O . THR B 1 53 ? -5.847 3.425 79.161 1.00 31.97 53 THR B O 1
ATOM 2476 N N . ARG B 1 54 ? -7.843 3.171 80.183 1.00 33.66 54 ARG B N 1
ATOM 2477 C CA . ARG B 1 54 ? -8.207 4.584 80.101 1.00 35.47 54 ARG B CA 1
ATOM 2478 C C . ARG B 1 54 ? -7.506 5.396 81.201 1.00 34.94 54 ARG B C 1
ATOM 2479 O O . ARG B 1 54 ? -7.824 5.270 82.373 1.00 34.92 54 ARG B O 1
ATOM 2487 N N . ALA B 1 55 ? -6.562 6.245 80.828 1.00 35.05 55 ALA B N 1
ATOM 2488 C CA . ALA B 1 55 ? -5.945 7.170 81.789 1.00 32.04 55 ALA B CA 1
ATOM 2489 C C . ALA B 1 55 ? -6.911 8.253 82.283 1.00 28.98 55 ALA B C 1
ATOM 2490 O O . ALA B 1 55 ? -7.778 8.702 81.570 1.00 29.31 55 ALA B O 1
ATOM 2492 N N . GLY B 1 56 ? -6.727 8.660 83.520 1.00 28.77 56 GLY B N 1
ATOM 2493 C CA . GLY B 1 56 ? -7.585 9.648 84.151 1.00 30.69 56 GLY B CA 1
ATOM 2494 C C . GLY B 1 56 ? -7.346 11.056 83.659 1.00 31.53 56 GLY B C 1
ATOM 2495 O O . GLY B 1 56 ? -8.233 11.884 83.748 1.00 29.19 56 GLY B O 1
ATOM 2496 N N . SER B 1 57 ? -6.126 11.331 83.194 1.00 31.23 57 SER B N 1
ATOM 2497 C CA . SER B 1 57 ? -5.697 12.661 82.753 1.00 30.71 57 SER B CA 1
ATOM 2498 C C . SER B 1 57 ? -4.447 12.514 81.887 1.00 28.77 57 SER B C 1
ATOM 2499 O O . SER B 1 57 ? -3.837 11.440 81.835 1.00 28.29 57 SER B O 1
ATOM 2502 N N . VAL B 1 58 ? -4.049 13.609 81.245 1.00 29.17 58 VAL B N 1
ATOM 2503 C CA . VAL B 1 58 ? -2.842 13.621 80.431 1.00 29.26 58 VAL B CA 1
ATOM 2504 C C . VAL B 1 58 ? -1.654 13.280 81.317 1.00 28.46 58 VAL B C 1
ATOM 2505 O O . VAL B 1 58 ? -0.802 12.486 80.923 1.00 27.41 58 VAL B O 1
ATOM 2509 N N . ALA B 1 59 ? -1.624 13.836 82.533 1.00 28.68 59 ALA B N 1
ATOM 2510 C CA . ALA B 1 59 ? -0.526 13.566 83.469 1.00 28.79 59 ALA B CA 1
ATOM 2511 C C . ALA B 1 59 ? -0.394 12.081 83.757 1.00 28.45 59 ALA B C 1
ATOM 2512 O O . ALA B 1 59 ? 0.698 11.514 83.677 1.00 30.72 59 ALA B O 1
ATOM 2514 N N . ASP B 1 60 ? -1.521 11.443 84.053 1.00 28.24 60 ASP B N 1
ATOM 2515 C CA . ASP B 1 60 ? -1.542 10.005 84.279 1.00 28.61 60 ASP B CA 1
ATOM 2516 C C . ASP B 1 60 ? -1.081 9.229 83.065 1.00 26.45 60 ASP B C 1
ATOM 2517 O O . ASP B 1 60 ? -0.361 8.231 83.185 1.00 24.27 60 ASP B O 1
ATOM 2522 N N . ALA B 1 61 ? -1.531 9.667 81.892 1.00 25.31 61 ALA B N 1
ATOM 2523 C CA . ALA B 1 61 ? -1.157 8.996 80.640 1.00 25.26 61 ALA B CA 1
ATOM 2524 C C . ALA B 1 61 ? 0.372 9.059 80.447 1.00 24.82 61 ALA B C 1
ATOM 2525 O O . ALA B 1 61 ? 0.995 8.086 80.044 1.00 23.85 61 ALA B O 1
ATOM 2527 N N . ILE B 1 62 ? 0.971 10.194 80.790 1.00 25.05 62 ILE B N 1
ATOM 2528 C CA . ILE B 1 62 ? 2.430 10.336 80.687 1.00 27.56 62 ILE B CA 1
ATOM 2529 C C . ILE B 1 62 ? 3.167 9.476 81.714 1.00 27.25 62 ILE B C 1
ATOM 2530 O O . ILE B 1 62 ? 4.157 8.808 81.381 1.00 25.01 62 ILE B O 1
ATOM 2535 N N . ALA B 1 63 ? 2.688 9.527 82.963 1.00 28.12 63 ALA B N 1
ATOM 2536 C CA . ALA B 1 63 ? 3.286 8.738 84.048 1.00 28.77 63 ALA B CA 1
ATOM 2537 C C . ALA B 1 63 ? 3.169 7.250 83.780 1.00 27.81 63 ALA B C 1
ATOM 2538 O O . ALA B 1 63 ? 4.047 6.492 84.166 1.00 27.99 63 ALA B O 1
ATOM 2540 N N . ALA B 1 64 ? 2.109 6.820 83.093 1.00 26.56 64 ALA B N 1
ATOM 2541 C CA . ALA B 1 64 ? 1.888 5.377 82.891 1.00 25.87 64 ALA B CA 1
ATOM 2542 C C . ALA B 1 64 ? 2.998 4.648 82.140 1.00 26.32 64 ALA B C 1
ATOM 2543 O O . ALA B 1 64 ? 3.172 3.439 82.318 1.00 28.15 64 ALA B O 1
ATOM 2545 N N . SER B 1 65 ? 3.720 5.345 81.266 1.00 24.07 65 SER B N 1
ATOM 2546 C CA . SER B 1 65 ? 4.573 4.638 80.302 1.00 24.64 65 SER B CA 1
ATOM 2547 C C . SER B 1 65 ? 5.900 5.359 80.100 1.00 23.58 65 SER B C 1
ATOM 2548 O O . SER B 1 65 ? 5.960 6.562 80.214 1.00 23.75 65 SER B O 1
ATOM 2551 N N . PRO B 1 66 ? 6.970 4.618 79.806 1.00 23.22 66 PRO B N 1
ATOM 2552 C CA . PRO B 1 66 ? 8.210 5.263 79.388 1.00 25.48 66 PRO B CA 1
ATOM 2553 C C . PRO B 1 66 ? 8.189 5.855 77.940 1.00 25.85 66 PRO B C 1
ATOM 2554 O O . PRO B 1 66 ? 8.909 6.814 77.678 1.00 25.49 66 PRO B O 1
ATOM 2558 N N . LEU B 1 67 ? 7.376 5.274 77.044 1.00 25.45 67 LEU B N 1
ATOM 2559 C CA . LEU B 1 67 ? 7.190 5.771 75.667 1.00 25.21 67 LEU B CA 1
ATOM 2560 C C . LEU B 1 67 ? 5.829 6.422 75.517 1.00 24.25 67 LEU B C 1
ATOM 2561 O O . LEU B 1 67 ? 4.805 5.793 75.786 1.00 25.73 67 LEU B O 1
ATOM 2566 N N . VAL B 1 68 ? 5.836 7.691 75.137 1.00 22.99 68 VAL B N 1
ATOM 2567 C CA . VAL B 1 68 ? 4.647 8.494 75.018 1.00 23.34 68 VAL B CA 1
ATOM 2568 C C . VAL B 1 68 ? 4.455 8.986 73.582 1.00 24.21 68 VAL B C 1
ATOM 2569 O O . VAL B 1 68 ? 5.237 9.807 73.091 1.00 24.79 68 VAL B O 1
ATOM 2573 N N . VAL B 1 69 ? 3.398 8.496 72.928 1.00 25.61 69 VAL B N 1
ATOM 2574 C CA . VAL B 1 69 ? 3.090 8.838 71.533 1.00 24.48 69 VAL B CA 1
ATOM 2575 C C . VAL B 1 69 ? 1.953 9.841 71.452 1.00 26.12 69 VAL B C 1
ATOM 2576 O O . VAL B 1 69 ? 0.866 9.614 72.014 1.00 25.96 69 VAL B O 1
ATOM 2580 N N . LEU B 1 70 ? 2.195 10.948 70.744 1.00 25.77 70 LEU B N 1
ATOM 2581 C CA . LEU B 1 70 ? 1.173 11.959 70.476 1.00 26.35 70 LEU B CA 1
ATOM 2582 C C . LEU B 1 70 ? 0.726 11.960 69.025 1.00 23.95 70 LEU B C 1
ATOM 2583 O O . LEU B 1 70 ? 1.538 11.798 68.135 1.00 22.13 70 LEU B O 1
ATOM 2588 N N . CYS B 1 71 ? -0.575 12.137 68.820 1.00 21.28 71 CYS B N 1
ATOM 2589 C CA . CYS B 1 71 ? -1.126 12.224 67.499 1.00 20.65 71 CYS B CA 1
ATOM 2590 C C . CYS B 1 71 ? -2.398 13.029 67.596 1.00 20.68 71 CYS B C 1
ATOM 2591 O O . CYS B 1 71 ? -3.488 12.473 67.801 1.00 20.94 71 CYS B O 1
ATOM 2594 N N . VAL B 1 72 ? -2.236 14.349 67.492 1.00 20.83 72 VAL B N 1
ATOM 2595 C CA . VAL B 1 72 ? -3.338 15.302 67.537 1.00 21.52 72 VAL B CA 1
ATOM 2596 C C . VAL B 1 72 ? -3.366 16.227 66.279 1.00 22.25 72 VAL B C 1
ATOM 2597 O O . VAL B 1 72 ? -2.567 16.086 65.341 1.00 21.03 72 VAL B O 1
ATOM 2601 N N . THR B 1 73 ? -4.305 17.167 66.257 1.00 24.11 73 THR B N 1
ATOM 2602 C CA . THR B 1 73 ? -4.531 17.991 65.061 1.00 27.25 73 THR B CA 1
ATOM 2603 C C . THR B 1 73 ? -3.281 18.746 64.573 1.00 26.65 73 THR B C 1
ATOM 2604 O O . THR B 1 73 ? -2.921 18.637 63.412 1.00 30.03 73 THR B O 1
ATOM 2608 N N . ASP B 1 74 ? -2.626 19.464 65.471 1.00 25.72 74 ASP B N 1
ATOM 2609 C CA . ASP B 1 74 ? -1.490 20.309 65.132 1.00 27.47 74 ASP B CA 1
ATOM 2610 C C . ASP B 1 74 ? -0.585 20.542 66.355 1.00 26.55 74 ASP B C 1
ATOM 2611 O O . ASP B 1 74 ? -0.900 20.095 67.489 1.00 27.03 74 ASP B O 1
ATOM 2616 N N . TYR B 1 75 ? 0.519 21.251 66.137 1.00 24.83 75 TYR B N 1
ATOM 2617 C CA . TYR B 1 75 ? 1.508 21.452 67.201 1.00 26.88 75 TYR B CA 1
ATOM 2618 C C . TYR B 1 75 ? 1.011 22.476 68.244 1.00 27.33 75 TYR B C 1
ATOM 2619 O O . TYR B 1 75 ? 1.452 22.457 69.389 1.00 29.65 75 TYR B O 1
ATOM 2628 N N . GLY B 1 76 ? 0.083 23.353 67.861 1.00 28.72 76 GLY B N 1
ATOM 2629 C CA . GLY B 1 76 ? -0.700 24.114 68.849 1.00 28.99 76 GLY B CA 1
ATOM 2630 C C . GLY B 1 76 ? -1.331 23.206 69.900 1.00 27.85 76 GLY B C 1
ATOM 2631 O O . GLY B 1 76 ? -1.187 23.415 71.114 1.00 28.39 76 GLY B O 1
ATOM 2632 N N . ALA B 1 77 ? -2.015 22.172 69.436 1.00 26.83 77 ALA B N 1
ATOM 2633 C CA . ALA B 1 77 ? -2.632 21.221 70.373 1.00 27.65 77 ALA B CA 1
ATOM 2634 C C . ALA B 1 77 ? -1.560 20.513 71.209 1.00 27.66 77 ALA B C 1
ATOM 2635 O O . ALA B 1 77 ? -1.726 20.306 72.419 1.00 24.12 77 ALA B O 1
ATOM 2637 N N . VAL B 1 78 ? -0.434 20.174 70.575 1.00 29.14 78 VAL B N 1
ATOM 2638 C CA . VAL B 1 78 ? 0.661 19.500 71.283 1.00 28.48 78 VAL B CA 1
ATOM 2639 C C . VAL B 1 78 ? 1.182 20.343 72.436 1.00 30.33 78 VAL B C 1
ATOM 2640 O O . VAL B 1 78 ? 1.408 19.822 73.542 1.00 29.05 78 VAL B O 1
ATOM 2644 N N . ARG B 1 79 ? 1.401 21.632 72.185 1.00 32.71 79 ARG B N 1
ATOM 2645 C CA . ARG B 1 79 ? 1.958 22.511 73.228 1.00 37.39 79 ARG B CA 1
ATOM 2646 C C . ARG B 1 79 ? 0.942 22.765 74.345 1.00 34.83 79 ARG B C 1
ATOM 2647 O O . ARG B 1 79 ? 1.272 22.727 75.525 1.00 31.95 79 ARG B O 1
ATOM 2655 N N . GLU B 1 80 ? -0.303 22.963 73.964 1.00 34.00 80 GLU B N 1
ATOM 2656 C CA . GLU B 1 80 ? -1.376 23.073 74.938 1.00 39.60 80 GLU B CA 1
ATOM 2657 C C . GLU B 1 80 ? -1.386 21.889 75.932 1.00 36.46 80 GLU B C 1
ATOM 2658 O O . GLU B 1 80 ? -1.512 22.073 77.125 1.00 39.99 80 GLU B O 1
ATOM 2664 N N . LEU B 1 81 ? -1.211 20.679 75.440 1.00 33.86 81 LEU B N 1
ATOM 2665 C CA . LEU B 1 81 ? -1.217 19.502 76.311 1.00 32.83 81 LEU B CA 1
ATOM 2666 C C . LEU B 1 81 ? 0.065 19.310 77.152 1.00 34.70 81 LEU B C 1
ATOM 2667 O O . LEU B 1 81 ? -0.001 18.901 78.327 1.00 34.67 81 LEU B O 1
ATOM 2672 N N . LEU B 1 82 ? 1.226 19.590 76.555 1.00 32.22 82 LEU B N 1
ATOM 2673 C CA . LEU B 1 82 ? 2.497 19.312 77.212 1.00 33.74 82 LEU B CA 1
ATOM 2674 C C . LEU B 1 82 ? 3.080 20.467 78.042 1.00 35.10 82 LEU B C 1
ATOM 2675 O O . LEU B 1 82 ? 3.724 20.207 79.058 1.00 34.20 82 LEU B O 1
ATOM 2680 N N . ASP B 1 83 ? 2.887 21.720 77.631 1.00 35.36 83 ASP B N 1
ATOM 2681 C CA . ASP B 1 83 ? 3.466 22.855 78.368 1.00 39.08 83 ASP B CA 1
ATOM 2682 C C . ASP B 1 83 ? 3.265 22.733 79.891 1.00 38.59 83 ASP B C 1
ATOM 2683 O O . ASP B 1 83 ? 4.244 22.672 80.634 1.00 39.15 83 ASP B O 1
ATOM 2688 N N . PRO B 1 84 ? 2.015 22.590 80.351 1.00 38.63 84 PRO B N 1
ATOM 2689 C CA . PRO B 1 84 ? 1.803 22.455 81.801 1.00 39.73 84 PRO B CA 1
ATOM 2690 C C . PRO B 1 84 ? 2.497 21.272 82.483 1.00 38.48 84 PRO B C 1
ATOM 2691 O O . PRO B 1 84 ? 2.503 21.204 83.692 1.00 38.27 84 PRO B O 1
ATOM 2695 N N . LEU B 1 85 ? 3.042 20.335 81.727 1.00 37.28 85 LEU B N 1
ATOM 2696 C CA . LEU B 1 85 ? 3.524 19.088 82.302 1.00 41.64 85 LEU B CA 1
ATOM 2697 C C . LEU B 1 85 ? 5.016 18.878 82.092 1.00 39.64 85 LEU B C 1
ATOM 2698 O O . LEU B 1 85 ? 5.515 17.776 82.254 1.00 34.94 85 LEU B O 1
ATOM 2703 N N . ALA B 1 86 ? 5.739 19.952 81.784 1.00 44.54 86 ALA B N 1
ATOM 2704 C CA . ALA B 1 86 ? 7.199 19.948 81.780 1.00 48.52 86 ALA B CA 1
ATOM 2705 C C . ALA B 1 86 ? 7.829 19.008 82.823 1.00 52.35 86 ALA B C 1
ATOM 2706 O O . ALA B 1 86 ? 8.572 18.091 82.460 1.00 61.02 86 ALA B O 1
ATOM 2708 N N . GLY B 1 87 ? 7.547 19.228 84.106 1.00 50.66 87 GLY B N 1
ATOM 2709 C CA . GLY B 1 87 ? 8.167 18.436 85.188 1.00 50.77 87 GLY B CA 1
ATOM 2710 C C . GLY B 1 87 ? 7.936 16.942 85.064 1.00 49.37 87 GLY B C 1
ATOM 2711 O O . GLY B 1 87 ? 8.835 16.124 85.286 1.00 57.88 87 GLY B O 1
ATOM 2712 N N . SER B 1 88 ? 6.717 16.599 84.684 1.00 48.46 88 SER B N 1
ATOM 2713 C CA . SER B 1 88 ? 6.270 15.219 84.467 1.00 47.71 88 SER B CA 1
ATOM 2714 C C . SER B 1 88 ? 7.040 14.411 83.365 1.00 45.50 88 SER B C 1
ATOM 2715 O O . SER B 1 88 ? 6.912 13.176 83.288 1.00 44.21 88 SER B O 1
ATOM 2718 N N . LEU B 1 89 ? 7.849 15.075 82.539 1.00 40.10 89 LEU B N 1
ATOM 2719 C CA . LEU B 1 89 ? 8.386 14.441 81.309 1.00 39.26 89 LEU B CA 1
ATOM 2720 C C . LEU B 1 89 ? 9.804 13.898 81.439 1.00 37.99 89 LEU B C 1
ATOM 2721 O O . LEU B 1 89 ? 10.268 13.152 80.578 1.00 37.60 89 LEU B O 1
ATOM 2726 N N . LYS B 1 90 ? 10.473 14.248 82.534 1.00 38.93 90 LYS B N 1
ATOM 2727 C CA . LYS B 1 90 ? 11.860 13.880 82.744 1.00 38.11 90 LYS B CA 1
ATOM 2728 C C . LYS B 1 90 ? 12.014 12.368 82.632 1.00 34.98 90 LYS B C 1
ATOM 2729 O O . LYS B 1 90 ? 11.218 11.616 83.201 1.00 33.87 90 LYS B O 1
ATOM 2735 N N . GLY B 1 91 ? 13.016 11.919 81.877 1.00 31.87 91 GLY B N 1
ATOM 2736 C CA . GLY B 1 91 ? 13.255 10.486 81.678 1.00 29.80 91 GLY B CA 1
ATOM 2737 C C . GLY B 1 91 ? 12.362 9.770 80.675 1.00 28.82 91 GLY B C 1
ATOM 2738 O O . GLY B 1 91 ? 12.628 8.622 80.352 1.00 29.74 91 GLY B O 1
ATOM 2739 N N . LYS B 1 92 ? 11.327 10.424 80.156 1.00 29.63 92 LYS B N 1
ATOM 2740 C CA . LYS B 1 92 ? 10.445 9.800 79.141 1.00 29.72 92 LYS B CA 1
ATOM 2741 C C . LYS B 1 92 ? 10.960 10.005 77.706 1.00 28.17 92 LYS B C 1
ATOM 2742 O O . LYS B 1 92 ? 11.691 10.960 77.424 1.00 26.73 92 LYS B O 1
ATOM 2748 N N . VAL B 1 93 ? 10.523 9.125 76.804 1.00 27.41 93 VAL B N 1
ATOM 2749 C CA . VAL B 1 93 ? 10.648 9.350 75.361 1.00 25.42 93 VAL B CA 1
ATOM 2750 C C . VAL B 1 93 ? 9.303 9.748 74.735 1.00 24.88 93 VAL B C 1
ATOM 2751 O O . VAL B 1 93 ? 8.335 8.990 74.766 1.00 24.71 93 VAL B O 1
ATOM 2755 N N . VAL B 1 94 ? 9.262 10.945 74.166 1.00 22.67 94 VAL B N 1
ATOM 2756 C CA . VAL B 1 94 ? 8.111 11.471 73.474 1.00 21.54 94 VAL B CA 1
ATOM 2757 C C . VAL B 1 94 ? 8.301 11.267 71.988 1.00 21.32 94 VAL B C 1
ATOM 2758 O O . VAL B 1 94 ? 9.321 11.650 71.439 1.00 23.22 94 VAL B O 1
ATOM 2762 N N . VAL B 1 95 ? 7.309 10.649 71.363 1.00 20.90 95 VAL B N 1
ATOM 2763 C CA . VAL B 1 95 ? 7.267 10.409 69.945 1.00 20.91 95 VAL B CA 1
ATOM 2764 C C . VAL B 1 95 ? 6.063 11.159 69.401 1.00 20.76 95 VAL B C 1
ATOM 2765 O O . VAL B 1 95 ? 4.918 10.788 69.658 1.00 19.79 95 VAL B O 1
ATOM 2769 N N . ASN B 1 96 ? 6.322 12.236 68.668 1.00 20.69 96 ASN B N 1
ATOM 2770 C CA . ASN B 1 96 ? 5.261 13.103 68.206 1.00 20.70 96 ASN B CA 1
ATOM 2771 C C . ASN B 1 96 ? 4.965 12.832 66.748 1.00 20.51 96 ASN B C 1
ATOM 2772 O O . ASN B 1 96 ? 5.731 13.249 65.884 1.00 21.01 96 ASN B O 1
ATOM 2777 N N . LEU B 1 97 ? 3.865 12.120 66.482 1.00 21.45 97 LEU B N 1
ATOM 2778 C CA . LEU B 1 97 ? 3.448 11.795 65.123 1.00 21.29 97 LEU B CA 1
ATOM 2779 C C . LEU B 1 97 ? 2.372 12.738 64.612 1.00 22.61 97 LEU B C 1
ATOM 2780 O O . LEU B 1 97 ? 1.717 12.439 63.618 1.00 26.33 97 LEU B O 1
ATOM 2785 N N . THR B 1 98 ? 2.169 13.860 65.284 1.00 19.79 98 THR B N 1
ATOM 2786 C CA . THR B 1 98 ? 1.397 14.943 64.715 1.00 20.75 98 THR B CA 1
ATOM 2787 C C . THR B 1 98 ? 2.093 15.467 63.434 1.00 21.43 98 THR B C 1
ATOM 2788 O O . THR B 1 98 ? 3.317 15.564 63.375 1.00 21.00 98 THR B O 1
ATOM 2792 N N . THR B 1 99 ? 1.297 15.800 62.422 1.00 22.24 99 THR B N 1
ATOM 2793 C CA . THR B 1 99 ? 1.791 16.451 61.221 1.00 22.45 99 THR B CA 1
ATOM 2794 C C . THR B 1 99 ? 1.954 17.962 61.456 1.00 22.87 99 THR B C 1
ATOM 2795 O O . THR B 1 99 ? 1.104 18.612 62.043 1.00 23.55 99 THR B O 1
ATOM 2799 N N . GLY B 1 100 ? 3.087 18.500 61.010 1.00 23.07 100 GLY B N 1
ATOM 2800 C CA . GLY B 1 100 ? 3.383 19.915 61.136 1.00 23.34 100 GLY B CA 1
ATOM 2801 C C . GLY B 1 100 ? 4.561 20.320 60.273 1.00 22.34 100 GLY B C 1
ATOM 2802 O O . GLY B 1 100 ? 5.003 19.551 59.420 1.00 21.64 100 GLY B O 1
ATOM 2803 N N . THR B 1 101 ? 5.073 21.527 60.527 1.00 22.28 101 THR B N 1
ATOM 2804 C CA . THR B 1 101 ? 6.144 22.097 59.739 1.00 24.05 101 THR B CA 1
ATOM 2805 C C . THR B 1 101 ? 7.491 21.712 60.288 1.00 23.34 101 THR B C 1
ATOM 2806 O O . THR B 1 101 ? 7.618 21.279 61.428 1.00 22.23 101 THR B O 1
ATOM 2810 N N . SER B 1 102 ? 8.500 21.931 59.452 1.00 23.88 102 SER B N 1
ATOM 2811 C CA . SER B 1 102 ? 9.883 21.750 59.830 1.00 24.05 102 SER B CA 1
ATOM 2812 C C . SER B 1 102 ? 10.299 22.524 61.070 1.00 24.65 102 SER B C 1
ATOM 2813 O O . SER B 1 102 ? 10.911 21.975 62.000 1.00 25.99 102 SER B O 1
ATOM 2816 N N . THR B 1 103 ? 9.938 23.794 61.088 1.00 25.75 103 THR B N 1
ATOM 2817 C CA . THR B 1 103 ? 10.303 24.682 62.179 1.00 27.81 103 THR B CA 1
ATOM 2818 C C . THR B 1 103 ? 9.616 24.243 63.476 1.00 28.48 103 THR B C 1
ATOM 2819 O O . THR B 1 103 ? 10.227 24.303 64.549 1.00 29.66 103 THR B O 1
ATOM 2823 N N . GLN B 1 104 ? 8.358 23.802 63.383 1.00 27.27 104 GLN B N 1
ATOM 2824 C CA . GLN B 1 104 ? 7.654 23.327 64.579 1.00 27.29 104 GLN B CA 1
ATOM 2825 C C . GLN B 1 104 ? 8.348 22.140 65.213 1.00 24.39 104 GLN B C 1
ATOM 2826 O O . GLN B 1 104 ? 8.523 22.089 66.441 1.00 24.34 104 GLN B O 1
ATOM 2832 N N . ALA B 1 105 ? 8.727 21.190 64.369 1.00 24.26 105 ALA B N 1
ATOM 2833 C CA . ALA B 1 105 ? 9.500 20.029 64.817 1.00 25.18 105 ALA B CA 1
ATOM 2834 C C . ALA B 1 105 ? 10.756 20.456 65.579 1.00 25.94 105 ALA B C 1
ATOM 2835 O O . ALA B 1 105 ? 10.978 20.014 66.708 1.00 25.41 105 ALA B O 1
ATOM 2837 N N . ARG B 1 106 ? 11.557 21.324 64.956 1.00 27.79 106 ARG B N 1
ATOM 2838 C CA . ARG B 1 106 ? 12.831 21.765 65.538 1.00 29.13 106 ARG B CA 1
ATOM 2839 C C . ARG B 1 106 ? 12.627 22.568 66.839 1.00 27.87 106 ARG B C 1
ATOM 2840 O O . ARG B 1 106 ? 13.356 22.350 67.798 1.00 27.88 106 ARG B O 1
ATOM 2848 N N . GLU B 1 107 ? 11.630 23.455 66.891 1.00 28.72 107 GLU B N 1
ATOM 2849 C CA . GLU B 1 107 ? 11.380 24.255 68.108 1.00 29.69 107 GLU B CA 1
ATOM 2850 C C . GLU B 1 107 ? 10.882 23.410 69.272 1.00 31.28 107 GLU B C 1
ATOM 2851 O O . GLU B 1 107 ? 11.362 23.566 70.425 1.00 31.95 107 GLU B O 1
ATOM 2857 N N . THR B 1 108 ? 9.968 22.490 68.961 1.00 28.09 108 THR B N 1
ATOM 2858 C CA . THR B 1 108 ? 9.486 21.523 69.941 1.00 27.00 108 THR B CA 1
ATOM 2859 C C . THR B 1 108 ? 10.613 20.661 70.481 1.00 26.79 108 THR B C 1
ATOM 2860 O O . THR B 1 108 ? 10.657 20.396 71.712 1.00 26.41 108 THR B O 1
ATOM 2864 N N . ALA B 1 109 ? 11.517 20.222 69.606 1.00 25.68 109 ALA B N 1
ATOM 2865 C CA . ALA B 1 109 ? 12.673 19.426 70.079 1.00 26.38 109 ALA B CA 1
ATOM 2866 C C . ALA B 1 109 ? 13.552 20.208 71.066 1.00 27.71 109 ALA B C 1
ATOM 2867 O O . ALA B 1 109 ? 14.039 19.640 72.073 1.00 25.65 109 ALA B O 1
ATOM 2869 N N . GLU B 1 110 ? 13.765 21.489 70.741 1.00 30.11 110 GLU B N 1
ATOM 2870 C CA . GLU B 1 110 ? 14.527 22.423 71.581 1.00 34.35 110 GLU B CA 1
ATOM 2871 C C . GLU B 1 110 ? 13.879 22.579 72.969 1.00 31.58 110 GLU B C 1
ATOM 2872 O O . GLU B 1 110 ? 14.541 22.453 73.992 1.00 28.49 110 GLU B O 1
ATOM 2878 N N . TRP B 1 111 ? 12.576 22.830 72.989 1.00 33.20 111 TRP B N 1
ATOM 2879 C CA . TRP B 1 111 ? 11.829 22.935 74.251 1.00 32.74 111 TRP B CA 1
ATOM 2880 C C . TRP B 1 111 ? 11.947 21.639 75.087 1.00 31.15 111 TRP B C 1
ATOM 2881 O O . TRP B 1 111 ? 12.101 21.678 76.339 1.00 29.20 111 TRP B O 1
ATOM 2892 N N . ALA B 1 112 ? 11.880 20.489 74.401 1.00 28.57 112 ALA B N 1
ATOM 2893 C CA . ALA B 1 112 ? 11.992 19.205 75.074 1.00 27.32 112 ALA B CA 1
ATOM 2894 C C . ALA B 1 112 ? 13.350 18.991 75.759 1.00 29.74 112 ALA B C 1
ATOM 2895 O O . ALA B 1 112 ? 13.409 18.486 76.876 1.00 29.00 112 ALA B O 1
ATOM 2897 N N . ALA B 1 113 ? 14.457 19.304 75.098 1.00 32.07 113 ALA B N 1
ATOM 2898 C CA . ALA B 1 113 ? 15.775 19.110 75.734 1.00 31.81 113 ALA B CA 1
ATOM 2899 C C . ALA B 1 113 ? 15.876 20.036 76.945 1.00 30.22 113 ALA B C 1
ATOM 2900 O O . ALA B 1 113 ? 16.382 19.622 77.976 1.00 28.42 113 ALA B O 1
ATOM 2902 N N . GLY B 1 114 ? 15.375 21.264 76.799 1.00 31.04 114 GLY B N 1
ATOM 2903 C CA . GLY B 1 114 ? 15.260 22.219 77.905 1.00 35.97 114 GLY B CA 1
ATOM 2904 C C . GLY B 1 114 ? 14.632 21.683 79.197 1.00 37.57 114 GLY B C 1
ATOM 2905 O O . GLY B 1 114 ? 15.050 22.074 80.268 1.00 40.33 114 GLY B O 1
ATOM 2906 N N . VAL B 1 115 ? 13.648 20.786 79.089 1.00 36.08 115 VAL B N 1
ATOM 2907 C CA . VAL B 1 115 ? 13.024 20.129 80.249 1.00 34.11 115 VAL B CA 1
ATOM 2908 C C . VAL B 1 115 ? 13.478 18.680 80.397 1.00 35.50 115 VAL B C 1
A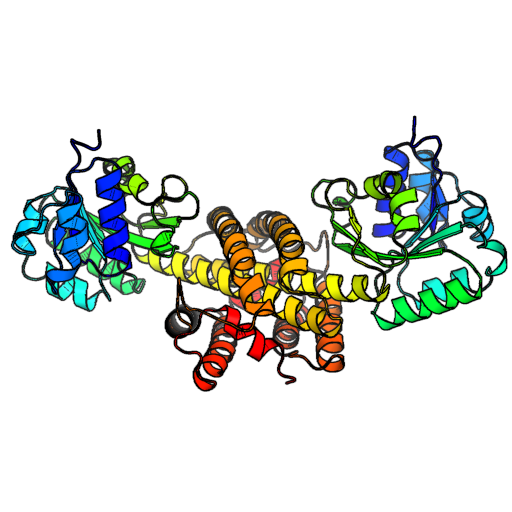TOM 2909 O O . VAL B 1 115 ? 12.759 17.823 80.929 1.00 33.25 115 VAL B O 1
ATOM 2913 N N . GLU B 1 116 ? 14.698 18.408 79.926 1.00 38.49 116 GLU B N 1
ATOM 2914 C CA . GLU B 1 116 ? 15.359 17.097 80.070 1.00 41.70 116 GLU B CA 1
ATOM 2915 C C . GLU B 1 116 ? 14.535 15.891 79.578 1.00 38.67 116 GLU B C 1
ATOM 2916 O O . GLU B 1 116 ? 14.593 14.823 80.192 1.00 38.16 116 GLU B O 1
ATOM 2922 N N . THR B 1 117 ? 13.763 16.026 78.502 1.00 38.16 117 THR B N 1
ATOM 2923 C CA . THR B 1 117 ? 13.032 14.856 77.958 1.00 38.24 117 THR B CA 1
ATOM 2924 C C . THR B 1 117 ? 13.527 14.511 76.550 1.00 32.32 117 THR B C 1
ATOM 2925 O O . THR B 1 117 ? 13.976 15.370 75.843 1.00 33.29 117 THR B O 1
ATOM 2929 N N . THR B 1 118 ? 13.489 13.245 76.184 1.00 30.05 118 THR B N 1
ATOM 2930 C CA . THR B 1 118 ? 13.929 12.808 74.866 1.00 29.74 118 THR B CA 1
ATOM 2931 C C . THR B 1 118 ? 12.766 12.924 73.842 1.00 28.62 118 THR B C 1
ATOM 2932 O O . THR B 1 118 ? 11.599 12.600 74.154 1.00 25.60 118 THR B O 1
ATOM 2936 N N . TYR B 1 119 ? 13.079 13.426 72.646 1.00 24.54 119 TYR B N 1
ATOM 2937 C CA . TYR B 1 119 ? 12.053 13.793 71.675 1.00 24.52 119 TYR B CA 1
ATOM 2938 C C . TYR B 1 119 ? 12.428 13.317 70.261 1.00 25.39 119 TYR B C 1
ATOM 2939 O O . TYR B 1 119 ? 13.479 13.713 69.726 1.00 24.80 119 TYR B O 1
ATOM 2948 N N . LEU B 1 120 ? 11.557 12.470 69.694 1.00 24.39 120 LEU B N 1
ATOM 2949 C CA . LEU B 1 120 ? 11.528 12.102 68.267 1.00 22.82 120 LEU B CA 1
ATOM 2950 C C . LEU B 1 120 ? 10.324 12.707 67.548 1.00 23.12 120 LEU B C 1
ATOM 2951 O O . LEU B 1 120 ? 9.188 12.655 68.041 1.00 23.21 120 LEU B O 1
ATOM 2956 N N . ASP B 1 121 ? 10.554 13.268 66.360 1.00 23.19 121 ASP B N 1
ATOM 2957 C CA . ASP B 1 121 ? 9.464 13.843 65.576 1.00 22.41 121 ASP B CA 1
ATOM 2958 C C . ASP B 1 121 ? 9.221 12.976 64.357 1.00 23.22 121 ASP B C 1
ATOM 2959 O O . ASP B 1 121 ? 10.112 12.764 63.532 1.00 23.19 121 ASP B O 1
ATOM 2964 N N . GLY B 1 122 ? 8.003 12.441 64.282 1.00 23.01 122 GLY B N 1
ATOM 2965 C CA . GLY B 1 122 ? 7.642 11.507 63.240 1.00 23.05 122 GLY B CA 1
ATOM 2966 C C . GLY B 1 122 ? 6.596 12.067 62.284 1.00 22.13 122 GLY B C 1
ATOM 2967 O O . GLY B 1 122 ? 5.958 13.086 62.559 1.00 21.91 122 GLY B O 1
ATOM 2968 N N . ALA B 1 123 ? 6.444 11.377 61.152 1.00 22.08 123 ALA B N 1
ATOM 2969 C CA . ALA B 1 123 ? 5.452 11.705 60.148 1.00 21.27 123 ALA B CA 1
ATOM 2970 C C . ALA B 1 123 ? 4.865 10.415 59.597 1.00 22.14 123 ALA B C 1
ATOM 2971 O O . ALA B 1 123 ? 5.601 9.500 59.199 1.00 22.41 123 ALA B O 1
ATOM 2973 N N . ILE B 1 124 ? 3.542 10.347 59.559 1.00 23.65 124 ILE B N 1
ATOM 2974 C CA . ILE B 1 124 ? 2.863 9.129 59.105 1.00 25.93 124 ILE B CA 1
ATOM 2975 C C . ILE B 1 124 ? 2.466 9.233 57.621 1.00 26.36 124 ILE B C 1
ATOM 2976 O O . ILE B 1 124 ? 1.695 10.089 57.256 1.00 24.54 124 ILE B O 1
ATOM 2981 N N . MET B 1 125 ? 3.023 8.344 56.795 1.00 27.65 125 MET B N 1
ATOM 2982 C CA . MET B 1 125 ? 2.749 8.270 55.368 1.00 27.42 125 MET B CA 1
ATOM 2983 C C . MET B 1 125 ? 1.800 7.056 55.139 1.00 27.82 125 MET B C 1
ATOM 2984 O O . MET B 1 125 ? 2.195 5.993 54.644 1.00 25.81 125 MET B O 1
ATOM 2989 N N . ALA B 1 126 ? 0.557 7.233 55.558 1.00 26.95 126 ALA B N 1
ATOM 2990 C CA . ALA B 1 126 ? -0.416 6.162 55.599 1.00 27.15 126 ALA B CA 1
ATOM 2991 C C . ALA B 1 126 ? -1.734 6.706 56.104 1.00 26.93 126 ALA B C 1
ATOM 2992 O O . ALA B 1 126 ? -1.766 7.725 56.807 1.00 25.72 126 ALA B O 1
ATOM 2994 N N . ILE B 1 127 ? -2.807 6.022 55.706 1.00 25.67 127 ILE B N 1
ATOM 2995 C CA . ILE B 1 127 ? -4.140 6.215 56.247 1.00 29.50 127 ILE B CA 1
ATOM 2996 C C . ILE B 1 127 ? -4.410 5.209 57.394 1.00 26.64 127 ILE B C 1
ATOM 2997 O O . ILE B 1 127 ? -3.755 4.175 57.472 1.00 23.66 127 ILE B O 1
ATOM 3002 N N . PRO B 1 128 ? -5.379 5.521 58.278 1.00 27.26 128 PRO B N 1
ATOM 3003 C CA . PRO B 1 128 ? -5.558 4.702 59.476 1.00 28.16 128 PRO B CA 1
ATOM 3004 C C . PRO B 1 128 ? -5.718 3.200 59.212 1.00 31.08 128 PRO B C 1
ATOM 3005 O O . PRO B 1 128 ? -5.009 2.406 59.836 1.00 30.17 128 PRO B O 1
ATOM 3009 N N . PRO B 1 129 ? -6.593 2.797 58.267 1.00 33.82 129 PRO B N 1
ATOM 3010 C CA . PRO B 1 129 ? -6.694 1.355 58.007 1.00 31.66 129 PRO B CA 1
ATOM 3011 C C . PRO B 1 129 ? -5.409 0.676 57.553 1.00 32.46 129 PRO B C 1
ATOM 3012 O O . PRO B 1 129 ? -5.307 -0.556 57.671 1.00 31.03 129 PRO B O 1
ATOM 3016 N N . ASP B 1 130 ? -4.429 1.427 57.043 1.00 32.45 130 ASP B N 1
ATOM 3017 C CA . ASP B 1 130 ? -3.170 0.796 56.602 1.00 34.78 130 ASP B CA 1
ATOM 3018 C C . ASP B 1 130 ? -2.095 0.659 57.715 1.00 35.23 130 ASP B C 1
ATOM 3019 O O . ASP B 1 130 ? -1.077 -0.036 57.523 1.00 32.84 130 ASP B O 1
ATOM 3024 N N . ILE B 1 131 ? -2.303 1.315 58.859 1.00 33.49 131 ILE B N 1
ATOM 3025 C CA . ILE B 1 131 ? -1.409 1.133 60.018 1.00 33.67 131 ILE B CA 1
ATOM 3026 C C . ILE B 1 131 ? -1.322 -0.366 60.359 1.00 34.53 131 ILE B C 1
ATOM 3027 O O . ILE B 1 131 ? -2.333 -1.074 60.323 1.00 36.91 131 ILE B O 1
ATOM 3032 N N . ALA B 1 132 ? -0.124 -0.830 60.677 1.00 35.40 132 ALA B N 1
ATOM 3033 C CA . ALA B 1 132 ? 0.140 -2.254 61.009 1.00 37.65 132 ALA B CA 1
ATOM 3034 C C . ALA B 1 132 ? -0.018 -3.194 59.814 1.00 39.98 132 ALA B C 1
ATOM 3035 O O . ALA B 1 132 ? -0.376 -4.354 59.995 1.00 37.94 132 ALA B O 1
ATOM 3037 N N . THR B 1 133 ? 0.226 -2.689 58.606 1.00 41.53 133 THR B N 1
ATOM 3038 C CA . THR B 1 133 ? 0.267 -3.515 57.381 1.00 43.06 133 THR B CA 1
ATOM 3039 C C . THR B 1 133 ? 1.555 -3.181 56.665 1.00 46.62 133 THR B C 1
ATOM 3040 O O . THR B 1 133 ? 2.207 -2.186 57.009 1.00 50.33 133 THR B O 1
ATOM 3044 N N . ASP B 1 134 ? 1.939 -3.993 55.682 1.00 47.48 134 ASP B N 1
ATOM 3045 C CA . ASP B 1 134 ? 3.157 -3.707 54.889 1.00 50.89 134 ASP B CA 1
ATOM 3046 C C . ASP B 1 134 ? 3.025 -2.411 54.058 1.00 47.44 134 ASP B C 1
ATOM 3047 O O . ASP B 1 134 ? 4.012 -1.892 53.564 1.00 45.76 134 ASP B O 1
ATOM 3052 N N . ALA B 1 135 ? 1.812 -1.884 53.918 1.00 44.17 135 ALA B N 1
ATOM 3053 C CA . ALA B 1 135 ? 1.608 -0.636 53.183 1.00 44.75 135 ALA B CA 1
ATOM 3054 C C . ALA B 1 135 ? 1.963 0.645 53.988 1.00 42.72 135 ALA B C 1
ATOM 3055 O O . ALA B 1 135 ? 2.030 1.746 53.421 1.00 42.88 135 ALA B O 1
ATOM 3057 N N . ALA B 1 136 ? 2.174 0.510 55.294 1.00 38.01 136 ALA B N 1
ATOM 3058 C CA . ALA B 1 136 ? 2.445 1.670 56.151 1.00 35.88 136 ALA B CA 1
ATOM 3059 C C . ALA B 1 136 ? 3.897 2.109 56.063 1.00 34.44 136 ALA B C 1
ATOM 3060 O O . ALA B 1 136 ? 4.817 1.287 56.231 1.00 34.78 136 ALA B O 1
ATOM 3062 N N . VAL B 1 137 ? 4.094 3.410 55.830 1.00 31.33 137 VAL B N 1
ATOM 3063 C CA . VAL B 1 137 ? 5.397 4.058 55.993 1.00 30.56 137 VAL B CA 1
ATOM 3064 C C . VAL B 1 137 ? 5.313 5.108 57.096 1.00 29.20 137 VAL B C 1
ATOM 3065 O O . VAL B 1 137 ? 4.380 5.916 57.119 1.00 29.70 137 VAL B O 1
ATOM 3069 N N . LEU B 1 138 ? 6.288 5.080 58.005 1.00 28.74 138 LEU B N 1
ATOM 3070 C CA . LEU B 1 138 ? 6.347 6.003 59.134 1.00 29.72 138 LEU B CA 1
ATOM 3071 C C . LEU B 1 138 ? 7.778 6.507 59.295 1.00 29.15 138 LEU B C 1
ATOM 3072 O O . LEU B 1 138 ? 8.707 5.728 59.446 1.00 28.78 138 LEU B O 1
ATOM 3077 N N . LEU B 1 139 ? 7.938 7.825 59.277 1.00 28.77 139 LEU B N 1
ATOM 3078 C CA . LEU B 1 139 ? 9.255 8.447 59.334 1.00 28.20 139 LEU B CA 1
ATOM 3079 C C . LEU B 1 139 ? 9.550 9.058 60.712 1.00 27.67 139 LEU B C 1
ATOM 3080 O O . LEU B 1 139 ? 8.677 9.696 61.308 1.00 28.17 139 LEU B O 1
ATOM 3085 N N . TYR B 1 140 ? 10.789 8.878 61.173 1.00 26.82 140 TYR B N 1
ATOM 3086 C CA . TYR B 1 140 ? 11.279 9.400 62.465 1.00 25.98 140 TYR B CA 1
ATOM 3087 C C . TYR B 1 140 ? 12.621 10.159 62.343 1.00 26.44 140 TYR B C 1
ATOM 3088 O O . TYR B 1 140 ? 13.578 9.699 61.706 1.00 26.46 140 TYR B O 1
ATOM 3097 N N . SER B 1 141 ? 12.686 11.321 62.970 1.00 26.08 141 SER B N 1
ATOM 3098 C CA . SER B 1 141 ? 13.912 12.093 63.022 1.00 25.99 141 SER B CA 1
ATOM 3099 C C . SER B 1 141 ? 14.174 12.488 64.457 1.00 27.79 141 SER B C 1
ATOM 3100 O O . SER B 1 141 ? 13.210 12.659 65.251 1.00 27.86 141 SER B O 1
ATOM 3103 N N . GLY B 1 142 ? 15.463 12.649 64.772 1.00 27.83 142 GLY B N 1
ATOM 3104 C CA . GLY B 1 142 ? 15.910 12.987 66.120 1.00 28.26 142 GLY B CA 1
ATOM 3105 C C . GLY B 1 142 ? 17.016 12.059 66.608 1.00 29.80 142 GLY B C 1
ATOM 3106 O O . GLY B 1 142 ? 17.794 11.525 65.798 1.00 29.69 142 GLY B O 1
ATOM 3107 N N . PRO B 1 143 ? 17.114 11.855 67.938 1.00 29.53 143 PRO B N 1
ATOM 3108 C CA . PRO B 1 143 ? 18.270 11.089 68.437 1.00 30.05 143 PRO B CA 1
ATOM 3109 C C . PRO B 1 143 ? 18.226 9.617 68.049 1.00 30.04 143 PRO B C 1
ATOM 3110 O O . PRO B 1 143 ? 17.263 8.946 68.363 1.00 31.98 143 PRO B O 1
ATOM 3114 N N . LYS B 1 144 ? 19.248 9.146 67.355 1.00 30.54 144 LYS B N 1
ATOM 3115 C CA . LYS B 1 144 ? 19.333 7.772 66.897 1.00 35.11 144 LYS B CA 1
ATOM 3116 C C . LYS B 1 144 ? 19.227 6.751 68.037 1.00 33.94 144 LYS B C 1
ATOM 3117 O O . LYS B 1 144 ? 18.544 5.727 67.886 1.00 35.43 144 LYS B O 1
ATOM 3123 N N . ALA B 1 145 ? 19.899 7.004 69.160 1.00 33.02 145 ALA B N 1
ATOM 3124 C CA . ALA B 1 145 ? 19.863 6.056 70.299 1.00 35.11 145 ALA B CA 1
ATOM 3125 C C . ALA B 1 145 ? 18.426 5.822 70.802 1.00 33.28 145 ALA B C 1
ATOM 3126 O O . ALA B 1 145 ? 18.012 4.693 71.014 1.00 34.27 145 ALA B O 1
ATOM 3128 N N . ALA B 1 146 ? 17.660 6.893 70.957 1.00 32.45 146 ALA B N 1
ATOM 3129 C CA . ALA B 1 146 ? 16.270 6.768 71.404 1.00 29.78 146 ALA B CA 1
ATOM 3130 C C . ALA B 1 146 ? 15.425 5.999 70.372 1.00 30.16 146 ALA B C 1
ATOM 3131 O O . ALA B 1 146 ? 14.561 5.225 70.760 1.00 28.02 146 ALA B O 1
ATOM 3133 N N . PHE B 1 147 ? 15.693 6.184 69.077 1.00 29.37 147 PHE B N 1
ATOM 3134 C CA . PHE B 1 147 ? 14.998 5.406 68.043 1.00 31.77 147 PHE B CA 1
ATOM 3135 C C . PHE B 1 147 ? 15.364 3.933 68.135 1.00 33.42 147 PHE B C 1
ATOM 3136 O O . PHE B 1 147 ? 14.488 3.068 68.005 1.00 34.97 147 PHE B O 1
ATOM 3144 N N . GLU B 1 148 ? 16.642 3.635 68.346 1.00 34.33 148 GLU B N 1
ATOM 3145 C CA . GLU B 1 148 ? 17.074 2.224 68.496 1.00 37.42 148 GLU B CA 1
ATOM 3146 C C . GLU B 1 148 ? 16.489 1.558 69.727 1.00 35.11 148 GLU B C 1
ATOM 3147 O O . GLU B 1 148 ? 16.016 0.441 69.638 1.00 35.13 148 GLU B O 1
ATOM 3153 N N . GLU B 1 149 ? 16.477 2.256 70.854 1.00 38.60 149 GLU B N 1
ATOM 3154 C CA . GLU B 1 149 ? 15.864 1.710 72.084 1.00 42.87 149 GLU B CA 1
ATOM 3155 C C . GLU B 1 149 ? 14.414 1.267 71.835 1.00 40.86 149 GLU B C 1
ATOM 3156 O O . GLU B 1 149 ? 13.981 0.238 72.336 1.00 43.35 149 GLU B O 1
ATOM 3162 N N . HIS B 1 150 ? 13.660 2.046 71.067 1.00 37.45 150 HIS B N 1
ATOM 3163 C CA . HIS B 1 150 ? 12.228 1.811 70.917 1.00 34.09 150 HIS B CA 1
ATOM 3164 C C . HIS B 1 150 ? 11.823 1.313 69.543 1.00 32.87 150 HIS B C 1
ATOM 3165 O O . HIS B 1 150 ? 10.649 1.306 69.214 1.00 32.20 150 HIS B O 1
ATOM 3172 N N . GLU B 1 151 ? 12.784 0.862 68.764 1.00 34.81 151 GLU B N 1
ATOM 3173 C CA . GLU B 1 151 ? 12.512 0.444 67.391 1.00 40.62 151 GLU B CA 1
ATOM 3174 C C . GLU B 1 151 ? 11.479 -0.670 67.309 1.00 40.03 151 GLU B C 1
ATOM 3175 O O . GLU B 1 151 ? 10.526 -0.608 66.520 1.00 44.71 151 GLU B O 1
ATOM 3181 N N . ALA B 1 152 ? 11.670 -1.691 68.133 1.00 39.76 152 ALA B N 1
ATOM 3182 C CA . ALA B 1 152 ? 10.810 -2.882 68.120 1.00 34.46 152 ALA B CA 1
ATOM 3183 C C . ALA B 1 152 ? 9.372 -2.524 68.468 1.00 31.22 152 ALA B C 1
ATOM 3184 O O . ALA B 1 152 ? 8.432 -3.031 67.850 1.00 30.42 152 ALA B O 1
ATOM 3186 N N . THR B 1 153 ? 9.206 -1.659 69.459 1.00 29.08 153 THR B N 1
ATOM 3187 C CA . THR B 1 153 ? 7.883 -1.173 69.825 1.00 29.42 153 THR B CA 1
ATOM 3188 C C . THR B 1 153 ? 7.245 -0.375 68.648 1.00 29.93 153 THR B C 1
ATOM 3189 O O . THR B 1 153 ? 6.081 -0.633 68.265 1.00 25.93 153 THR B O 1
ATOM 3193 N N . LEU B 1 154 ? 8.003 0.570 68.078 1.00 27.89 154 LEU B N 1
ATOM 3194 C CA . LEU B 1 154 ? 7.459 1.418 67.023 1.00 29.37 154 LEU B CA 1
ATOM 3195 C C . LEU B 1 154 ? 7.053 0.616 65.781 1.00 32.67 154 LEU B C 1
ATOM 3196 O O . LEU B 1 154 ? 6.109 0.995 65.069 1.00 33.44 154 LEU B O 1
ATOM 3201 N N . ARG B 1 155 ? 7.748 -0.493 65.538 1.00 35.05 155 ARG B N 1
ATOM 3202 C CA . ARG B 1 155 ? 7.445 -1.348 64.390 1.00 36.94 155 ARG B CA 1
ATOM 3203 C C . ARG B 1 155 ? 6.069 -1.989 64.465 1.00 35.07 155 ARG B C 1
ATOM 3204 O O . ARG B 1 155 ? 5.571 -2.459 63.449 1.00 34.89 155 ARG B O 1
ATOM 3212 N N . ALA B 1 156 ? 5.434 -1.970 65.637 1.00 32.57 156 ALA B N 1
ATOM 3213 C CA . ALA B 1 156 ? 4.040 -2.386 65.741 1.00 32.79 156 ALA B CA 1
ATOM 3214 C C . ALA B 1 156 ? 3.106 -1.584 64.815 1.00 33.61 156 ALA B C 1
ATOM 3215 O O . ALA B 1 156 ? 2.043 -2.089 64.418 1.00 30.77 156 ALA B O 1
ATOM 3217 N N . LEU B 1 157 ? 3.505 -0.352 64.479 1.00 32.72 157 LEU B N 1
ATOM 3218 C CA . LEU B 1 157 ? 2.711 0.528 63.608 1.00 33.55 157 LEU B CA 1
ATOM 3219 C C . LEU B 1 157 ? 2.867 0.271 62.101 1.00 34.66 157 LEU B C 1
ATOM 3220 O O . LEU B 1 157 ? 2.071 0.805 61.286 1.00 31.38 157 LEU B O 1
ATOM 3225 N N . GLY B 1 158 ? 3.883 -0.519 61.739 1.00 33.86 158 GLY B N 1
ATOM 3226 C CA . GLY B 1 158 ? 4.176 -0.835 60.344 1.00 33.57 158 GLY B CA 1
ATOM 3227 C C . GLY B 1 158 ? 5.576 -1.385 60.262 1.00 35.51 158 GLY B C 1
ATOM 3228 O O . GLY B 1 158 ? 6.541 -0.628 60.123 1.00 37.30 158 GLY B O 1
ATOM 3229 N N . ALA B 1 159 ? 5.686 -2.712 60.354 1.00 39.49 159 ALA B N 1
ATOM 3230 C CA . ALA B 1 159 ? 6.980 -3.393 60.519 1.00 41.43 159 ALA B CA 1
ATOM 3231 C C . ALA B 1 159 ? 7.957 -3.148 59.362 1.00 43.61 159 ALA B C 1
ATOM 3232 O O . ALA B 1 159 ? 9.170 -3.037 59.555 1.00 44.22 159 ALA B O 1
ATOM 3234 N N . ALA B 1 160 ? 7.414 -3.053 58.160 1.00 45.26 160 ALA B N 1
ATOM 3235 C CA . ALA B 1 160 ? 8.229 -2.924 56.973 1.00 47.63 160 ALA B CA 1
ATOM 3236 C C . ALA B 1 160 ? 8.601 -1.466 56.660 1.00 48.25 160 ALA B C 1
ATOM 3237 O O . ALA B 1 160 ? 9.670 -1.217 56.092 1.00 46.69 160 ALA B O 1
ATOM 3239 N N . GLY B 1 161 ? 7.738 -0.508 57.017 1.00 48.76 161 GLY B N 1
ATOM 3240 C CA . GLY B 1 161 ? 7.949 0.903 56.633 1.00 47.09 161 GLY B CA 1
ATOM 3241 C C . GLY B 1 161 ? 8.440 1.872 57.702 1.00 42.05 161 GLY B C 1
ATOM 3242 O O . GLY B 1 161 ? 8.498 3.080 57.461 1.00 39.89 161 GLY B O 1
ATOM 3243 N N . THR B 1 162 ? 8.796 1.342 58.869 1.00 40.61 162 THR B N 1
ATOM 3244 C CA . THR B 1 162 ? 9.329 2.137 59.969 1.00 36.08 162 THR B CA 1
ATOM 3245 C C . THR B 1 162 ? 10.764 2.530 59.667 1.00 35.37 162 THR B C 1
ATOM 3246 O O . THR B 1 162 ? 11.669 1.694 59.722 1.00 35.51 162 THR B O 1
ATOM 3250 N N . THR B 1 163 ? 10.960 3.820 59.423 1.00 33.30 163 THR B N 1
ATOM 3251 C CA . THR B 1 163 ? 12.188 4.336 58.831 1.00 33.94 163 THR B CA 1
ATOM 3252 C C . THR B 1 163 ? 12.783 5.510 59.617 1.00 30.87 163 THR B C 1
ATOM 3253 O O . THR B 1 163 ? 12.125 6.540 59.757 1.00 29.23 163 THR B O 1
ATOM 3257 N N . TYR B 1 164 ? 14.024 5.358 60.095 1.00 29.83 164 TYR B N 1
ATOM 3258 C CA . TYR B 1 164 ? 14.792 6.450 60.708 1.00 28.59 164 TYR B CA 1
ATOM 3259 C C . TYR B 1 164 ? 15.473 7.287 59.634 1.00 29.26 164 TYR B C 1
ATOM 3260 O O . TYR B 1 164 ? 16.086 6.741 58.722 1.00 30.93 164 TYR B O 1
ATOM 3269 N N . LEU B 1 165 ? 15.369 8.612 59.745 1.00 27.32 165 LEU B N 1
ATOM 3270 C CA . LEU B 1 165 ? 16.009 9.52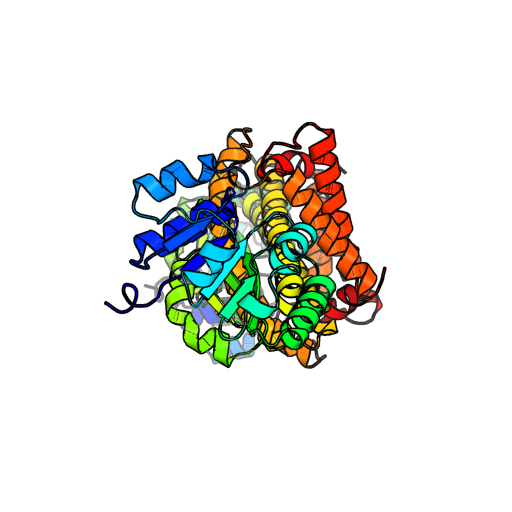2 58.799 1.00 28.40 165 LEU B CA 1
ATOM 3271 C C . LEU B 1 165 ? 17.378 10.074 59.289 1.00 31.18 165 LEU B C 1
ATOM 3272 O O . LEU B 1 165 ? 18.414 9.635 58.797 1.00 33.81 165 LEU B O 1
ATOM 3277 N N . ASP B 1 166 ? 17.382 11.024 60.238 1.00 29.80 166 ASP B N 1
ATOM 3278 C CA . ASP B 1 166 ? 18.623 11.646 60.746 1.00 30.24 166 ASP B CA 1
ATOM 3279 C C . ASP B 1 166 ? 18.320 12.532 61.972 1.00 30.11 166 ASP B C 1
ATOM 3280 O O . ASP B 1 166 ? 17.202 12.524 62.501 1.00 29.21 166 ASP B O 1
ATOM 3285 N N . THR B 1 167 ? 19.305 13.297 62.431 1.00 29.54 167 THR B N 1
ATOM 3286 C CA . THR B 1 167 ? 19.186 13.988 63.713 1.00 29.67 167 THR B CA 1
ATOM 3287 C C . THR B 1 167 ? 18.317 15.236 63.643 1.00 28.74 167 THR B C 1
ATOM 3288 O O . THR B 1 167 ? 17.657 15.577 64.606 1.00 29.19 167 THR B O 1
ATOM 3292 N N . ASP B 1 168 ? 18.332 15.931 62.518 1.00 26.89 168 ASP B N 1
ATOM 3293 C CA . ASP B 1 168 ? 17.486 17.084 62.344 1.00 27.38 168 ASP B CA 1
ATOM 3294 C C . ASP B 1 168 ? 15.998 16.682 62.386 1.00 28.65 168 ASP B C 1
ATOM 3295 O O . ASP B 1 168 ? 15.475 16.119 61.438 1.00 27.23 168 ASP B O 1
ATOM 3300 N N . HIS B 1 169 ? 15.330 17.012 63.485 1.00 25.90 169 HIS B N 1
ATOM 3301 C CA . HIS B 1 169 ? 13.911 16.725 63.690 1.00 25.27 169 HIS B CA 1
ATOM 3302 C C . HIS B 1 169 ? 13.007 17.227 62.533 1.00 24.80 169 HIS B C 1
ATOM 3303 O O . HIS B 1 169 ? 11.978 16.652 62.241 1.00 23.18 169 HIS B O 1
ATOM 3310 N N . GLY B 1 170 ? 13.409 18.316 61.908 1.00 24.23 170 GLY B N 1
ATOM 3311 C CA . GLY B 1 170 ? 12.680 18.922 60.814 1.00 24.43 170 GLY B CA 1
ATOM 3312 C C . GLY B 1 170 ? 12.669 18.131 59.519 1.00 25.33 170 GLY B C 1
ATOM 3313 O O . GLY B 1 170 ? 11.935 18.475 58.594 1.00 23.39 170 GLY B O 1
ATOM 3314 N N . LEU B 1 171 ? 13.478 17.076 59.425 1.00 26.27 171 LEU B N 1
ATOM 3315 C CA . LEU B 1 171 ? 13.497 16.267 58.224 1.00 27.11 171 LEU B CA 1
ATOM 3316 C C . LEU B 1 171 ? 12.187 15.512 58.004 1.00 28.79 171 LEU B C 1
ATOM 3317 O O . LEU B 1 171 ? 11.796 15.259 56.861 1.00 27.63 171 LEU B O 1
ATOM 3322 N N . SER B 1 172 ? 11.508 15.136 59.079 1.00 27.29 172 SER B N 1
ATOM 3323 C CA . SER B 1 172 ? 10.287 14.348 58.944 1.00 26.69 172 SER B CA 1
ATOM 3324 C C . SER B 1 172 ? 9.245 15.094 58.096 1.00 24.86 172 SER B C 1
ATOM 3325 O O . SER B 1 172 ? 8.708 14.516 57.142 1.00 23.93 172 SER B O 1
ATOM 3328 N N . ALA B 1 173 ? 9.013 16.372 58.404 1.00 23.29 173 ALA B N 1
ATOM 3329 C CA . ALA B 1 173 ? 8.076 17.188 57.620 1.00 23.73 173 ALA B CA 1
ATOM 3330 C C . ALA B 1 173 ? 8.521 17.403 56.164 1.00 23.80 173 ALA B C 1
ATOM 3331 O O . ALA B 1 173 ? 7.696 17.432 55.268 1.00 20.91 173 ALA B O 1
ATOM 3333 N N . LEU B 1 174 ? 9.821 17.552 55.933 1.00 25.71 174 LEU B N 1
ATOM 3334 C CA . LEU B 1 174 ? 10.314 17.751 54.568 1.00 27.81 174 LEU B CA 1
ATOM 3335 C C . LEU B 1 174 ? 10.169 16.517 53.701 1.00 24.22 174 LEU B C 1
ATOM 3336 O O . LEU B 1 174 ? 9.750 16.626 52.559 1.00 26.07 174 LEU B O 1
ATOM 3341 N N . TYR B 1 175 ? 10.536 15.365 54.241 1.00 21.52 175 TYR B N 1
ATOM 3342 C CA . TYR B 1 175 ? 10.359 14.100 53.540 1.00 22.58 175 TYR B CA 1
ATOM 3343 C C . TYR B 1 175 ? 8.861 13.831 53.277 1.00 22.98 175 TYR B C 1
ATOM 3344 O O . TYR B 1 175 ? 8.492 13.398 52.188 1.00 20.09 175 TYR B O 1
ATOM 3353 N N . ASP B 1 176 ? 8.010 14.109 54.268 1.00 23.01 176 ASP B N 1
ATOM 3354 C CA . ASP B 1 176 ? 6.539 13.994 54.124 1.00 23.25 176 ASP B CA 1
ATOM 3355 C C . ASP B 1 176 ? 6.029 14.737 52.866 1.00 24.73 176 ASP B C 1
ATOM 3356 O O . ASP B 1 176 ? 5.424 14.108 52.003 1.00 22.11 176 ASP B O 1
ATOM 3361 N N . MET B 1 177 ? 6.296 16.045 52.765 1.00 25.07 177 MET B N 1
ATOM 3362 C CA . MET B 1 177 ? 5.908 16.838 51.614 1.00 28.46 177 MET B CA 1
ATOM 3363 C C . MET B 1 177 ? 6.481 16.268 50.312 1.00 27.18 177 MET B C 1
ATOM 3364 O O . MET B 1 177 ? 5.793 16.221 49.298 1.00 25.38 177 MET B O 1
ATOM 3369 N N . SER B 1 178 ? 7.752 15.867 50.347 1.00 23.84 178 SER B N 1
ATOM 3370 C CA . SER B 1 178 ? 8.435 15.403 49.151 1.00 21.62 178 SER B CA 1
ATOM 3371 C C . SER B 1 178 ? 7.787 14.156 48.606 1.00 21.75 178 SER B C 1
ATOM 3372 O O . SER B 1 178 ? 7.608 14.024 47.382 1.00 22.79 178 SER B O 1
ATOM 3375 N N . LEU B 1 179 ? 7.409 13.256 49.501 1.00 20.48 179 LEU B N 1
ATOM 3376 C CA . LEU B 1 179 ? 6.738 12.028 49.111 1.00 20.27 179 LEU B CA 1
ATOM 3377 C C . LEU B 1 179 ? 5.290 12.266 48.652 1.00 20.23 179 LEU B C 1
ATOM 3378 O O . LEU B 1 179 ? 4.790 11.558 47.769 1.00 18.48 179 LEU B O 1
ATOM 3383 N N . LEU B 1 180 ? 4.614 13.253 49.237 1.00 20.46 180 LEU B N 1
ATOM 3384 C CA . LEU B 1 180 ? 3.268 13.569 48.786 1.00 20.98 180 LEU B CA 1
ATOM 3385 C C . LEU B 1 180 ? 3.308 14.152 47.377 1.00 19.73 180 LEU B C 1
ATOM 3386 O O . LEU B 1 180 ? 2.405 13.915 46.597 1.00 16.66 180 LEU B O 1
ATOM 3391 N N . GLY B 1 181 ? 4.354 14.921 47.065 1.00 18.17 181 GLY B N 1
ATOM 3392 C CA . GLY B 1 181 ? 4.494 15.467 45.736 1.00 18.20 181 GLY B CA 1
ATOM 3393 C C . GLY B 1 181 ? 4.621 14.325 44.731 1.00 17.54 181 GLY B C 1
ATOM 3394 O O . GLY B 1 181 ? 4.041 14.373 43.670 1.00 15.73 181 GLY B O 1
ATOM 3395 N N . ILE B 1 182 ? 5.348 13.282 45.093 1.00 16.77 182 ILE B N 1
ATOM 3396 C CA . ILE B 1 182 ? 5.423 12.119 44.240 1.00 18.28 182 ILE B CA 1
ATOM 3397 C C . ILE B 1 182 ? 4.049 11.449 44.091 1.00 17.94 182 ILE B C 1
ATOM 3398 O O . ILE B 1 182 ? 3.637 11.094 42.985 1.00 17.38 182 ILE B O 1
ATOM 3403 N N . MET B 1 183 ? 3.330 11.301 45.188 1.00 17.97 183 MET B N 1
ATOM 3404 C CA . MET B 1 183 ? 1.985 10.723 45.123 1.00 18.78 183 MET B CA 1
ATOM 3405 C C . MET B 1 183 ? 1.054 11.463 44.141 1.00 18.49 183 MET B C 1
ATOM 3406 O O . MET B 1 183 ? 0.372 10.839 43.345 1.00 17.23 183 MET B O 1
ATOM 3411 N N . TRP B 1 184 ? 1.001 12.789 44.233 1.00 18.49 184 TRP B N 1
ATOM 3412 C CA . TRP B 1 184 ? 0.173 13.574 43.340 1.00 18.65 184 TRP B CA 1
ATOM 3413 C C . TRP B 1 184 ? 0.637 13.478 41.892 1.00 18.33 184 TRP B C 1
ATOM 3414 O O . TRP B 1 184 ? -0.204 13.397 40.993 1.00 18.20 184 TRP B O 1
ATOM 3425 N N . GLY B 1 185 ? 1.950 13.481 41.666 1.00 17.69 185 GLY B N 1
ATOM 3426 C CA . GLY B 1 185 ? 2.493 13.269 40.330 1.00 18.67 185 GLY B CA 1
ATOM 3427 C C . GLY B 1 185 ? 2.050 11.948 39.710 1.00 18.41 185 GLY B C 1
ATOM 3428 O O . GLY B 1 185 ? 1.605 11.901 38.546 1.00 18.22 185 GLY B O 1
ATOM 3429 N N . VAL B 1 186 ? 2.143 10.873 40.494 1.00 17.62 186 VAL B N 1
ATOM 3430 C CA . VAL B 1 186 ? 1.723 9.548 40.020 1.00 18.46 186 VAL B CA 1
ATOM 3431 C C . VAL B 1 186 ? 0.243 9.506 39.707 1.00 17.56 186 VAL B C 1
ATOM 3432 O O . VAL B 1 186 ? -0.180 9.048 38.626 1.00 16.69 186 VAL B O 1
ATOM 3436 N N . LEU B 1 187 ? -0.554 9.976 40.659 1.00 16.25 187 LEU B N 1
ATOM 3437 C CA . LEU B 1 187 ? -1.991 9.896 40.510 1.00 17.80 187 LEU B CA 1
ATOM 3438 C C . LEU B 1 187 ? -2.476 10.793 39.373 1.00 18.22 187 LEU B C 1
ATOM 3439 O O . LEU B 1 187 ? -3.345 10.381 38.607 1.00 19.30 187 LEU B O 1
ATOM 3444 N N . ASN B 1 188 ? -1.922 12.009 39.250 1.00 17.65 188 ASN B N 1
ATOM 3445 C CA . ASN B 1 188 ? -2.340 12.881 38.151 1.00 17.24 188 ASN B CA 1
ATOM 3446 C C . ASN B 1 188 ? -1.938 12.274 36.806 1.00 17.82 188 ASN B C 1
ATOM 3447 O O . ASN B 1 188 ? -2.677 12.375 35.828 1.00 18.89 188 ASN B O 1
ATOM 3452 N N . GLY B 1 189 ? -0.771 11.646 36.751 1.00 17.79 189 GLY B N 1
ATOM 3453 C CA . GLY B 1 189 ? -0.388 10.893 35.556 1.00 18.23 189 GLY B CA 1
ATOM 3454 C C . GLY B 1 189 ? -1.414 9.821 35.176 1.00 18.15 189 GLY B C 1
ATOM 3455 O O . GLY B 1 189 ? -1.845 9.687 34.002 1.00 17.29 189 GLY B O 1
ATOM 3456 N N . PHE B 1 190 ? -1.818 9.061 36.172 1.00 17.85 190 PHE B N 1
ATOM 3457 C CA . PHE B 1 190 ? -2.787 7.989 35.950 1.00 18.06 190 PHE B CA 1
ATOM 3458 C C . PHE B 1 190 ? -4.131 8.557 35.478 1.00 19.02 190 PHE B C 1
ATOM 3459 O O . PHE B 1 190 ? -4.750 8.025 34.549 1.00 17.99 190 PHE B O 1
ATOM 3467 N N . LEU B 1 191 ? -4.596 9.624 36.134 1.00 19.30 191 LEU B N 1
ATOM 3468 C CA . LEU B 1 191 ? -5.886 10.226 35.784 1.00 18.78 191 LEU B CA 1
ATOM 3469 C C . LEU B 1 191 ? -5.880 10.808 34.375 1.00 18.50 191 LEU B C 1
ATOM 3470 O O . LEU B 1 191 ? -6.838 10.631 33.623 1.00 17.82 191 LEU B O 1
ATOM 3475 N N . GLN B 1 192 ? -4.822 11.520 34.012 1.00 18.49 192 GLN B N 1
ATOM 3476 C CA . GLN B 1 192 ? -4.675 11.977 32.605 1.00 18.39 192 GLN B CA 1
ATOM 3477 C C . GLN B 1 192 ? -4.855 10.820 31.609 1.00 18.94 192 GLN B C 1
ATOM 3478 O O . GLN B 1 192 ? -5.567 10.957 30.616 1.00 19.26 192 GLN B O 1
ATOM 3484 N N . GLY B 1 193 ? -4.204 9.690 31.878 1.00 18.90 193 GLY B N 1
ATOM 3485 C CA . GLY B 1 193 ? -4.274 8.517 31.013 1.00 20.60 193 GLY B CA 1
ATOM 3486 C C . GLY B 1 193 ? -5.631 7.849 30.973 1.00 22.19 193 GLY B C 1
ATOM 3487 O O . GLY B 1 193 ? -6.091 7.440 29.904 1.00 21.67 193 GLY B O 1
ATOM 3488 N N . ALA B 1 194 ? -6.293 7.759 32.127 1.00 21.84 194 ALA B N 1
ATOM 3489 C CA . ALA B 1 194 ? -7.639 7.219 32.165 1.00 22.13 194 ALA B CA 1
ATOM 3490 C C . ALA B 1 194 ? -8.627 8.062 31.353 1.00 24.25 194 ALA B C 1
ATOM 3491 O O . ALA B 1 194 ? -9.495 7.513 30.679 1.00 28.06 194 ALA B O 1
ATOM 3493 N N . ALA B 1 195 ? -8.515 9.387 31.445 1.00 23.13 195 ALA B N 1
ATOM 3494 C CA . ALA B 1 195 ? -9.365 10.285 30.680 1.00 23.05 195 ALA B CA 1
ATOM 3495 C C . ALA B 1 195 ? -9.118 10.143 29.161 1.00 23.50 195 ALA B C 1
ATOM 3496 O O . ALA B 1 195 ? -10.061 10.108 28.370 1.00 22.35 195 ALA B O 1
ATOM 3498 N N . LEU B 1 196 ? -7.854 10.069 28.765 1.00 22.96 196 LEU B N 1
ATOM 3499 C CA . LEU B 1 196 ? -7.502 9.846 27.368 1.00 25.16 196 LEU B CA 1
ATOM 3500 C C . LEU B 1 196 ? -8.028 8.501 26.828 1.00 25.61 196 LEU B C 1
ATOM 3501 O O . LEU B 1 196 ? -8.656 8.441 25.767 1.00 26.58 196 LEU B O 1
ATOM 3506 N N . LEU B 1 197 ? -7.778 7.429 27.562 1.00 26.06 197 LEU B N 1
ATOM 3507 C CA . LEU B 1 197 ? -8.239 6.104 27.167 1.00 26.20 197 LEU B CA 1
ATOM 3508 C C . LEU B 1 197 ? -9.766 5.994 27.217 1.00 26.34 197 LEU B C 1
ATOM 3509 O O . LEU B 1 197 ? -10.367 5.241 26.424 1.00 26.19 197 LEU B O 1
ATOM 3514 N N . GLY B 1 198 ? -10.388 6.758 28.108 1.00 24.38 198 GLY B N 1
ATOM 3515 C CA . GLY B 1 198 ? -11.845 6.790 28.223 1.00 25.42 198 GLY B CA 1
ATOM 3516 C C . GLY B 1 198 ? -12.565 7.258 26.958 1.00 25.97 198 GLY B C 1
ATOM 3517 O O . GLY B 1 198 ? -13.698 6.853 26.708 1.00 27.04 198 GLY B O 1
ATOM 3518 N N . THR B 1 199 ? -11.912 8.096 26.155 1.00 27.20 199 THR B N 1
ATOM 3519 C CA . THR B 1 199 ? -12.491 8.542 24.869 1.00 29.21 199 THR B CA 1
ATOM 3520 C C . THR B 1 199 ? -12.591 7.406 23.855 1.00 30.39 199 THR B C 1
ATOM 3521 O O . THR B 1 199 ? -13.356 7.502 22.931 1.00 30.67 199 THR B O 1
ATOM 3525 N N . ALA B 1 200 ? -11.797 6.351 24.028 1.00 33.11 200 ALA B N 1
ATOM 3526 C CA . ALA B 1 200 ? -11.859 5.143 23.197 1.00 32.46 200 ALA B CA 1
ATOM 3527 C C . ALA B 1 200 ? -12.551 3.985 23.935 1.00 34.59 200 ALA B C 1
ATOM 3528 O O . ALA B 1 200 ? -12.328 2.797 23.624 1.00 32.97 200 ALA B O 1
ATOM 3530 N N . LYS B 1 201 ? -13.357 4.339 24.934 1.00 37.43 201 LYS B N 1
ATOM 3531 C CA . LYS B 1 201 ? -14.113 3.363 25.715 1.00 42.01 201 LYS B CA 1
ATOM 3532 C C . LYS B 1 201 ? -13.283 2.331 26.455 1.00 36.87 201 LYS B C 1
ATOM 3533 O O . LYS B 1 201 ? -13.762 1.242 26.736 1.00 33.30 201 LYS B O 1
ATOM 3539 N N . VAL B 1 202 ? -12.054 2.690 26.810 1.00 33.13 202 VAL B N 1
ATOM 3540 C CA . VAL B 1 202 ? -11.259 1.839 27.696 1.00 30.36 202 VAL B CA 1
ATOM 3541 C C . VAL B 1 202 ? -11.526 2.228 29.139 1.00 29.16 202 VAL B C 1
ATOM 3542 O O . VAL B 1 202 ? -11.536 3.411 29.488 1.00 26.85 202 VAL B O 1
ATOM 3546 N N . LYS B 1 203 ? -11.750 1.225 29.974 1.00 28.85 203 LYS B N 1
ATOM 3547 C CA . LYS B 1 203 ? -12.036 1.451 31.384 1.00 28.57 203 LYS B CA 1
ATOM 3548 C C . LYS B 1 203 ? -10.780 1.658 32.218 1.00 24.89 203 LYS B C 1
ATOM 3549 O O . LYS B 1 203 ? -9.742 1.075 31.954 1.00 21.55 203 LYS B O 1
ATOM 3555 N N . ALA B 1 204 ? -10.889 2.505 33.235 1.00 21.98 204 ALA B N 1
ATOM 3556 C CA . ALA B 1 204 ? -9.766 2.741 34.136 1.00 20.83 204 ALA B CA 1
ATOM 3557 C C . ALA B 1 204 ? -9.338 1.465 34.845 1.00 19.38 204 ALA B C 1
ATOM 3558 O O . ALA B 1 204 ? -8.137 1.254 35.082 1.00 17.73 204 ALA B O 1
ATOM 3560 N N . THR B 1 205 ? -10.306 0.598 35.170 1.00 19.53 205 THR B N 1
ATOM 3561 C CA . THR B 1 205 ? -9.989 -0.708 35.797 1.00 20.04 205 THR B CA 1
ATOM 3562 C C . THR B 1 205 ? -9.179 -1.602 34.867 1.00 20.32 205 THR B C 1
ATOM 3563 O O . THR B 1 205 ? -8.255 -2.282 35.326 1.00 20.83 205 THR B O 1
ATOM 3567 N N . THR B 1 206 ? -9.481 -1.562 33.565 1.00 21.33 206 THR B N 1
ATOM 3568 C CA . THR B 1 206 ? -8.616 -2.228 32.575 1.00 22.13 206 THR B CA 1
ATOM 3569 C C . THR B 1 206 ? -7.216 -1.638 32.499 1.00 20.73 206 THR B C 1
ATOM 3570 O O . THR B 1 206 ? -6.259 -2.356 32.340 1.00 20.70 206 THR B O 1
ATOM 3574 N N . PHE B 1 207 ? -7.111 -0.314 32.616 1.00 21.00 207 PHE B N 1
ATOM 3575 C CA . PHE B 1 207 ? -5.828 0.394 32.492 1.00 19.45 207 PHE B CA 1
ATOM 3576 C C . PHE B 1 207 ? -4.956 0.228 33.724 1.00 19.86 207 PHE B C 1
ATOM 3577 O O . PHE B 1 207 ? -3.737 0.044 33.572 1.00 20.08 207 PHE B O 1
ATOM 3585 N N . ALA B 1 208 ? -5.544 0.272 34.929 1.00 18.23 208 ALA B N 1
ATOM 3586 C CA . ALA B 1 208 ? -4.744 0.226 36.179 1.00 18.09 208 ALA B CA 1
ATOM 3587 C C . ALA B 1 208 ? -3.558 -0.734 36.225 1.00 18.88 208 ALA B C 1
ATOM 3588 O O . ALA B 1 208 ? -2.443 -0.310 36.503 1.00 19.49 208 ALA B O 1
ATOM 3590 N N . PRO B 1 209 ? -3.769 -2.039 35.963 1.00 19.42 209 PRO B N 1
ATOM 3591 C CA . PRO B 1 209 ? -2.638 -2.962 36.139 1.00 19.40 209 PRO B CA 1
ATOM 3592 C C . PRO B 1 209 ? -1.466 -2.678 35.195 1.00 19.51 209 PRO B C 1
ATOM 3593 O O . PRO B 1 209 ? -0.312 -2.875 35.562 1.00 19.24 209 PRO B O 1
ATOM 3597 N N . LEU B 1 210 ? -1.764 -2.222 33.993 1.00 20.53 210 LEU B N 1
ATOM 3598 C CA . LEU B 1 210 ? -0.713 -1.882 33.038 1.00 22.47 210 LEU B CA 1
ATOM 3599 C C . LEU B 1 210 ? -0.015 -0.559 33.465 1.00 20.17 210 LEU B C 1
ATOM 3600 O O . LEU B 1 210 ? 1.206 -0.395 33.336 1.00 18.57 210 LEU B O 1
ATOM 3605 N N . ALA B 1 211 ? -0.798 0.364 34.001 1.00 19.77 211 ALA B N 1
ATOM 3606 C CA . ALA B 1 211 ? -0.226 1.585 34.569 1.00 21.64 211 ALA B CA 1
ATOM 3607 C C . ALA B 1 211 ? 0.763 1.252 35.705 1.00 21.60 211 ALA B C 1
ATOM 3608 O O . ALA B 1 211 ? 1.888 1.736 35.699 1.00 20.88 211 ALA B O 1
ATOM 3610 N N . ASN B 1 212 ? 0.364 0.357 36.610 1.00 22.66 212 ASN B N 1
ATOM 3611 C CA . ASN B 1 212 ? 1.234 -0.083 37.695 1.00 23.32 212 ASN B CA 1
ATOM 3612 C C . ASN B 1 212 ? 2.491 -0.825 37.256 1.00 26.33 212 ASN B C 1
ATOM 3613 O O . ASN B 1 212 ? 3.575 -0.628 37.814 1.00 27.73 212 ASN B O 1
ATOM 3618 N N . THR B 1 213 ? 2.367 -1.648 36.231 1.00 28.02 213 THR B N 1
ATOM 3619 C CA . THR B 1 213 ? 3.531 -2.315 35.657 1.00 27.74 213 THR B CA 1
ATOM 3620 C C . THR B 1 213 ? 4.546 -1.283 35.187 1.00 26.60 213 THR B C 1
ATOM 3621 O O . THR B 1 213 ? 5.741 -1.404 35.456 1.00 26.47 213 THR B O 1
ATOM 3625 N N . MET B 1 214 ? 4.054 -0.277 34.488 1.00 26.49 214 MET B N 1
ATOM 3626 C CA . MET B 1 214 ? 4.892 0.834 34.025 1.00 28.71 214 MET B CA 1
ATOM 3627 C C . MET B 1 214 ? 5.482 1.673 35.181 1.00 27.03 214 MET B C 1
ATOM 3628 O O . MET B 1 214 ? 6.649 2.072 35.137 1.00 25.51 214 MET B O 1
ATOM 3633 N N . ILE B 1 215 ? 4.688 1.943 36.210 1.00 25.91 215 ILE B N 1
ATOM 3634 C CA . ILE B 1 215 ? 5.191 2.719 37.366 1.00 25.42 215 ILE B CA 1
ATOM 3635 C C . ILE B 1 215 ? 6.392 2.026 37.988 1.00 24.59 215 ILE B C 1
ATOM 3636 O O . ILE B 1 215 ? 7.385 2.672 38.317 1.00 25.41 215 ILE B O 1
ATOM 3641 N N . ASN B 1 216 ? 6.316 0.698 38.081 1.00 27.66 216 ASN B N 1
ATOM 3642 C CA . ASN B 1 216 ? 7.395 -0.128 38.618 1.00 28.76 216 ASN B CA 1
ATOM 3643 C C . ASN B 1 216 ? 8.686 -0.045 37.814 1.00 25.20 216 ASN B C 1
ATOM 3644 O O . ASN B 1 216 ? 9.765 0.045 38.392 1.00 21.41 216 ASN B O 1
ATOM 3649 N N . VAL B 1 217 ? 8.558 -0.016 36.487 1.00 24.13 217 VAL B N 1
ATOM 3650 C CA . VAL B 1 217 ? 9.685 0.215 35.600 1.00 23.42 217 VAL B CA 1
ATOM 3651 C C . VAL B 1 217 ? 10.342 1.555 35.873 1.00 23.08 217 VAL B C 1
ATOM 3652 O O . VAL B 1 217 ? 11.571 1.669 35.904 1.00 23.13 217 VAL B O 1
ATOM 3656 N N . ILE B 1 218 ? 9.526 2.572 36.084 1.00 23.54 218 ILE B N 1
ATOM 3657 C CA . ILE B 1 218 ? 10.035 3.926 36.267 1.00 24.26 218 ILE B CA 1
ATOM 3658 C C . ILE B 1 218 ? 10.874 4.104 37.545 1.00 23.67 218 ILE B C 1
ATOM 3659 O O . ILE B 1 218 ? 11.787 4.932 37.570 1.00 24.89 218 ILE B O 1
ATOM 3664 N N . THR B 1 219 ? 10.600 3.321 38.582 1.00 22.36 219 THR B N 1
ATOM 3665 C CA . THR B 1 219 ? 11.461 3.329 39.760 1.00 24.59 219 THR B CA 1
ATOM 3666 C C . THR B 1 219 ? 12.929 3.091 39.399 1.00 26.52 219 THR B C 1
ATOM 3667 O O . THR B 1 219 ? 13.806 3.689 40.015 1.00 27.78 219 THR B O 1
ATOM 3671 N N . GLU B 1 220 ? 13.197 2.258 38.390 1.00 28.98 220 GLU B N 1
ATOM 3672 C CA . GLU B 1 220 ? 14.591 2.052 37.954 1.00 33.17 220 GLU B CA 1
ATOM 3673 C C . GLU B 1 220 ? 15.203 3.327 37.362 1.00 31.81 220 GLU B C 1
ATOM 3674 O O . GLU B 1 220 ? 16.403 3.572 37.520 1.00 30.95 220 GLU B O 1
ATOM 3680 N N . TYR B 1 221 ? 14.380 4.130 36.692 1.00 28.54 221 TYR B N 1
ATOM 3681 C CA . TYR B 1 221 ? 14.844 5.427 36.164 1.00 29.20 221 TYR B CA 1
ATOM 3682 C C . TYR B 1 221 ? 15.144 6.421 37.302 1.00 26.68 221 TYR B C 1
ATOM 3683 O O . TYR B 1 221 ? 16.151 7.130 37.264 1.00 24.74 221 TYR B O 1
ATOM 3692 N N . VAL B 1 222 ? 14.297 6.448 38.331 1.00 25.25 222 VAL B N 1
ATOM 3693 C CA . VAL B 1 222 ? 14.581 7.258 39.527 1.00 24.87 222 VAL B CA 1
ATOM 3694 C C . VAL B 1 222 ? 15.979 6.918 40.094 1.00 24.99 222 VAL B C 1
ATOM 3695 O O . VAL B 1 222 ? 16.802 7.810 40.363 1.00 25.08 222 VAL B O 1
ATOM 3699 N N . THR B 1 223 ? 16.240 5.626 40.250 1.00 25.62 223 THR B N 1
ATOM 3700 C CA . THR B 1 223 ? 17.506 5.143 40.824 1.00 26.06 223 THR B CA 1
ATOM 3701 C C . THR B 1 223 ? 18.705 5.540 39.968 1.00 26.09 223 THR B C 1
ATOM 3702 O O . THR B 1 223 ? 19.707 6.021 40.499 1.00 27.26 223 THR B O 1
ATOM 3706 N N . ALA B 1 224 ? 18.593 5.379 38.647 1.00 26.92 224 ALA B N 1
ATOM 3707 C CA . ALA B 1 224 ? 19.662 5.803 37.723 1.00 26.85 224 ALA B CA 1
ATOM 3708 C C . ALA B 1 224 ? 19.837 7.330 37.679 1.00 28.36 224 ALA B C 1
ATOM 3709 O O . ALA B 1 224 ? 20.964 7.817 37.557 1.00 30.97 224 ALA B O 1
ATOM 3711 N N . TYR B 1 225 ? 18.746 8.102 37.765 1.00 26.85 225 TYR B N 1
ATOM 3712 C CA . TYR B 1 225 ? 18.891 9.564 37.675 1.00 26.67 225 TYR B CA 1
ATOM 3713 C C . TYR B 1 225 ? 19.487 10.186 38.946 1.00 25.07 225 TYR B C 1
ATOM 3714 O O . TYR B 1 225 ? 20.090 11.250 38.893 1.00 23.25 225 TYR B O 1
ATOM 3723 N N . ALA B 1 226 ? 19.336 9.532 40.088 1.00 24.02 226 ALA B N 1
ATOM 3724 C CA . ALA B 1 226 ? 19.748 10.151 41.339 1.00 23.84 226 ALA B CA 1
ATOM 3725 C C . ALA B 1 226 ? 21.238 10.560 41.410 1.00 25.84 226 ALA B C 1
ATOM 3726 O O . ALA B 1 226 ? 21.544 11.664 41.865 1.00 24.08 226 ALA B O 1
ATOM 3728 N N . PRO B 1 227 ? 22.164 9.681 40.984 1.00 26.48 227 PRO B N 1
ATOM 3729 C CA . PRO B 1 227 ? 23.574 10.091 41.063 1.00 27.47 227 PRO B CA 1
ATOM 3730 C C . PRO B 1 227 ? 23.936 11.198 40.088 1.00 27.92 227 PRO B C 1
ATOM 3731 O O . PRO B 1 227 ? 24.862 11.964 40.342 1.00 28.99 227 PRO B O 1
ATOM 3735 N N . GLN B 1 228 ? 23.221 11.258 38.970 1.00 27.56 228 GLN B N 1
ATOM 3736 C CA . GLN B 1 228 ? 23.410 12.295 37.968 1.00 28.10 228 GLN B CA 1
ATOM 3737 C C . GLN B 1 228 ? 23.083 13.659 38.548 1.00 30.06 228 GLN B C 1
ATOM 3738 O O . GLN B 1 228 ? 23.791 14.652 38.342 1.00 29.55 228 GLN B O 1
ATOM 3744 N N . ILE B 1 229 ? 22.012 13.693 39.316 1.00 30.03 229 ILE B N 1
ATOM 3745 C CA . ILE B 1 229 ? 21.644 14.897 40.027 1.00 29.52 229 ILE B CA 1
ATOM 3746 C C . ILE B 1 229 ? 22.705 15.300 41.041 1.00 29.66 229 ILE B C 1
ATOM 3747 O O . ILE B 1 229 ? 23.048 16.470 41.136 1.00 29.76 229 ILE B O 1
ATOM 3752 N N . ASP B 1 230 ? 23.193 14.352 41.825 1.00 29.72 230 ASP B N 1
ATOM 3753 C CA . ASP B 1 230 ? 24.175 14.677 42.812 1.00 30.41 230 ASP B CA 1
ATOM 3754 C C . ASP B 1 230 ? 25.498 15.114 42.146 1.00 34.42 230 ASP B C 1
ATOM 3755 O O . ASP B 1 230 ? 26.166 15.994 42.665 1.00 35.06 230 ASP B O 1
ATOM 3760 N N . GLU B 1 231 ? 25.868 14.516 41.009 1.00 35.56 231 GLU B N 1
ATOM 3761 C CA . GLU B 1 231 ? 27.093 14.906 40.307 1.00 39.75 231 GLU B CA 1
ATOM 3762 C C . GLU B 1 231 ? 26.971 16.124 39.375 1.00 40.27 231 GLU B C 1
ATOM 3763 O O . GLU B 1 231 ? 27.979 16.662 38.945 1.00 38.78 231 GLU B O 1
ATOM 3769 N N . GLY B 1 232 ? 25.759 16.555 39.047 1.00 38.49 232 GLY B N 1
ATOM 3770 C CA . GLY B 1 232 ? 25.584 17.668 38.117 1.00 38.32 232 GLY B CA 1
ATOM 3771 C C . GLY B 1 232 ? 25.955 17.347 36.673 1.00 40.05 232 GLY B C 1
ATOM 3772 O O . GLY B 1 232 ? 26.304 18.254 35.913 1.00 40.23 232 GLY B O 1
ATOM 3773 N N . LYS B 1 233 ? 25.875 16.073 36.286 1.00 40.95 233 LYS B N 1
ATOM 3774 C CA . LYS B 1 233 ? 26.192 15.644 34.920 1.00 43.53 233 LYS B CA 1
ATOM 3775 C C . LYS B 1 233 ? 25.021 14.841 34.390 1.00 37.79 233 LYS B C 1
ATOM 3776 O O . LYS B 1 233 ? 24.619 13.861 35.015 1.00 37.48 233 LYS B O 1
ATOM 3782 N N . TYR B 1 234 ? 24.505 15.239 33.227 1.00 36.84 234 TYR B N 1
ATOM 3783 C CA . TYR B 1 234 ? 23.176 14.786 32.745 1.00 35.26 234 TYR B CA 1
ATOM 3784 C C . TYR B 1 234 ? 23.238 14.132 31.351 1.00 35.54 234 TYR B C 1
ATOM 3785 O O . TYR B 1 234 ? 22.622 14.610 30.383 1.00 33.92 234 TYR B O 1
ATOM 3794 N N . PRO B 1 235 ? 23.977 13.014 31.248 1.00 39.35 235 PRO B N 1
ATOM 3795 C CA . PRO B 1 235 ? 24.130 12.357 29.953 1.00 41.88 235 PRO B CA 1
ATOM 3796 C C . PRO B 1 235 ? 22.802 11.824 29.426 1.00 42.16 235 PRO B C 1
ATOM 3797 O O . PRO B 1 235 ? 22.007 11.290 30.191 1.00 40.20 235 PRO B O 1
ATOM 3801 N N . ALA B 1 236 ? 22.579 11.971 28.125 1.00 42.70 236 ALA B N 1
ATOM 3802 C CA . ALA B 1 236 ? 21.312 11.606 27.504 1.00 43.87 236 ALA B CA 1
ATOM 3803 C C . ALA B 1 236 ? 21.029 10.128 27.682 1.00 47.40 236 ALA B C 1
ATOM 3804 O O . ALA B 1 236 ? 19.898 9.762 27.947 1.00 47.34 236 ALA B O 1
ATOM 3806 N N . GLY B 1 237 ? 22.057 9.298 27.544 1.00 51.80 237 GLY B N 1
ATOM 3807 C CA . GLY B 1 237 ? 21.882 7.858 27.436 1.00 57.64 237 GLY B CA 1
ATOM 3808 C C . GLY B 1 237 ? 20.664 7.553 26.574 1.00 59.93 237 GLY B C 1
ATOM 3809 O O . GLY B 1 237 ? 20.602 7.923 25.397 1.00 60.61 237 GLY B O 1
ATOM 3810 N N . ASP B 1 238 ? 19.698 6.894 27.198 1.00 65.22 238 ASP B N 1
ATOM 3811 C CA . ASP B 1 238 ? 18.345 6.674 26.660 1.00 69.07 238 ASP B CA 1
ATOM 3812 C C . ASP B 1 238 ? 17.764 7.693 25.633 1.00 58.61 238 ASP B C 1
ATOM 3813 O O . ASP B 1 238 ? 17.574 7.357 24.459 1.00 47.10 238 ASP B O 1
ATOM 3818 N N . ALA B 1 239 ? 17.478 8.908 26.111 1.00 52.02 239 ALA B N 1
ATOM 3819 C CA . ALA B 1 239 ? 16.581 9.840 25.449 1.00 47.04 239 ALA B CA 1
ATOM 3820 C C . ALA B 1 239 ? 16.904 11.293 25.807 1.00 41.83 239 ALA B C 1
ATOM 3821 O O . ALA B 1 239 ? 16.968 11.653 26.976 1.00 38.60 239 ALA B O 1
ATOM 3823 N N . THR B 1 240 ? 17.064 12.125 24.789 1.00 40.38 240 THR B N 1
ATOM 3824 C CA . THR B 1 240 ? 17.380 13.539 24.953 1.00 38.48 240 THR B CA 1
ATOM 3825 C C . THR B 1 240 ? 16.160 14.336 25.369 1.00 37.14 240 THR B C 1
ATOM 3826 O O . THR B 1 240 ? 15.036 13.909 25.169 1.00 41.92 240 THR B O 1
ATOM 3830 N N . MET B 1 241 ? 16.375 15.514 25.930 1.00 35.69 241 MET B N 1
ATOM 3831 C CA . MET B 1 241 ? 15.274 16.405 26.234 1.00 35.07 241 MET B CA 1
ATOM 3832 C C . MET B 1 241 ? 14.435 16.759 25.015 1.00 37.34 241 MET B C 1
ATOM 3833 O O . MET B 1 241 ? 13.234 17.015 25.136 1.00 45.17 241 MET B O 1
ATOM 3838 N N . THR B 1 242 ? 15.067 16.828 23.853 1.00 39.61 242 THR B N 1
ATOM 3839 C CA . THR B 1 242 ? 14.360 17.055 22.590 1.00 39.39 242 THR B CA 1
ATOM 3840 C C . THR B 1 242 ? 13.331 15.936 22.319 1.00 38.85 242 THR B C 1
ATOM 3841 O O . THR B 1 242 ? 12.208 16.209 21.888 1.00 39.49 242 THR B O 1
ATOM 3845 N N . VAL B 1 243 ? 13.726 14.688 22.565 1.00 38.77 243 VAL B N 1
ATOM 3846 C CA . VAL B 1 243 ? 12.825 13.544 22.420 1.00 40.39 243 VAL B CA 1
ATOM 3847 C C . VAL B 1 243 ? 11.677 13.607 23.446 1.00 40.70 243 VAL B C 1
ATOM 3848 O O . VAL B 1 243 ? 10.520 13.398 23.095 1.00 43.45 243 VAL B O 1
ATOM 3852 N N . HIS B 1 244 ? 11.989 13.904 24.709 1.00 39.76 244 HIS B N 1
ATOM 3853 C CA . HIS B 1 244 ? 10.940 14.094 25.737 1.00 35.89 244 HIS B CA 1
ATOM 3854 C C . HIS B 1 244 ? 9.965 15.218 25.340 1.00 37.40 244 HIS B C 1
ATOM 3855 O O . HIS B 1 244 ? 8.733 15.065 25.424 1.00 34.55 244 HIS B O 1
ATOM 3862 N N . GLN B 1 245 ? 10.538 16.348 24.941 1.00 34.23 245 GLN B N 1
ATOM 3863 C CA . GLN B 1 245 ? 9.775 17.500 24.490 1.00 37.75 245 GLN B CA 1
ATOM 3864 C C . GLN B 1 245 ? 8.821 17.179 23.328 1.00 40.06 245 GLN B C 1
ATOM 3865 O O . GLN B 1 245 ? 7.696 17.636 23.338 1.00 37.35 245 GLN B O 1
ATOM 3871 N N . ASP B 1 246 ? 9.278 16.402 22.337 1.00 42.63 246 ASP B N 1
ATOM 3872 C CA . ASP B 1 246 ? 8.432 16.018 21.193 1.00 44.91 246 ASP B CA 1
ATOM 3873 C C . ASP B 1 246 ? 7.314 15.078 21.637 1.00 44.58 246 ASP B C 1
ATOM 3874 O O . ASP B 1 246 ? 6.167 15.218 21.205 1.00 40.16 246 ASP B O 1
ATOM 3879 N N . ALA B 1 247 ? 7.654 14.094 22.466 1.00 39.77 247 ALA B N 1
ATOM 3880 C CA . ALA B 1 247 ? 6.636 13.203 22.983 1.00 38.66 247 ALA B CA 1
ATOM 3881 C C . ALA B 1 247 ? 5.562 13.953 23.821 1.00 36.71 247 ALA B C 1
ATOM 3882 O O . ALA B 1 247 ? 4.384 13.630 23.726 1.00 37.02 247 ALA B O 1
ATOM 3884 N N . MET B 1 248 ? 5.964 14.977 24.583 1.00 36.71 248 MET B N 1
ATOM 3885 C CA . MET B 1 248 ? 5.030 15.809 25.361 1.00 35.15 248 MET B CA 1
ATOM 3886 C C . MET B 1 248 ? 4.093 16.612 24.464 1.00 39.58 248 MET B C 1
ATOM 3887 O O . MET B 1 248 ? 2.940 16.894 24.821 1.00 40.24 248 MET B O 1
ATOM 3892 N N . GLU B 1 249 ? 4.649 17.050 23.339 1.00 43.56 249 GLU B N 1
ATOM 3893 C CA . GLU B 1 249 ? 3.918 17.689 22.256 1.00 45.25 249 GLU B CA 1
ATOM 3894 C C . GLU B 1 249 ? 2.737 16.825 21.825 1.00 41.39 249 GLU B C 1
ATOM 3895 O O . GLU B 1 249 ? 1.599 17.276 21.867 1.00 39.55 249 GLU B O 1
ATOM 3901 N N . HIS B 1 250 ? 3.020 15.589 21.423 1.00 43.06 250 HIS B N 1
ATOM 3902 C CA . HIS B 1 250 ? 1.992 14.680 20.932 1.00 45.66 250 HIS B CA 1
ATOM 3903 C C . HIS B 1 250 ? 0.909 14.395 21.985 1.00 42.42 250 HIS B C 1
ATOM 3904 O O . HIS B 1 250 ? -0.291 14.496 21.686 1.00 39.93 250 HIS B O 1
ATOM 3911 N N . LEU B 1 251 ? 1.316 14.084 23.215 1.00 36.22 251 LEU B N 1
ATOM 3912 C CA . LEU B 1 251 ? 0.348 13.928 24.309 1.00 33.53 251 LEU B CA 1
ATOM 3913 C C . LEU B 1 251 ? -0.560 15.158 24.457 1.00 33.93 251 LEU B C 1
ATOM 3914 O O . LEU B 1 251 ? -1.773 15.008 24.584 1.00 32.00 251 LEU B O 1
ATOM 3919 N N . ALA B 1 252 ? 0.011 16.361 24.447 1.00 31.52 252 ALA B N 1
ATOM 3920 C CA . ALA B 1 252 ? -0.818 17.566 24.563 1.00 34.60 252 ALA B CA 1
ATOM 3921 C C . ALA B 1 252 ? -1.805 17.697 23.387 1.00 38.55 252 ALA B C 1
ATOM 3922 O O . ALA B 1 252 ? -2.998 17.908 23.602 1.00 38.04 252 ALA B O 1
ATOM 3924 N N . GLU B 1 253 ? -1.303 17.541 22.158 1.00 39.54 253 GLU B N 1
ATOM 3925 C CA . GLU B 1 253 ? -2.136 17.647 20.942 1.00 41.33 253 GLU B CA 1
ATOM 3926 C C . GLU B 1 253 ? -3.286 16.640 20.905 1.00 36.32 253 GLU B C 1
ATOM 3927 O O . GLU B 1 253 ? -4.427 17.028 20.743 1.00 36.97 253 GLU B O 1
ATOM 3933 N N . GLU B 1 254 ? -2.978 15.360 21.059 1.00 36.37 254 GLU B N 1
ATOM 3934 C CA . GLU B 1 254 ? -3.984 14.309 21.052 1.00 39.78 254 GLU B CA 1
ATOM 3935 C C . GLU B 1 254 ? -5.010 14.517 22.202 1.00 39.38 254 GLU B C 1
ATOM 3936 O O . GLU B 1 254 ? -6.169 14.165 22.060 1.00 38.06 254 GLU B O 1
ATOM 3942 N N . SER B 1 255 ? -4.595 15.132 23.312 1.00 35.35 255 SER B N 1
ATOM 3943 C CA . SER B 1 255 ? -5.520 15.484 24.382 1.00 34.80 255 SER B CA 1
ATOM 3944 C C . SER B 1 255 ? -6.490 16.607 23.991 1.00 36.69 255 SER B C 1
ATOM 3945 O O . SER B 1 255 ? -7.672 16.549 24.334 1.00 34.21 255 SER B O 1
ATOM 3948 N N . GLU B 1 256 ? -5.996 17.632 23.302 1.00 39.56 256 GLU B N 1
ATOM 3949 C CA . GLU B 1 256 ? -6.851 18.763 22.904 1.00 42.51 256 GLU B CA 1
ATOM 3950 C C . GLU B 1 256 ? -7.834 18.247 21.855 1.00 39.93 256 GLU B C 1
ATOM 3951 O O . GLU B 1 256 ? -9.008 18.533 21.918 1.00 38.74 256 GLU B O 1
ATOM 3957 N N . THR B 1 257 ? -7.336 17.442 20.926 1.00 39.87 257 THR B N 1
ATOM 3958 C CA . THR B 1 257 ? -8.134 16.887 19.839 1.00 41.58 257 THR B CA 1
ATOM 3959 C C . THR B 1 257 ? -9.288 16.028 20.350 1.00 41.79 257 THR B C 1
ATOM 3960 O O . THR B 1 257 ? -10.426 16.192 19.921 1.00 41.49 257 THR B O 1
ATOM 3964 N N . LEU B 1 258 ? -8.998 15.124 21.279 1.00 41.61 258 LEU B N 1
ATOM 3965 C CA . LEU B 1 258 ? -10.000 14.169 21.748 1.00 39.14 258 LEU B CA 1
ATOM 3966 C C . LEU B 1 258 ? -10.949 14.751 22.805 1.00 35.15 258 LEU B C 1
ATOM 3967 O O . LEU B 1 258 ? -11.800 14.032 23.319 1.00 34.99 258 LEU B O 1
ATOM 3972 N N . GLY B 1 259 ? -10.824 16.041 23.114 1.00 30.15 259 GLY B N 1
ATOM 3973 C CA . GLY B 1 259 ? -11.779 16.712 23.984 1.00 32.01 259 GLY B CA 1
ATOM 3974 C C . GLY B 1 259 ? -11.575 16.591 25.493 1.00 31.18 259 GLY B C 1
ATOM 3975 O O . GLY B 1 259 ? -12.523 16.775 26.254 1.00 33.73 259 GLY B O 1
ATOM 3976 N N . ILE B 1 260 ? -10.349 16.318 25.930 1.00 30.23 260 ILE B N 1
ATOM 3977 C CA . ILE B 1 260 ? -10.045 16.247 27.364 1.00 29.37 260 ILE B CA 1
ATOM 3978 C C . ILE B 1 260 ? -9.059 17.336 27.755 1.00 30.06 260 ILE B C 1
ATOM 3979 O O . ILE B 1 260 ? -8.715 18.189 26.917 1.00 30.79 260 ILE B O 1
ATOM 3984 N N . SER B 1 261 ? -8.631 17.340 29.019 1.00 26.45 261 SER B N 1
ATOM 3985 C CA . SER B 1 261 ? -7.737 18.377 29.506 1.00 26.89 261 SER B CA 1
ATOM 3986 C C . SER B 1 261 ? -6.382 18.183 28.904 1.00 27.22 261 SER B C 1
ATOM 3987 O O . SER B 1 261 ? -5.908 17.052 28.773 1.00 26.10 261 SER B O 1
ATOM 3990 N N . ALA B 1 262 ? -5.768 19.295 28.514 1.00 27.02 262 ALA B N 1
ATOM 3991 C CA 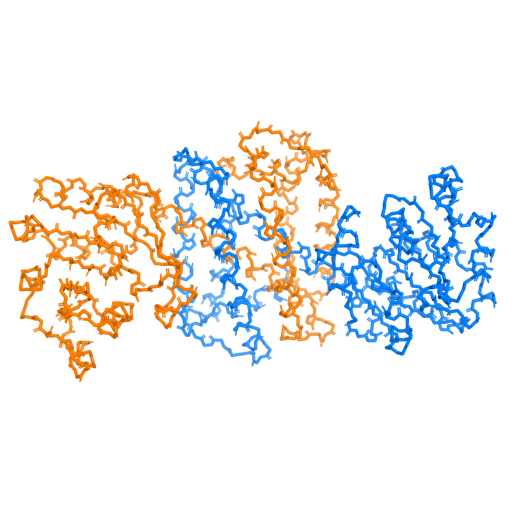. ALA B 1 262 ? -4.387 19.291 28.083 1.00 28.44 262 ALA B CA 1
ATOM 3992 C C . ALA B 1 262 ? -3.506 20.129 28.982 1.00 26.75 262 ALA B C 1
ATOM 3993 O O . ALA B 1 262 ? -2.333 20.305 28.684 1.00 25.97 262 ALA B O 1
ATOM 3995 N N . GLU B 1 263 ? -4.049 20.655 30.074 1.00 29.60 263 GLU B N 1
ATOM 3996 C CA . GLU B 1 263 ? -3.268 21.542 30.943 1.00 32.72 263 GLU B CA 1
ATOM 3997 C C . GLU B 1 263 ? -1.988 20.914 31.498 1.00 30.19 263 GLU B C 1
ATOM 3998 O O . GLU B 1 263 ? -0.933 21.551 31.502 1.00 33.59 263 GLU B O 1
ATOM 4004 N N . MET B 1 264 ? -2.064 19.683 32.001 1.00 27.98 264 MET B N 1
ATOM 4005 C CA . MET B 1 264 ? -0.861 19.091 32.590 1.00 26.03 264 MET B CA 1
ATOM 4006 C C . MET B 1 264 ? 0.204 18.811 31.520 1.00 24.34 264 MET B C 1
ATOM 4007 O O . MET B 1 264 ? 1.377 19.142 31.691 1.00 22.90 264 MET B O 1
ATOM 4012 N N . PRO B 1 265 ? -0.186 18.182 30.414 1.00 23.92 265 PRO B N 1
ATOM 4013 C CA . PRO B 1 265 ? 0.838 17.969 29.382 1.00 25.09 265 PRO B CA 1
ATOM 4014 C C . PRO B 1 265 ? 1.476 19.280 28.891 1.00 26.70 265 PRO B C 1
ATOM 4015 O O . PRO B 1 265 ? 2.663 19.302 28.590 1.00 26.13 265 PRO B O 1
ATOM 4019 N N . ARG B 1 266 ? 0.698 20.348 28.815 1.00 28.71 266 ARG B N 1
ATOM 4020 C CA . ARG B 1 266 ? 1.234 21.646 28.378 1.00 34.08 266 ARG B CA 1
ATOM 4021 C C . ARG B 1 266 ? 2.159 22.244 29.437 1.00 31.72 266 ARG B C 1
ATOM 4022 O O . ARG B 1 266 ? 3.195 22.818 29.109 1.00 30.27 266 ARG B O 1
ATOM 4030 N N . PHE B 1 267 ? 1.771 22.104 30.702 1.00 32.77 267 PHE B N 1
ATOM 4031 C CA . PHE B 1 267 ? 2.629 22.512 31.809 1.00 31.33 267 PHE B CA 1
ATOM 4032 C C . PHE B 1 267 ? 3.950 21.733 31.783 1.00 31.07 267 PHE B C 1
ATOM 4033 O O . PHE B 1 267 ? 5.030 22.318 31.923 1.00 31.72 267 PHE B O 1
ATOM 4041 N N . PHE B 1 268 ? 3.880 20.422 31.537 1.00 29.65 268 PHE B N 1
ATOM 4042 C CA . PHE B 1 268 ? 5.108 19.609 31.480 1.00 30.13 268 PHE B CA 1
ATOM 4043 C C . PHE B 1 268 ? 6.011 20.072 30.319 1.00 28.41 268 PHE B C 1
ATOM 4044 O O . PHE B 1 268 ? 7.222 20.167 30.461 1.00 24.20 268 PHE B O 1
ATOM 4052 N N . LYS B 1 269 ? 5.400 20.327 29.174 1.00 29.78 269 LYS B N 1
ATOM 4053 C CA . LYS B 1 269 ? 6.097 20.813 27.994 1.00 34.23 269 LYS B CA 1
ATOM 4054 C C . LYS B 1 269 ? 6.837 22.141 28.285 1.00 35.65 269 LYS B C 1
ATOM 4055 O O . LYS B 1 269 ? 8.003 22.318 27.920 1.00 37.77 269 LYS B O 1
ATOM 4061 N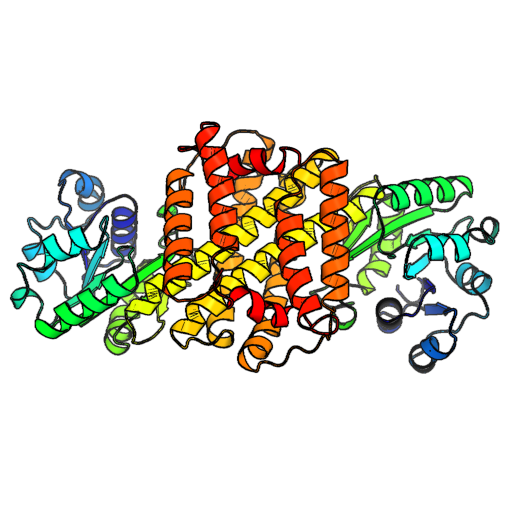 N . ALA B 1 270 ? 6.162 23.049 28.979 1.00 34.36 270 ALA B N 1
ATOM 4062 C CA . ALA B 1 270 ? 6.769 24.314 29.346 1.00 33.16 270 ALA B CA 1
ATOM 4063 C C . ALA B 1 270 ? 8.047 24.135 30.145 1.00 34.29 270 ALA B C 1
ATOM 4064 O O . ALA B 1 270 ? 9.059 24.783 29.858 1.00 33.89 270 ALA B O 1
ATOM 4066 N N . LEU B 1 271 ? 8.024 23.251 31.144 1.00 34.56 271 LEU B N 1
ATOM 4067 C CA . LEU B 1 271 ? 9.235 22.982 31.914 1.00 30.96 271 LEU B CA 1
ATOM 4068 C C . LEU B 1 271 ? 10.348 22.450 31.027 1.00 31.35 271 LEU B C 1
ATOM 4069 O O . LEU B 1 271 ? 11.508 22.875 31.158 1.00 34.34 271 LEU B O 1
ATOM 4074 N N . ALA B 1 272 ? 10.012 21.564 30.104 1.00 29.82 272 ALA B N 1
ATOM 4075 C CA . ALA B 1 272 ? 11.007 21.029 29.192 1.00 30.98 272 ALA B CA 1
ATOM 4076 C C . ALA B 1 272 ? 11.572 22.108 28.248 1.00 32.46 272 ALA B C 1
ATOM 4077 O O . ALA B 1 272 ? 12.767 22.126 27.922 1.00 32.09 272 ALA B O 1
ATOM 4079 N N . ASP B 1 273 ? 10.681 22.966 27.775 1.00 34.59 273 ASP B N 1
ATOM 4080 C CA . ASP B 1 273 ? 11.056 24.081 26.909 1.00 36.40 273 ASP B CA 1
ATOM 4081 C C . ASP B 1 273 ? 12.131 24.942 27.594 1.00 38.93 273 ASP B C 1
ATOM 4082 O O . ASP B 1 273 ? 13.098 25.349 26.958 1.00 41.50 273 ASP B O 1
ATOM 4087 N N . ARG B 1 274 ? 11.988 25.178 28.896 1.00 40.53 274 ARG B N 1
ATOM 4088 C CA . ARG B 1 274 ? 12.993 25.946 29.639 1.00 38.75 274 ARG B CA 1
ATOM 4089 C C . ARG B 1 274 ? 14.335 25.258 29.750 1.00 39.64 274 ARG B C 1
ATOM 4090 O O . ARG B 1 274 ? 15.376 25.916 29.730 1.00 43.02 274 ARG B O 1
ATOM 4098 N N . ALA B 1 275 ? 14.336 23.939 29.883 1.00 38.85 275 ALA B N 1
ATOM 4099 C CA . ALA B 1 275 ? 15.602 23.203 29.959 1.00 37.74 275 ALA B CA 1
ATOM 4100 C C . ALA B 1 275 ? 16.308 23.273 28.617 1.00 38.61 275 ALA B C 1
ATOM 4101 O O . ALA B 1 275 ? 17.524 23.329 28.580 1.00 34.93 275 ALA B O 1
ATOM 4103 N N . VAL B 1 276 ? 15.538 23.254 27.520 1.00 41.25 276 VAL B N 1
ATOM 4104 C CA . VAL B 1 276 ? 16.108 23.347 26.165 1.00 40.87 276 VAL B CA 1
ATOM 4105 C C . VAL B 1 276 ? 16.772 24.719 26.001 1.00 42.45 276 VAL B C 1
ATOM 4106 O O . VAL B 1 276 ? 17.943 24.812 25.598 1.00 41.93 276 VAL B O 1
ATOM 4110 N N . ALA B 1 277 ? 16.042 25.765 26.382 1.00 41.09 277 ALA B N 1
ATOM 4111 C CA . ALA B 1 277 ? 16.540 27.121 26.292 1.00 45.16 277 ALA B CA 1
ATOM 4112 C C . ALA B 1 277 ? 17.832 27.301 27.098 1.00 45.27 277 ALA B C 1
ATOM 4113 O O . ALA B 1 277 ? 18.714 28.036 26.685 1.00 48.80 277 ALA B O 1
ATOM 4115 N N . ASP B 1 278 ? 17.940 26.626 28.242 1.00 44.85 278 ASP B N 1
ATOM 4116 C CA . ASP B 1 278 ? 19.150 26.694 29.080 1.00 41.80 278 ASP B CA 1
ATOM 4117 C C . ASP B 1 278 ? 20.286 25.806 28.557 1.00 39.50 278 ASP B C 1
ATOM 4118 O O . ASP B 1 278 ? 21.259 25.591 29.269 1.00 37.84 278 ASP B O 1
ATOM 4123 N N . GLY B 1 279 ? 20.144 25.239 27.365 1.00 39.40 279 GLY B N 1
ATOM 4124 C CA . GLY B 1 279 ? 21.232 24.487 26.743 1.00 40.23 279 GLY B CA 1
ATOM 4125 C C . GLY B 1 279 ? 21.184 22.968 26.834 1.00 40.08 279 GLY B C 1
ATOM 4126 O O . GLY B 1 279 ? 22.144 22.301 26.448 1.00 36.17 279 GLY B O 1
ATOM 4127 N N . HIS B 1 280 ? 20.070 22.399 27.297 1.00 40.49 280 HIS B N 1
ATOM 4128 C CA . HIS B 1 280 ? 20.037 20.959 27.602 1.00 39.32 280 HIS B CA 1
ATOM 4129 C C . HIS B 1 280 ? 19.252 20.097 26.612 1.00 38.84 280 HIS B C 1
ATOM 4130 O O . HIS B 1 280 ? 18.827 18.987 26.961 1.00 37.74 280 HIS B O 1
ATOM 4137 N N . ALA B 1 281 ? 19.103 20.572 25.371 1.00 38.65 281 ALA B N 1
ATOM 4138 C CA . ALA B 1 281 ? 18.427 19.786 24.309 1.00 39.86 281 ALA B CA 1
ATOM 4139 C C . ALA B 1 281 ? 18.974 18.369 24.206 1.00 42.39 281 ALA B C 1
ATOM 4140 O O . ALA B 1 281 ? 18.200 17.413 24.050 1.00 44.39 281 ALA B O 1
ATOM 4142 N N . ASP B 1 282 ? 20.302 18.237 24.291 1.00 40.19 282 ASP B N 1
ATOM 4143 C CA . ASP B 1 282 ? 20.970 16.948 24.161 1.00 40.11 282 ASP B CA 1
ATOM 4144 C C . ASP B 1 282 ? 21.311 16.292 25.485 1.00 35.00 282 ASP B C 1
ATOM 4145 O O . ASP B 1 282 ? 21.979 15.270 25.499 1.00 34.65 282 ASP B O 1
ATOM 4150 N N . SER B 1 283 ? 20.833 16.843 26.592 1.00 34.79 283 SER B N 1
ATOM 4151 C CA . SER B 1 283 ? 20.985 16.202 27.914 1.00 36.28 283 SER B CA 1
ATOM 4152 C C . SER B 1 283 ? 19.796 15.268 28.194 1.00 32.97 283 SER B C 1
ATOM 4153 O O . SER B 1 283 ? 18.763 15.378 27.546 1.00 32.64 283 SER B O 1
ATOM 4156 N N . GLY B 1 284 ? 19.940 14.390 29.180 1.00 32.10 284 GLY B N 1
ATOM 4157 C CA . GLY B 1 284 ? 18.835 13.519 29.646 1.00 30.41 284 GLY B CA 1
ATOM 4158 C C . GLY B 1 284 ? 17.938 14.221 30.656 1.00 29.04 284 GLY B C 1
ATOM 4159 O O . GLY B 1 284 ? 18.227 15.347 31.085 1.00 28.48 284 GLY B O 1
ATOM 4160 N N . TYR B 1 285 ? 16.855 13.546 31.042 1.00 27.68 285 TYR B N 1
ATOM 4161 C CA . TYR B 1 285 ? 15.827 14.143 31.905 1.00 26.14 285 TYR B CA 1
ATOM 4162 C C . TYR B 1 285 ? 16.354 14.594 33.271 1.00 24.78 285 TYR B C 1
ATOM 4163 O O . TYR B 1 285 ? 15.741 15.432 33.913 1.00 25.08 285 TYR B O 1
ATOM 4172 N N . ALA B 1 286 ? 17.479 14.065 33.725 1.00 25.74 286 ALA B N 1
ATOM 4173 C CA . ALA B 1 286 ? 18.000 14.484 35.037 1.00 27.03 286 ALA B CA 1
ATOM 4174 C C . ALA B 1 286 ? 18.317 15.986 35.120 1.00 27.08 286 ALA B C 1
ATOM 4175 O O . ALA B 1 286 ? 18.312 16.576 36.219 1.00 31.02 286 ALA B O 1
ATOM 4177 N N . ALA B 1 287 ? 18.585 16.586 33.963 1.00 26.00 287 ALA B N 1
ATOM 4178 C CA . ALA B 1 287 ? 18.912 17.993 33.865 1.00 27.61 287 ALA B CA 1
ATOM 4179 C C . ALA B 1 287 ? 17.739 18.831 34.298 1.00 27.00 287 ALA B C 1
ATOM 4180 O O . ALA B 1 287 ? 17.913 19.998 34.639 1.00 25.02 287 ALA B O 1
ATOM 4182 N N . MET B 1 288 ? 16.545 18.242 34.305 1.00 25.84 288 MET B N 1
ATOM 4183 C CA . MET B 1 288 ? 15.353 18.946 34.765 1.00 26.27 288 MET B CA 1
ATOM 4184 C C . MET B 1 288 ? 15.400 19.348 36.226 1.00 24.64 288 MET B C 1
ATOM 4185 O O . MET B 1 288 ? 14.633 20.209 36.626 1.00 24.87 288 MET B O 1
ATOM 4190 N N . ILE B 1 289 ? 16.290 18.744 37.024 1.00 24.64 289 ILE B N 1
ATOM 4191 C CA . ILE B 1 289 ? 16.461 19.196 38.398 1.00 25.73 289 ILE B CA 1
ATOM 4192 C C . ILE B 1 289 ? 16.694 20.719 38.488 1.00 27.14 289 ILE B C 1
ATOM 4193 O O . ILE B 1 289 ? 16.262 21.369 39.449 1.00 26.53 289 ILE B O 1
ATOM 4198 N N . GLU B 1 290 ? 17.373 21.284 37.504 1.00 30.09 290 GLU B N 1
ATOM 4199 C CA . GLU B 1 290 ? 17.686 22.723 37.515 1.00 32.72 290 GLU B CA 1
ATOM 4200 C C . GLU B 1 290 ? 16.432 23.570 37.464 1.00 31.35 290 GLU B C 1
ATOM 4201 O O . GLU B 1 290 ? 16.382 24.593 38.106 1.00 31.87 290 GLU B O 1
ATOM 4207 N N . GLN B 1 291 ? 15.407 23.119 36.749 1.00 30.86 291 GLN B N 1
ATOM 4208 C CA . GLN B 1 291 ? 14.140 23.842 36.700 1.00 30.00 291 GLN B CA 1
ATOM 4209 C C . GLN B 1 291 ? 13.387 23.788 38.020 1.00 29.21 291 GLN B C 1
ATOM 4210 O O . GLN B 1 291 ? 12.791 24.789 38.418 1.00 30.15 291 GLN B O 1
ATOM 4216 N N . PHE B 1 292 ? 13.435 22.647 38.714 1.00 26.96 292 PHE B N 1
ATOM 4217 C CA . PHE B 1 292 ? 12.776 22.518 40.021 1.00 25.33 292 PHE B CA 1
ATOM 4218 C C . PHE B 1 292 ? 13.498 23.268 41.131 1.00 25.60 292 PHE B C 1
ATOM 4219 O O . PHE B 1 292 ? 12.912 23.561 42.158 1.00 25.19 292 PHE B O 1
ATOM 4227 N N . ARG B 1 293 ? 14.759 23.620 40.928 1.00 28.92 293 ARG B N 1
ATOM 4228 C CA . ARG B 1 293 ? 15.472 24.462 41.900 1.00 32.85 293 ARG B CA 1
ATOM 4229 C C . ARG B 1 293 ? 15.236 25.972 41.729 1.00 33.68 293 ARG B C 1
ATOM 4230 O O . ARG B 1 293 ? 15.397 26.704 42.673 1.00 33.63 293 ARG B O 1
ATOM 4238 N N . LYS B 1 294 ? 14.869 26.415 40.530 1.00 40.40 294 LYS B N 1
ATOM 4239 C CA . LYS B 1 294 ? 14.626 27.848 40.250 1.00 44.38 294 LYS B CA 1
ATOM 4240 C C . LYS B 1 294 ? 13.365 28.408 40.926 1.00 45.50 294 LYS B C 1
ATOM 4241 O O . LYS B 1 294 ? 12.263 27.944 40.638 1.00 39.38 294 LYS B O 1
ATOM 4247 N N . PRO B 1 295 ? 13.529 29.442 41.781 1.00 51.04 295 PRO B N 1
ATOM 4248 C CA . PRO B 1 295 ? 12.456 30.064 42.548 1.00 55.81 295 PRO B CA 1
ATOM 4249 C C . PRO B 1 295 ? 11.263 30.577 41.769 1.00 59.84 295 PRO B C 1
ATOM 4250 O O . PRO B 1 295 ? 11.350 30.799 40.568 1.00 55.96 295 PRO B O 1
ATOM 4254 N N . SER B 1 296 ? 10.192 30.831 42.535 1.00 74.28 296 SER B N 1
ATOM 4255 C CA . SER B 1 296 ? 8.831 31.211 42.083 1.00 79.87 296 SER B CA 1
ATOM 4256 C C . SER B 1 296 ? 8.306 30.273 40.990 1.00 80.34 296 SER B C 1
ATOM 4257 O O . SER B 1 296 ? 7.880 29.162 41.299 1.00 70.07 296 SER B O 1
#

Solvent-accessible surface area: 22746 Å² total; per-residue (Å²): 153,126,20,60,147,27,41,0,0,0,0,5,0,30,153,35,1,59,22,0,0,34,8,0,31,177,48,41,11,65,3,14,0,44,22,204,71,64,67,103,4,73,128,11,43,90,106,57,7,81,108,9,66,45,18,47,76,0,0,78,49,2,62,2,0,0,0,16,35,122,68,8,52,30,0,68,127,34,0,62,109,35,33,70,52,0,125,71,39,12,0,0,0,2,1,85,22,36,5,75,63,0,102,101,3,14,136,40,1,72,67,36,116,13,48,7,0,3,1,4,23,14,26,36,36,104,37,10,58,55,121,17,0,2,0,0,0,0,0,50,107,78,8,8,100,133,22,66,81,10,0,110,19,0,0,54,74,5,19,37,42,32,74,92,48,31,0,7,0,8,3,8,15,14,2,0,41,1,0,24,2,0,0,2,0,0,1,4,1,0,8,0,0,1,34,61,36,191,24,132,4,60,81,0,5,84,19,0,20,61,10,0,68,20,3,17,104,34,0,80,57,9,1,46,30,8,60,118,41,148,26,86,24,68,46,21,34,0,53,85,11,36,76,23,0,54,88,2,0,83,28,0,81,105,66,34,6,6,2,67,2,1,89,28,1,30,29,10,0,49,134,0,40,89,68,63,32,32,114,18,0,1,0,0,0,1,58,10,2,109,96,102,93,165,26,66,152,28,40,0,0,0,0,4,0,29,147,34,1,54,21,0,0,35,3,0,32,159,47,40,11,64,4,16,0,45,25,212,70,63,67,95,3,73,117,8,53,89,96,53,6,85,106,12,70,44,18,37,77,0,0,69,51,1,68,2,0,0,0,17,33,126,67,8,52,29,0,74,135,34,1,64,105,36,32,70,44,0,140,70,33,18,3,0,0,2,2,78,21,53,4,76,66,0,103,98,3,12,131,50,0,72,69,38,123,9,51,9,0,3,2,3,23,13,26,33,28,105,36,11,38,59,122,15,0,2,0,0,0,0,0,49,101,63,9,10,95,130,33,60,87,10,0,107,18,0,0,55,76,5,18,40,43,32,76,89,48,31,0,10,0,8,4,9,16,16,1,0,36,1,0,25,2,0,0,3,0,0,1,4,2,0,8,4,0,0,32,58,29,178,21,136,4,59,81,0,6,84,21,0,18,62,11,0,64,22,0,18,111,29,0,78,57,11,1,51,34,12,60,108,45,125,24,82,22,72,57,23,34,0,55,84,12,32,79,27,0,68,90,2,5,88,22,0,98,107,60,37,8,6,0,65,3,1,128,29,2,40,39,6,0,53,90,0,45,88,65,64,33,30,116,20,0,2,0,0,0,0,58,6,4,102,93,96,99

B-factor: mean 32.01, std 11.18, range [13.09, 107.27]

Organism: Streptomyces viridochromogenes (strain DSM 40736 / JCM 4977 / BCRC 1201 / Tue 494) (NCBI:txid591159)

Foldseek 3Di:
DVQCVAAEEEEAQDQQSVLQQVLSVVVNHAYEYEYPPQVSCVVVVVVRHHYQPALLSRLVVGQEYEYEHAELVVVCVRPVVCLQSAANHEYEYAYADALVSQQVVCVVQVVSHHHYKYKYWPDGSVCFQHQPTAMEIEADPVVCVVCVVSSCSRHVNHDDYDYHRNRVRNVVNVVVVVVVCVLVVVLVLVQVLVVLVVDHSVNCVVVSVVVVVVCVVVVVVLVVCLVVVHFAAVPHFLLRVLVVLVVSLVSQVVSPHDSVVSVVVNVLSVVLVVVPRRRGHPSSSVVSVPDDD/DQCPAAEEEEAQDLQSVLLQVLSVVVNHAYEYEYPPPVSCPVVVVSRHHYAPALLRSLLVGQEYEYEHAEVVVVCVRPVVPLQSAANHEYEYQYADALVSQQVVCVVQVVSNHHYKYKYWPDGSVCFQHQPTAMEIEADPVVCVVCVVSSCSRHVNRDDYDYHRNRVRNVVSVVVVVVVCVLVVVLVLVQVLVVLVVDHSVNCVVVSVVVVVVCVVVVVVLVVCLVVVHFAAVPHFLLRVLVVLVVSLVSQVVSPHDSVVSVVVNVLSVVLVVVPRRRGHPSSSVVSVVDDD

InterPro domains:
  IPR006115 6-phosphogluconate dehydrogenase, NADP-binding [PF03446] (11-161)
  IPR013328 6-phosphogluconate dehydrogenase, domain 2 [G3DSA:1.10.1040.10] (167-296)
  IPR015815 3-hydroxyisobutyrate dehydrogenase-related [PIRSF000103] (7-295)
  IPR036291 NAD(P)-binding domain superfamily [SSF51735] (11-159)
  IPR048666 NADPH-dependent reductive aminase-like, C-terminal domain [PF21761] (168-294)
  IPR051265 HIBADH-related NP60 subfamily [PTHR43580] (5-291)

Radius of gyration: 27.9 Å; Cα contacts (8 Å, |Δi|>4): 1184; chains: 2; bounding box: 47×57×89 Å